Protein AF-A0A165P430-F1 (afdb_monomer)

Secondary structure (DSSP, 8-state):
----HHHHHHHHHHHTS--GGGPEEP-TTTTTHHHHTHHHHHHHHHHHTSTT-HHHHHHHHHHHHHHHHHHHHSEE--GGGHHHHHHHHHHHHHHHHHHHHHHS-TT--PBTT-SSTTS----TT--TT-TTPPP----HHHHHHHHHHHHH-SS-TTBGGG-STT-------S-SSHHHHHHHHHHHHHHHHHHHHHHHHHHTTSTTTTSTT---SS-TTS-HHHHHHHHHHHHHHHHHHHHHHHHHHHHHHHHHHHHHS---GGGS--S-S-GGG-SSHHHIIIIIS--TTHHHHIIIIIHHHIIIIIHHHHHHHHHHHHHHHHHHHHHHTTTS---HHHHHHHHHHHHHHHHHHHHHHHHS--S-HHHHHHHHHIIIIIITHHHHHHHHHTTGGGS-SS-GGG-HIIIIIHHHHHHHHHHHTT--

pLDDT: mean 90.55, std 10.71, range [40.81, 98.25]

Organism: NCBI:txid1314781

Solvent-accessible surface area (backbone atoms only — not comparable to full-atom values): 22092 Å² total; per-residue (Å²): 134,86,84,46,73,65,56,50,48,54,48,42,29,74,55,41,48,40,52,79,88,71,35,40,75,57,43,94,90,52,51,67,53,56,60,58,31,48,53,49,49,41,51,40,34,33,42,19,45,37,70,94,29,42,69,58,27,52,71,47,36,64,58,33,49,36,50,28,29,37,42,38,44,34,45,33,52,56,65,59,30,24,45,54,18,25,52,39,28,39,49,34,55,48,50,49,39,49,46,51,54,36,26,72,28,77,87,36,61,43,45,68,90,58,92,54,60,70,54,96,67,74,61,47,57,64,62,88,85,70,76,82,73,82,86,74,84,92,44,74,67,56,48,51,50,53,11,51,52,56,69,68,40,54,58,20,66,33,21,53,91,27,54,67,98,77,61,63,77,43,75,74,89,62,58,64,53,63,69,63,27,50,54,54,40,53,50,49,32,54,52,18,47,54,50,23,38,42,35,48,51,56,46,39,72,40,80,37,24,25,30,50,75,20,18,56,52,67,48,85,89,44,59,71,71,59,20,52,52,48,26,49,49,54,47,49,39,50,56,52,28,51,54,21,46,52,49,25,54,50,40,52,54,46,49,47,38,39,69,78,69,63,45,63,54,75,54,62,54,53,68,51,46,64,48,89,74,30,23,24,58,56,47,23,64,60,47,14,35,61,54,51,59,51,57,49,18,29,65,69,14,6,52,56,35,22,71,74,71,46,40,73,60,18,29,44,38,20,20,22,38,33,47,8,49,48,55,27,56,10,45,31,51,45,65,63,51,77,52,67,52,37,29,51,43,33,34,47,50,27,53,52,39,51,48,45,53,48,46,25,71,75,70,74,44,73,67,38,62,70,69,17,26,51,51,35,47,46,49,52,65,58,59,36,42,59,31,49,30,52,42,19,40,44,6,50,49,20,17,57,82,70,60,70,94,80,26,61,34,69,71,44,52,50,55,49,52,52,52,54,49,31,54,75,69,71,74,104

Foldseek 3Di:
DDCDPVNVVVCCCVQFAPDLVQAAEDDPVCVCLLVVLVVLLLVLLLLLLDPPCQVVLLVSLVVSRRSNRCSLRSYDHPLLALLVLLVSLLVSLLSNLSSLVSNPDNQRKDFPPDPHRPDQDDQLLDDPPVPDDDDDDDDPVVSSVSSVSSVPPLCQRRIPLNDDPQAAFDPAPFDQDQPSRLVVLVVLLVVLVQLLLQLLVVLLVDPQLQASLFDFQQDPPDDPVVRLVSLLVNLVSVVSSVVSVVSNVLSVVLSCCCPVVVRGNSSRTDQAAPLLQDQALCCNPRYGHGSSCVSSLQSQFQVVQCVVVCNNLRNLLGSLLSVLCSSQSSLVSSVQDGDCLSNVLSSVSSVRVVVQVVCCVVVVDGRGDPVSSVVVCCSCSVSVSSVVRVCRSNRNSNHDDDDQVPRCNNPPVVVVVVVVVCVVVVND

Nearest PDB structures (foldseek):
  8esm-assembly1_A  TM=5.370E-01  e=1.691E-03  Homo sapiens

InterPro domains:
  IPR032805 Wax synthase domain [PF13813] (268-347)
  IPR044851 Wax synthase [PTHR31595] (181-385)

Mean predicted aligned error: 5.9 Å

Sequence (428 aa):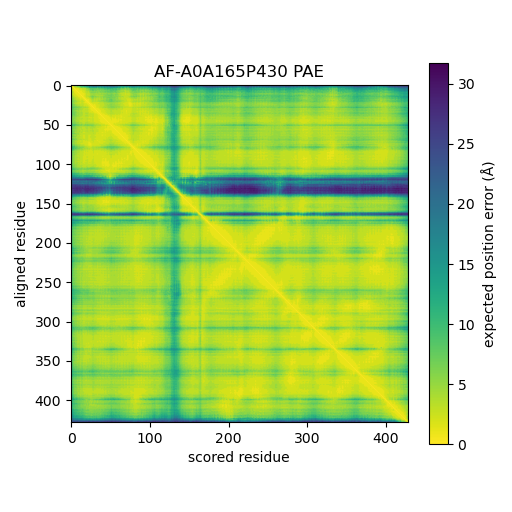
MSFSLEDFNAWFHKWIVPYPHDRKPITPWNIWILFTAFFPLLTVAYLARRPNTWVLRILVFPLVLVTTT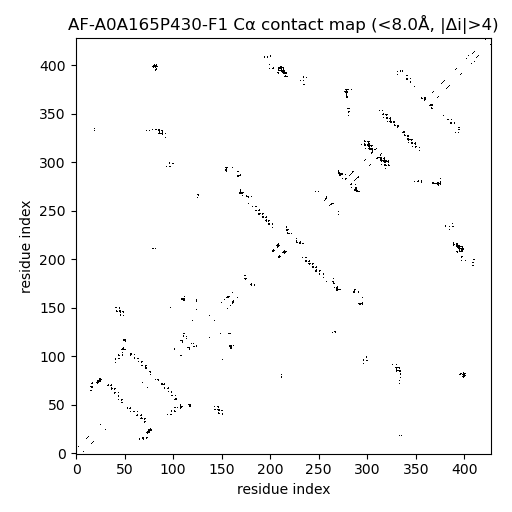QVLFAYCFPPTGATFNFALGLLGIYSVGKAIEFAFSPSGRLKVGEKVLGQESRSAIEREHDVHKKHTPWGVFSGLRDAIELLCAVRGIGWDFGSGTGIYVPPLGRPTERDPWIRATLKSIVISFLALDFLESFLKLWPGVGSPTGGSIFFPTLPPVQRYILSTALHTCTGFAFVAGFTMCYDLLALGAVILVNHTPSSWPPGWDAPWLSASLHELWARRWHQFLRQTFLVFGGYPLALLGFGRVGLVLGSFTASGAFHDLGMYFMGNGLDSRVFFFFFTQGILVICEHGFRKVTGRRVGGWPGRLWVYFSIFVLGQPLVDSWHNRGLAGGLIIPPPISPARQIYFPLIKRVYLRYAGVA

Structure (mmCIF, N/CA/C/O backbone):
data_AF-A0A165P430-F1
#
_entry.id   AF-A0A165P430-F1
#
loop_
_atom_site.group_PDB
_atom_site.id
_atom_site.type_symbol
_atom_site.label_atom_id
_atom_site.label_alt_id
_atom_site.label_comp_id
_atom_site.label_asym_id
_atom_site.label_entity_id
_atom_site.label_seq_id
_atom_site.pdbx_PDB_ins_code
_atom_site.Cartn_x
_atom_site.Cartn_y
_atom_site.Cartn_z
_atom_site.occupancy
_atom_site.B_iso_or_equiv
_atom_site.auth_seq_id
_atom_site.auth_comp_id
_atom_site.auth_asym_id
_atom_site.auth_atom_id
_atom_site.pdbx_PDB_model_num
ATOM 1 N N . MET A 1 1 ? -38.182 -18.160 -10.111 1.00 58.66 1 MET A N 1
ATOM 2 C CA . MET A 1 1 ? -37.125 -17.638 -11.003 1.00 58.66 1 MET A CA 1
ATOM 3 C C . MET A 1 1 ? -35.787 -18.038 -10.416 1.00 58.66 1 MET A C 1
ATOM 5 O O . MET A 1 1 ? -35.490 -17.613 -9.308 1.00 58.66 1 MET A O 1
ATOM 9 N N . SER A 1 2 ? -35.032 -18.907 -11.087 1.00 69.75 2 SER A N 1
ATOM 10 C CA . SER A 1 2 ? -33.656 -19.219 -10.692 1.00 69.75 2 SER A CA 1
ATOM 11 C C . SER A 1 2 ? -32.752 -18.091 -11.176 1.00 69.75 2 SER A C 1
ATOM 13 O O . SER A 1 2 ? -32.648 -17.876 -12.379 1.00 69.75 2 SER A O 1
ATOM 15 N N . PHE A 1 3 ? -32.142 -17.358 -10.251 1.00 80.75 3 PHE A N 1
ATOM 16 C CA . PHE A 1 3 ? -31.125 -16.362 -10.573 1.00 80.75 3 PHE A CA 1
ATOM 17 C C . PHE A 1 3 ? -29.852 -17.108 -10.984 1.00 80.75 3 PHE A C 1
ATOM 19 O O . PHE A 1 3 ? -29.278 -17.831 -10.166 1.00 80.75 3 PHE A O 1
ATOM 26 N N . SER A 1 4 ? -29.473 -17.033 -12.261 1.00 91.69 4 SER A N 1
ATOM 27 C CA . SER A 1 4 ? -28.294 -17.738 -12.767 1.00 91.69 4 SER A CA 1
ATOM 28 C C . SER A 1 4 ? -26.998 -17.039 -12.332 1.00 91.69 4 SER A C 1
ATOM 30 O O . SER A 1 4 ? -26.999 -15.881 -11.908 1.00 91.69 4 SER A O 1
ATOM 32 N N . LEU A 1 5 ? -25.862 -17.735 -12.441 1.00 87.00 5 LEU A N 1
ATOM 33 C CA . LEU A 1 5 ? -24.545 -17.126 -12.210 1.00 87.00 5 LEU A CA 1
ATOM 34 C C . LEU A 1 5 ? -24.270 -15.982 -13.203 1.00 87.00 5 LEU A C 1
ATOM 36 O O . LEU A 1 5 ? -23.609 -15.005 -12.859 1.00 87.00 5 LEU A O 1
ATOM 40 N N . GLU A 1 6 ? -24.803 -16.090 -14.419 1.00 90.12 6 GLU A N 1
ATOM 41 C CA . GLU A 1 6 ? -24.716 -15.045 -15.438 1.00 90.12 6 GLU A CA 1
ATOM 42 C C . GLU A 1 6 ? -25.519 -13.808 -15.031 1.00 90.12 6 GLU A C 1
ATOM 44 O O . GLU A 1 6 ? -24.987 -12.699 -15.088 1.00 90.12 6 GLU A O 1
ATOM 49 N N . ASP A 1 7 ? -26.740 -13.994 -14.516 1.00 89.19 7 ASP A N 1
ATOM 50 C CA . ASP A 1 7 ? -27.561 -12.897 -13.988 1.00 89.19 7 ASP A CA 1
ATOM 51 C C . ASP A 1 7 ? -26.865 -12.196 -12.814 1.00 89.19 7 ASP A C 1
ATOM 53 O O . ASP A 1 7 ? -26.867 -10.965 -12.726 1.00 89.19 7 ASP A O 1
ATOM 57 N N . PHE A 1 8 ? -26.217 -12.966 -11.931 1.00 86.56 8 PHE A N 1
ATOM 58 C CA . PHE A 1 8 ? -25.423 -12.414 -10.834 1.00 86.56 8 PHE A CA 1
ATOM 59 C C . PHE A 1 8 ? -24.226 -11.612 -11.336 1.00 86.56 8 PHE A C 1
ATOM 61 O O . PHE A 1 8 ? -24.011 -10.497 -10.865 1.00 86.56 8 PHE A O 1
ATOM 68 N N . ASN A 1 9 ? -23.471 -12.138 -12.300 1.00 86.69 9 ASN A N 1
ATOM 69 C CA . ASN A 1 9 ? -22.323 -11.438 -12.869 1.00 86.69 9 ASN A CA 1
ATOM 70 C C . ASN A 1 9 ? -22.748 -10.141 -13.564 1.00 86.69 9 ASN A C 1
ATOM 72 O O . ASN A 1 9 ? -22.158 -9.088 -13.315 1.00 86.69 9 ASN A O 1
ATOM 76 N N . ALA A 1 10 ? -23.807 -10.189 -14.374 1.00 87.06 10 ALA A N 1
ATOM 77 C CA . ALA A 1 10 ? -24.357 -9.011 -15.031 1.00 87.06 10 ALA A CA 1
ATOM 78 C C . ALA A 1 10 ? -24.825 -7.966 -14.006 1.00 87.06 10 ALA A C 1
ATOM 80 O O . ALA A 1 10 ? -24.517 -6.779 -14.137 1.00 87.06 10 ALA A O 1
ATOM 81 N N . TRP A 1 11 ? -25.515 -8.394 -12.944 1.00 89.19 11 TRP A N 1
ATOM 82 C CA . TRP A 1 11 ? -25.922 -7.515 -11.849 1.00 89.19 11 TRP A CA 1
ATOM 83 C C . TRP A 1 11 ? -24.718 -6.911 -11.113 1.00 89.19 11 TRP A C 1
ATOM 85 O O . TRP A 1 11 ? -24.676 -5.700 -10.898 1.00 89.19 11 TRP A O 1
ATOM 95 N N . PHE A 1 12 ? -23.722 -7.726 -10.764 1.00 87.69 12 PHE A N 1
ATOM 96 C CA . PHE A 1 12 ? -22.532 -7.300 -10.030 1.00 87.69 12 PHE A CA 1
ATOM 97 C C . PHE A 1 12 ? -21.736 -6.260 -10.815 1.00 87.69 12 PHE A C 1
ATOM 99 O O . PHE A 1 12 ? -21.347 -5.230 -10.263 1.00 87.69 12 PHE A O 1
ATOM 106 N N . HIS A 1 13 ? -21.535 -6.483 -12.112 1.00 88.00 13 HIS A N 1
ATOM 107 C CA . HIS A 1 13 ? -20.815 -5.530 -12.945 1.00 88.00 13 HIS A CA 1
ATOM 108 C C . HIS A 1 13 ? -21.612 -4.253 -13.202 1.00 88.00 13 HIS A C 1
ATOM 110 O O . HIS A 1 13 ? -21.049 -3.161 -13.177 1.00 88.00 13 HIS A O 1
ATOM 116 N N . LYS A 1 14 ? -22.935 -4.356 -13.345 1.00 85.81 14 LYS A N 1
ATOM 117 C CA . LYS A 1 14 ? -23.802 -3.185 -13.495 1.00 85.81 14 LYS A CA 1
ATOM 118 C C . LYS A 1 14 ? -23.839 -2.311 -12.238 1.00 85.81 14 LYS A C 1
ATOM 120 O O . LYS A 1 14 ? -23.838 -1.088 -12.349 1.00 85.81 14 LYS A O 1
ATOM 125 N N . TRP A 1 15 ? -23.886 -2.920 -11.052 1.00 82.88 15 TRP A N 1
ATOM 126 C CA . TRP A 1 15 ? -24.216 -2.211 -9.809 1.00 82.88 15 TRP A CA 1
ATOM 127 C C . TRP A 1 15 ? -23.085 -2.101 -8.791 1.00 82.88 15 TRP A C 1
ATOM 129 O O . TRP A 1 15 ? -23.162 -1.229 -7.930 1.00 82.88 15 TRP A O 1
ATOM 139 N N . ILE A 1 16 ? -22.007 -2.878 -8.896 1.00 84.44 16 ILE A N 1
ATOM 140 C CA . ILE A 1 16 ? -20.913 -2.875 -7.909 1.00 84.44 16 ILE A CA 1
ATOM 141 C C . ILE A 1 16 ? -19.569 -2.520 -8.551 1.00 84.44 16 ILE A C 1
ATOM 143 O O . ILE A 1 16 ? -18.937 -1.546 -8.147 1.00 84.44 16 ILE A O 1
ATOM 147 N N . VAL A 1 17 ? -19.123 -3.284 -9.552 1.00 87.06 17 VAL A N 1
ATOM 148 C CA . VAL A 1 17 ? -17.807 -3.088 -10.186 1.00 87.06 17 VAL A CA 1
ATOM 149 C C . VAL A 1 17 ? -17.950 -3.066 -11.707 1.00 87.06 17 VAL A C 1
ATOM 151 O O . VAL A 1 17 ? -17.898 -4.130 -12.327 1.00 87.06 17 VAL A O 1
ATOM 154 N N . PRO A 1 18 ? -18.062 -1.884 -12.334 1.00 88.25 18 PRO A N 1
ATOM 155 C CA . PRO A 1 18 ? -18.155 -1.779 -13.787 1.00 88.25 18 PRO A CA 1
ATOM 156 C C . PRO A 1 18 ? -17.005 -2.485 -14.501 1.00 88.25 18 PRO A C 1
ATOM 158 O O . PRO A 1 18 ? -15.858 -2.486 -14.021 1.00 88.25 18 PRO A O 1
ATOM 161 N N . TYR A 1 19 ? -17.306 -3.079 -15.660 1.00 85.19 19 TYR A N 1
ATOM 162 C CA . TYR A 1 19 ? -16.263 -3.624 -16.518 1.00 85.19 19 TYR A CA 1
ATOM 163 C C . TYR A 1 19 ? -15.274 -2.520 -16.907 1.00 85.19 19 TYR A C 1
ATOM 165 O O . TYR A 1 19 ? -15.659 -1.353 -16.991 1.00 85.19 19 TYR A O 1
ATOM 173 N N . PRO A 1 20 ? -13.998 -2.849 -17.177 1.00 84.69 20 PRO A N 1
ATOM 174 C CA . PRO A 1 20 ? -12.996 -1.842 -17.511 1.00 84.69 20 PRO A CA 1
ATOM 175 C C . PRO A 1 20 ? -13.398 -0.927 -18.678 1.00 84.69 20 PRO A C 1
ATOM 177 O O . PRO A 1 20 ? -13.079 0.257 -18.638 1.00 84.69 20 PRO A O 1
ATOM 180 N N . HIS A 1 21 ? -14.126 -1.452 -19.670 1.00 84.38 21 HIS A N 1
ATOM 181 C CA . HIS A 1 21 ? -14.614 -0.691 -20.824 1.00 84.38 21 HIS A CA 1
ATOM 182 C C . HIS A 1 21 ? -15.827 0.205 -20.518 1.00 84.38 21 HIS A C 1
ATOM 184 O O . HIS A 1 21 ? -16.059 1.164 -21.246 1.00 84.38 21 HIS A O 1
ATOM 190 N N . ASP A 1 22 ? -16.554 -0.059 -19.428 1.00 89.00 22 ASP A N 1
ATOM 191 C CA . ASP A 1 22 ? -17.708 0.738 -18.986 1.00 89.00 22 ASP A CA 1
ATOM 192 C C . ASP A 1 22 ? -17.312 1.892 -18.050 1.00 89.00 22 ASP A C 1
ATOM 194 O O . ASP A 1 22 ? -18.152 2.704 -17.644 1.00 89.00 22 ASP A O 1
ATOM 198 N N . ARG A 1 23 ? -16.033 1.971 -17.659 1.00 91.31 23 ARG A N 1
ATOM 199 C CA . ARG A 1 23 ? -15.545 3.016 -16.756 1.00 91.31 23 ARG A CA 1
ATOM 200 C C . ARG A 1 23 ? -15.475 4.362 -17.465 1.00 91.31 23 ARG A C 1
ATOM 202 O O . ARG A 1 23 ? -15.012 4.487 -18.596 1.00 91.31 23 ARG A O 1
ATOM 209 N N . LYS A 1 24 ? -15.892 5.401 -16.752 1.00 93.69 24 LYS A N 1
ATOM 210 C CA . LYS A 1 24 ? -15.918 6.781 -17.222 1.00 93.69 24 LYS A CA 1
ATOM 211 C C . LYS A 1 24 ? -14.554 7.442 -17.017 1.00 93.69 24 LYS A C 1
ATOM 213 O O . LYS A 1 24 ? -13.984 7.338 -15.929 1.00 93.69 24 LYS A O 1
ATOM 218 N N . PRO A 1 25 ? -14.042 8.189 -18.005 1.00 94.44 25 PRO A N 1
ATOM 219 C CA . PRO A 1 25 ? -12.787 8.901 -17.842 1.00 94.44 25 PRO A CA 1
ATOM 220 C C . PRO A 1 25 ? -12.907 10.014 -16.792 1.00 94.44 25 PRO A C 1
ATOM 222 O O . PRO A 1 25 ? -13.865 10.797 -16.779 1.00 94.44 25 PRO A O 1
ATOM 225 N N . ILE A 1 26 ? -11.904 10.107 -15.923 1.00 94.38 26 ILE A N 1
ATOM 226 C CA . ILE A 1 26 ? -11.729 11.224 -14.998 1.00 94.38 26 ILE A CA 1
ATOM 227 C C . ILE A 1 26 ? -11.219 12.428 -15.783 1.00 94.38 26 ILE A C 1
ATOM 229 O O . ILE A 1 26 ? -10.255 12.352 -16.543 1.00 94.38 26 ILE A O 1
ATOM 233 N N . THR A 1 27 ? -11.871 13.559 -15.558 1.00 93.38 27 THR A N 1
ATOM 234 C CA . THR A 1 27 ? -11.559 14.866 -16.126 1.00 93.38 27 THR A CA 1
ATOM 235 C C . THR A 1 27 ? -11.492 15.896 -14.997 1.00 93.38 27 THR A C 1
ATOM 237 O O . THR A 1 27 ? -12.062 15.671 -13.924 1.00 93.38 27 THR A O 1
ATOM 240 N N . PRO A 1 28 ? -10.871 17.065 -15.215 1.00 92.00 28 PRO A N 1
ATOM 241 C CA . PRO A 1 28 ? -10.908 18.155 -14.237 1.00 92.00 28 PRO A CA 1
ATOM 242 C C . PRO A 1 28 ? -12.332 18.549 -13.802 1.00 92.00 28 PRO A C 1
ATOM 244 O O . PRO A 1 28 ? -12.532 18.997 -12.678 1.00 92.00 28 PRO A O 1
ATOM 247 N N . TRP A 1 29 ? -13.332 18.329 -14.661 1.00 94.19 29 TRP A N 1
ATOM 248 C CA . TRP A 1 29 ? -14.730 18.692 -14.419 1.00 94.19 29 TRP A CA 1
ATOM 249 C C . TRP A 1 29 ? -15.506 17.689 -13.567 1.00 94.19 29 TRP A C 1
ATOM 251 O O . TRP A 1 29 ? -16.546 18.044 -13.018 1.00 94.19 29 TRP A O 1
ATOM 261 N N . ASN A 1 30 ? -15.036 16.443 -13.464 1.00 94.69 30 ASN A N 1
ATOM 262 C CA . ASN A 1 30 ? -15.732 15.375 -12.744 1.00 94.69 30 ASN A CA 1
ATOM 263 C C . ASN A 1 30 ? -14.893 14.737 -11.626 1.00 94.69 30 ASN A C 1
ATOM 265 O O . ASN A 1 30 ? -15.425 13.937 -10.864 1.00 94.69 30 ASN A O 1
ATOM 269 N N . ILE A 1 31 ? -13.614 15.108 -11.473 1.00 93.44 31 ILE A N 1
ATOM 270 C CA . ILE A 1 31 ? -12.730 14.551 -10.436 1.00 93.44 31 ILE A CA 1
ATOM 271 C C . ILE A 1 31 ? -13.286 14.748 -9.021 1.00 93.44 31 ILE A C 1
ATOM 273 O O . ILE A 1 31 ? -13.054 13.923 -8.139 1.00 93.44 31 ILE A O 1
ATOM 277 N N . TRP A 1 32 ? -14.080 15.803 -8.812 1.00 93.69 32 TRP A N 1
ATOM 278 C CA . TRP A 1 32 ? -14.723 16.069 -7.531 1.00 93.69 32 TRP A CA 1
ATOM 279 C C . TRP A 1 32 ? -15.696 14.954 -7.108 1.00 93.69 32 TRP A C 1
ATOM 281 O O . TRP A 1 32 ? -15.923 14.764 -5.914 1.00 93.69 32 TRP A O 1
ATOM 291 N N . ILE A 1 33 ? -16.228 14.178 -8.064 1.00 93.62 33 ILE A N 1
ATOM 292 C CA . ILE A 1 33 ? -17.128 13.050 -7.799 1.00 93.62 33 ILE A CA 1
ATOM 293 C C . ILE A 1 33 ? -16.437 12.017 -6.912 1.00 93.62 33 ILE A C 1
ATOM 295 O O . ILE A 1 33 ? -17.089 11.449 -6.042 1.00 93.62 33 ILE A O 1
ATOM 299 N N . LEU A 1 34 ? -15.119 11.829 -7.033 1.00 93.06 34 LEU A N 1
ATOM 300 C CA . LEU A 1 34 ? -14.379 10.897 -6.178 1.00 93.06 34 LEU A CA 1
ATOM 301 C C . LEU A 1 34 ? -14.504 11.241 -4.688 1.00 93.06 34 LEU A C 1
ATOM 303 O O . LEU A 1 34 ? -14.547 10.336 -3.856 1.00 93.06 34 LEU A O 1
ATOM 307 N N . PHE A 1 35 ? -14.634 12.526 -4.334 1.00 91.75 35 PHE A N 1
ATOM 308 C CA . PHE A 1 35 ? -14.825 12.924 -2.938 1.00 91.75 35 PHE A CA 1
ATOM 309 C C . PHE A 1 35 ? -16.201 12.528 -2.399 1.00 91.75 35 PHE A C 1
ATOM 311 O O . PHE A 1 35 ? -16.361 12.341 -1.192 1.00 91.75 35 PHE A O 1
ATOM 318 N N . THR A 1 36 ? -17.189 12.342 -3.278 1.00 93.00 36 THR A N 1
ATOM 319 C CA . THR A 1 36 ? -18.541 11.965 -2.857 1.00 93.00 36 THR A CA 1
ATOM 320 C C . THR A 1 36 ? -18.598 10.563 -2.253 1.00 93.00 36 THR A C 1
ATOM 322 O O . THR A 1 36 ? -19.440 10.315 -1.393 1.00 93.00 36 THR A O 1
ATOM 325 N N . ALA A 1 37 ? -17.647 9.683 -2.596 1.00 91.69 37 ALA A N 1
ATOM 326 C CA . ALA A 1 37 ? -17.515 8.352 -2.001 1.00 91.69 37 ALA A CA 1
ATOM 327 C C . ALA A 1 37 ? -17.252 8.384 -0.489 1.00 91.69 37 ALA A C 1
ATOM 329 O O . ALA A 1 37 ? -17.539 7.404 0.201 1.00 91.69 37 ALA A O 1
ATOM 330 N N . PHE A 1 38 ? -16.706 9.489 0.033 1.00 92.19 38 PHE A N 1
ATOM 331 C CA . PHE A 1 38 ? -16.383 9.617 1.450 1.00 92.19 38 PHE A CA 1
ATOM 332 C C . PHE A 1 38 ? -17.581 10.006 2.310 1.00 92.19 38 PHE A C 1
ATOM 334 O O . PHE A 1 38 ? -17.562 9.698 3.496 1.00 92.19 38 PHE A O 1
ATOM 341 N N . PHE A 1 39 ? -18.636 10.616 1.758 1.00 93.94 39 PHE A N 1
ATOM 342 C CA . PHE A 1 39 ? -19.843 10.929 2.533 1.00 93.94 39 PHE A CA 1
ATOM 343 C C . PHE A 1 39 ? -20.510 9.684 3.141 1.00 93.94 39 PHE A C 1
ATOM 345 O O . PHE A 1 39 ? -20.670 9.662 4.361 1.00 93.94 39 PHE A O 1
ATOM 352 N N . PRO A 1 40 ? -20.842 8.623 2.376 1.00 94.38 40 PRO A N 1
ATOM 353 C CA . PRO A 1 40 ? -21.436 7.417 2.956 1.00 94.38 40 PRO A CA 1
ATOM 354 C C . PRO A 1 40 ? -20.486 6.706 3.937 1.00 94.38 40 PRO A C 1
ATOM 356 O O . PRO A 1 40 ? -20.924 6.213 4.979 1.00 94.38 40 PRO A O 1
ATOM 359 N N . LEU A 1 41 ? -19.174 6.710 3.667 1.00 95.81 41 LEU A N 1
ATOM 360 C CA . LEU A 1 41 ? -18.169 6.179 4.598 1.00 95.81 41 LEU A CA 1
ATOM 361 C C . LEU A 1 41 ? -18.132 6.967 5.910 1.00 95.81 41 LEU A C 1
ATOM 363 O O . LEU A 1 41 ? -18.058 6.382 6.991 1.00 95.81 41 LEU A O 1
ATOM 367 N N . LEU A 1 42 ? -18.212 8.292 5.824 1.00 95.88 42 LEU A N 1
ATOM 368 C CA . LEU A 1 42 ? -18.247 9.178 6.976 1.00 95.88 42 LEU A CA 1
ATOM 369 C C . LEU A 1 42 ? -19.526 8.971 7.790 1.00 95.88 42 LEU A C 1
ATOM 371 O O . LEU A 1 42 ? -19.463 8.983 9.016 1.00 95.88 42 LEU A O 1
ATOM 375 N N . THR A 1 43 ? -20.661 8.703 7.137 1.00 95.38 43 THR A N 1
ATOM 376 C CA . THR A 1 43 ? -21.911 8.337 7.815 1.00 95.38 43 THR A CA 1
ATOM 377 C C . THR A 1 43 ? -21.737 7.072 8.651 1.00 95.38 43 THR A C 1
ATOM 379 O O . THR A 1 43 ? -22.028 7.093 9.847 1.00 95.38 43 THR A O 1
ATOM 382 N N . VAL A 1 44 ? -21.226 5.974 8.081 1.00 96.69 44 VAL A N 1
ATOM 383 C CA . VAL A 1 44 ? -21.051 4.731 8.855 1.00 96.69 44 VAL A CA 1
ATOM 384 C C . VAL A 1 44 ? -19.958 4.864 9.927 1.00 96.69 44 VAL A C 1
ATOM 386 O O . VAL A 1 44 ? -20.122 4.324 11.021 1.00 96.69 44 VAL A O 1
ATOM 389 N N . ALA A 1 45 ? -18.899 5.644 9.679 1.00 96.38 45 ALA A N 1
ATOM 390 C CA . ALA A 1 45 ? -17.880 5.970 10.681 1.00 96.38 45 ALA A CA 1
ATOM 391 C C . ALA A 1 45 ? -18.466 6.772 11.856 1.00 96.38 45 ALA A C 1
ATOM 393 O O . ALA A 1 45 ? -18.212 6.449 13.016 1.00 96.38 45 ALA A O 1
ATOM 394 N N . TYR A 1 46 ? -19.304 7.772 11.567 1.00 95.25 46 TYR A N 1
ATOM 395 C CA . TYR A 1 46 ? -20.017 8.551 12.578 1.00 95.25 46 TYR A CA 1
ATOM 396 C C . TYR A 1 46 ? -20.905 7.651 13.428 1.00 95.25 46 TYR A C 1
ATOM 398 O O . TYR A 1 46 ? -20.835 7.688 14.654 1.00 95.25 46 TYR A O 1
ATOM 406 N N . LEU A 1 47 ? -21.690 6.780 12.790 1.00 95.25 47 LEU A N 1
ATOM 407 C CA . LEU A 1 47 ? -22.520 5.820 13.506 1.00 95.25 47 LEU A CA 1
ATOM 408 C C . LEU A 1 47 ? -21.677 4.861 14.355 1.00 95.25 47 LEU A C 1
ATOM 410 O O . LEU A 1 47 ? -22.092 4.524 15.459 1.00 95.25 47 LEU A O 1
ATOM 414 N N . ALA A 1 48 ? -20.483 4.460 13.907 1.00 95.38 48 ALA A N 1
ATOM 415 C CA . ALA A 1 48 ? -19.598 3.579 14.676 1.00 95.38 48 ALA A CA 1
ATOM 416 C C . ALA A 1 48 ? -19.081 4.224 15.975 1.00 95.38 48 ALA A C 1
ATOM 418 O O . ALA A 1 48 ? -18.625 3.516 16.872 1.00 95.38 48 ALA A O 1
ATOM 419 N N . ARG A 1 49 ? -19.188 5.554 16.084 1.00 93.25 49 ARG A N 1
ATOM 420 C CA . ARG A 1 49 ? -18.865 6.379 17.256 1.00 93.25 49 ARG A CA 1
ATOM 421 C C . ARG A 1 49 ? -20.096 6.756 18.083 1.00 93.25 49 ARG A C 1
ATOM 423 O O . ARG A 1 49 ? -20.050 7.717 18.856 1.00 93.25 49 ARG A O 1
ATOM 430 N N . ARG A 1 50 ? -21.224 6.064 17.902 1.00 90.50 50 ARG A N 1
ATOM 431 C CA . ARG A 1 50 ? -22.482 6.349 18.602 1.00 90.50 50 ARG A CA 1
ATOM 432 C C . ARG A 1 50 ? -23.023 5.107 19.307 1.00 90.50 50 ARG A C 1
ATOM 434 O O . ARG A 1 50 ? -23.004 4.025 18.719 1.00 90.50 50 ARG A O 1
ATOM 441 N N . PRO A 1 51 ? -23.514 5.247 20.550 1.00 89.25 51 PRO A N 1
ATOM 442 C CA . PRO A 1 51 ? -24.128 4.133 21.256 1.00 89.25 51 PRO A CA 1
ATOM 443 C C . PRO A 1 51 ? -25.392 3.667 20.523 1.00 89.25 51 PRO A C 1
ATOM 445 O O . PRO A 1 51 ? -26.096 4.468 19.912 1.00 89.25 51 PRO A O 1
ATOM 448 N N . ASN A 1 52 ? -25.689 2.369 20.605 1.00 89.56 52 ASN A N 1
ATOM 449 C CA . ASN A 1 52 ? -26.939 1.765 20.120 1.00 89.56 52 ASN A CA 1
ATOM 450 C C . ASN A 1 52 ? -27.227 1.921 18.611 1.00 89.56 52 ASN A C 1
ATOM 452 O O . ASN A 1 52 ? -28.369 1.802 18.181 1.00 89.56 52 ASN A O 1
ATOM 456 N N . THR A 1 53 ? -26.207 2.131 17.776 1.00 94.94 53 THR A N 1
ATOM 457 C CA . THR A 1 53 ? -26.371 2.290 16.315 1.00 94.94 53 THR A CA 1
ATOM 458 C C . THR A 1 53 ? -26.044 1.038 15.504 1.00 94.94 53 THR A C 1
ATOM 460 O O . THR A 1 53 ? -26.043 1.097 14.278 1.00 94.94 53 THR A O 1
ATOM 463 N N . TRP A 1 54 ? -25.716 -0.094 16.137 1.00 96.06 54 TRP A N 1
ATOM 464 C CA . TRP A 1 54 ? -25.248 -1.290 15.420 1.00 96.06 54 TRP A CA 1
ATOM 465 C C . TRP A 1 54 ? -26.229 -1.763 14.341 1.00 96.06 54 TRP A C 1
ATOM 467 O O . TRP A 1 54 ? -25.830 -1.919 13.191 1.00 96.06 54 TRP A O 1
ATOM 477 N N . VAL A 1 55 ? -27.519 -1.869 14.672 1.00 96.69 55 VAL A N 1
ATOM 478 C CA . VAL A 1 55 ? -28.563 -2.241 13.702 1.00 96.69 55 VAL A CA 1
ATOM 479 C C . VAL A 1 55 ? -28.624 -1.238 12.548 1.00 96.69 55 VAL A C 1
ATOM 481 O O . VAL A 1 55 ? -28.627 -1.638 11.388 1.00 96.69 55 VAL A O 1
ATOM 484 N N . LEU A 1 56 ? -28.586 0.067 12.841 1.00 96.69 56 LEU A N 1
ATOM 485 C CA . LEU A 1 56 ? -28.599 1.110 11.812 1.00 96.69 56 LEU A CA 1
ATOM 486 C C . LEU A 1 56 ? -27.390 1.003 10.872 1.00 96.69 56 LEU A C 1
ATOM 488 O O . LEU A 1 56 ? -27.528 1.168 9.664 1.00 96.69 56 LEU A O 1
ATOM 492 N N . ARG A 1 57 ? -26.209 0.686 11.409 1.00 97.31 57 ARG A N 1
ATOM 493 C CA . ARG A 1 57 ? -24.998 0.490 10.606 1.00 97.31 57 ARG A CA 1
ATOM 494 C C . ARG A 1 57 ? -25.124 -0.695 9.651 1.00 97.31 57 ARG A C 1
ATOM 496 O O . ARG A 1 57 ? -24.725 -0.563 8.499 1.00 97.31 57 ARG A O 1
ATOM 503 N N . ILE A 1 58 ? -25.708 -1.810 10.096 1.00 97.19 58 ILE A N 1
ATOM 504 C CA . ILE A 1 58 ? -25.989 -2.968 9.230 1.00 97.19 58 ILE A CA 1
ATOM 505 C C . ILE A 1 58 ? -26.995 -2.593 8.138 1.00 97.19 58 ILE A C 1
ATOM 507 O O . ILE A 1 58 ? -26.781 -2.926 6.977 1.00 97.19 58 ILE A O 1
ATOM 511 N N . LEU A 1 59 ? -28.064 -1.871 8.487 1.00 96.81 59 LEU A N 1
ATOM 512 C CA . LEU A 1 59 ? -29.102 -1.472 7.530 1.00 96.81 59 LEU A CA 1
ATOM 513 C C . LEU A 1 59 ? -28.580 -0.503 6.458 1.00 96.81 59 LEU A C 1
ATOM 515 O O . LEU A 1 59 ? -28.977 -0.594 5.301 1.00 96.81 59 LEU A O 1
ATOM 519 N N . VAL A 1 60 ? -27.674 0.409 6.823 1.00 96.25 60 VAL A N 1
ATOM 520 C CA . VAL A 1 60 ? -27.103 1.407 5.900 1.00 96.25 60 VAL A CA 1
ATOM 521 C C . VAL A 1 60 ? -25.907 0.849 5.110 1.00 96.25 60 VAL A C 1
ATOM 523 O O . VAL A 1 60 ? -25.566 1.378 4.052 1.00 96.25 60 VAL A O 1
ATOM 526 N N . PHE A 1 61 ? -25.285 -0.245 5.562 1.00 96.50 61 PHE A N 1
ATOM 527 C CA . PHE A 1 61 ? -24.095 -0.825 4.933 1.00 96.50 61 PHE A CA 1
ATOM 528 C C . PHE A 1 61 ? -24.248 -1.148 3.434 1.00 96.50 61 PHE A C 1
ATOM 530 O O . PHE A 1 61 ? -23.363 -0.739 2.683 1.00 96.50 61 PHE A O 1
ATOM 537 N N . PRO A 1 62 ? -25.325 -1.803 2.948 1.00 94.69 62 PRO A N 1
ATOM 538 C CA . PRO A 1 62 ? -25.476 -2.081 1.518 1.00 94.69 62 PRO A CA 1
ATOM 539 C C . PRO A 1 62 ? -25.456 -0.809 0.666 1.00 94.69 62 PRO A C 1
ATOM 541 O O . PRO A 1 62 ? -24.816 -0.777 -0.383 1.00 94.69 62 PRO A O 1
ATOM 544 N N . LEU A 1 63 ? -26.091 0.266 1.145 1.00 93.50 63 LEU A N 1
ATOM 545 C CA . LEU A 1 63 ? -26.081 1.559 0.465 1.00 93.50 63 LEU A CA 1
ATOM 546 C C . LEU A 1 63 ? -24.671 2.158 0.434 1.00 93.50 63 LEU A C 1
ATOM 548 O O . LEU A 1 63 ? -24.229 2.626 -0.613 1.00 93.50 63 LEU A O 1
ATOM 552 N N . VAL A 1 64 ? -23.950 2.121 1.558 1.00 94.94 64 VAL A N 1
ATOM 553 C CA . VAL A 1 64 ? -22.559 2.602 1.639 1.00 94.94 64 VAL A CA 1
ATOM 554 C C . VAL A 1 64 ? -21.671 1.816 0.683 1.00 94.94 64 VAL A C 1
ATOM 556 O O . VAL A 1 64 ? -20.916 2.408 -0.079 1.00 94.94 64 VAL A O 1
ATOM 559 N N . LEU A 1 65 ? -21.807 0.491 0.668 1.00 93.62 65 LEU A N 1
ATOM 560 C CA . LEU A 1 65 ? -21.040 -0.384 -0.204 1.00 93.62 65 LEU A CA 1
ATOM 561 C C . LEU A 1 65 ? -21.269 -0.035 -1.677 1.00 93.62 65 LEU A C 1
ATOM 563 O O . LEU A 1 65 ? -20.307 0.235 -2.391 1.00 93.62 65 LEU A O 1
ATOM 567 N N . VAL A 1 66 ? -22.527 -0.000 -2.123 1.00 91.88 66 VAL A N 1
ATOM 568 C CA . VAL A 1 66 ? -22.880 0.281 -3.523 1.00 91.88 66 VAL A CA 1
ATOM 569 C C . VAL A 1 66 ? -22.423 1.680 -3.929 1.00 91.88 66 VAL A C 1
ATOM 571 O O . VAL A 1 66 ? -21.777 1.840 -4.957 1.00 91.88 66 VAL A O 1
ATOM 574 N N . THR A 1 67 ? -22.704 2.702 -3.118 1.00 91.81 67 THR A N 1
ATOM 575 C CA . THR A 1 67 ? -22.368 4.093 -3.467 1.00 91.81 67 THR A CA 1
ATOM 576 C C . THR A 1 67 ? -20.860 4.330 -3.510 1.00 91.81 67 THR A C 1
ATOM 578 O O . THR A 1 67 ? -20.355 4.894 -4.481 1.00 91.81 67 THR A O 1
ATOM 581 N N . THR A 1 68 ? -20.116 3.853 -2.510 1.00 92.62 68 THR A N 1
ATOM 582 C CA . THR A 1 68 ? -18.654 3.971 -2.475 1.00 92.62 68 THR A CA 1
ATOM 583 C C . THR A 1 68 ? -17.994 3.198 -3.617 1.00 92.62 68 THR A C 1
ATOM 585 O O . THR A 1 68 ? -17.089 3.731 -4.258 1.00 92.62 68 THR A O 1
ATOM 588 N N . THR A 1 69 ? -18.437 1.968 -3.902 1.00 91.81 69 THR A N 1
ATOM 589 C CA . THR A 1 69 ? -17.863 1.160 -4.993 1.00 91.81 69 THR A CA 1
ATOM 590 C C . THR A 1 69 ? -18.194 1.739 -6.360 1.00 91.81 69 THR A C 1
ATOM 592 O O . THR A 1 69 ? -17.282 1.915 -7.159 1.00 91.81 69 THR A O 1
ATOM 595 N N . GLN A 1 70 ? -19.435 2.159 -6.609 1.00 90.31 70 GLN A N 1
ATOM 596 C CA . GLN A 1 70 ? -19.806 2.834 -7.854 1.00 90.31 70 GLN A CA 1
ATOM 597 C C . GLN A 1 70 ? -18.954 4.077 -8.103 1.00 90.31 70 GLN A C 1
ATOM 599 O O . GLN A 1 70 ? -18.408 4.242 -9.186 1.00 90.31 70 GLN A O 1
ATOM 604 N N . VAL A 1 71 ? -18.766 4.937 -7.102 1.00 91.94 71 VAL A N 1
ATOM 605 C CA . VAL A 1 71 ? -17.958 6.149 -7.289 1.00 91.94 71 VAL A CA 1
ATOM 606 C C . VAL A 1 71 ? -16.479 5.827 -7.514 1.00 91.94 71 VAL A C 1
ATOM 608 O O . VAL A 1 71 ? -15.856 6.424 -8.386 1.00 91.94 71 VAL A O 1
ATOM 611 N N . LEU A 1 72 ? -15.894 4.900 -6.752 1.00 94.00 72 LEU A N 1
ATOM 612 C CA . LEU A 1 72 ? -14.451 4.643 -6.826 1.00 94.00 72 LEU A CA 1
ATOM 613 C C . LEU A 1 72 ? -14.063 3.675 -7.953 1.00 94.00 72 LEU A C 1
ATOM 615 O O . LEU A 1 72 ? -12.915 3.691 -8.384 1.00 94.00 72 LEU A O 1
ATOM 619 N N . PHE A 1 73 ? -14.992 2.858 -8.453 1.00 93.44 73 PHE A N 1
ATOM 620 C CA . PHE A 1 73 ? -14.722 1.848 -9.481 1.00 93.44 73 PHE A CA 1
ATOM 621 C C . PHE A 1 73 ? -15.308 2.177 -10.854 1.00 93.44 73 PHE A C 1
ATOM 623 O O . PHE A 1 73 ? -14.824 1.632 -11.846 1.00 93.44 73 PHE A O 1
ATOM 630 N N . ALA A 1 74 ? -16.307 3.063 -10.947 1.00 92.94 74 ALA A N 1
ATOM 631 C CA . ALA A 1 74 ? -16.871 3.471 -12.236 1.00 92.94 74 ALA A CA 1
ATOM 632 C C . ALA A 1 74 ? -16.034 4.518 -12.971 1.00 92.94 74 ALA A C 1
ATOM 634 O O . ALA A 1 74 ? -16.373 4.853 -14.100 1.00 92.94 74 ALA A O 1
ATOM 635 N N . TYR A 1 75 ? -14.973 5.047 -12.360 1.00 93.75 75 TYR A N 1
ATOM 636 C CA . TYR A 1 75 ? -14.140 6.089 -12.949 1.00 93.75 75 TYR A CA 1
ATOM 637 C C . TYR A 1 75 ? -12.696 5.619 -13.117 1.00 93.75 75 TYR A C 1
ATOM 639 O O . TYR A 1 75 ? -12.182 4.851 -12.305 1.00 93.75 75 TYR A O 1
ATOM 647 N N . CYS A 1 76 ? -12.033 6.083 -14.173 1.00 94.44 76 CYS A N 1
ATOM 648 C CA . CYS A 1 76 ? -10.630 5.783 -14.435 1.00 94.44 76 CYS A CA 1
ATOM 649 C C . CYS A 1 76 ? -9.891 6.980 -15.047 1.00 94.44 76 CYS A C 1
ATOM 651 O O . CYS A 1 76 ? -10.429 7.759 -15.826 1.00 94.44 76 CYS A O 1
ATOM 653 N N . PHE A 1 77 ? -8.624 7.130 -14.697 1.00 92.88 77 PHE A N 1
ATOM 654 C CA . PHE A 1 77 ? -7.674 7.984 -15.389 1.00 92.88 77 PHE A CA 1
ATOM 655 C C . PHE A 1 77 ? -7.301 7.377 -16.752 1.00 92.88 77 PHE A C 1
ATOM 657 O O . PHE A 1 77 ? -7.359 6.152 -16.912 1.00 92.88 77 PHE A O 1
ATOM 664 N N . PRO A 1 78 ? -6.876 8.205 -17.728 1.00 89.81 78 PRO A N 1
ATOM 665 C CA . PRO A 1 78 ? -6.361 7.714 -19.006 1.00 89.81 78 PRO A CA 1
ATOM 666 C C . PRO A 1 78 ? -5.145 6.787 -18.808 1.00 89.81 78 PRO A C 1
ATOM 668 O O . PRO A 1 78 ? -4.545 6.795 -17.732 1.00 89.81 78 PRO A O 1
ATOM 671 N N . PRO A 1 79 ? -4.709 6.034 -19.838 1.00 85.19 79 PRO A N 1
ATOM 672 C CA . PRO A 1 79 ? -3.584 5.096 -19.723 1.00 85.19 79 PRO A CA 1
ATOM 673 C C . PRO A 1 79 ? -2.291 5.716 -19.170 1.00 85.19 79 PRO A C 1
ATOM 675 O O . PRO A 1 79 ? -1.557 5.077 -18.422 1.00 85.19 79 PRO A O 1
ATOM 678 N N . THR A 1 80 ? -2.030 6.992 -19.464 1.00 85.06 80 THR A N 1
ATOM 679 C CA . THR A 1 80 ? -0.890 7.737 -18.902 1.00 85.06 80 THR A CA 1
ATOM 680 C C . THR A 1 80 ? -0.974 7.911 -17.384 1.00 85.06 80 THR A C 1
ATOM 682 O O . THR A 1 80 ? 0.051 8.073 -16.735 1.00 85.06 80 THR A O 1
ATOM 685 N N . GLY A 1 81 ? -2.169 7.843 -16.799 1.00 88.06 81 GLY A N 1
ATOM 686 C CA . GLY A 1 81 ? -2.434 7.873 -15.364 1.00 88.06 81 GLY A CA 1
ATOM 687 C C . GLY A 1 81 ? -2.650 6.491 -14.740 1.00 88.06 81 GLY A C 1
ATOM 688 O O . GLY A 1 81 ? -3.294 6.408 -13.697 1.00 88.06 81 GLY A O 1
ATOM 689 N N . ALA A 1 82 ? -2.140 5.405 -15.338 1.00 88.50 82 ALA A N 1
ATOM 690 C CA . ALA A 1 82 ? -2.350 4.041 -14.839 1.00 88.50 82 ALA A CA 1
ATOM 691 C C . ALA A 1 82 ? -2.001 3.867 -13.345 1.00 88.50 82 ALA A C 1
ATOM 693 O O . ALA A 1 82 ? -2.738 3.209 -12.614 1.00 88.50 82 ALA A O 1
ATOM 694 N N . THR A 1 83 ? -0.949 4.517 -12.839 1.00 89.94 83 THR A N 1
ATOM 695 C CA . THR A 1 83 ? -0.603 4.465 -11.406 1.00 89.94 83 THR A CA 1
ATOM 696 C C . THR A 1 83 ? -1.678 5.097 -10.511 1.00 89.94 83 THR A C 1
ATOM 698 O O . THR A 1 83 ? -1.907 4.624 -9.399 1.00 89.94 83 THR A O 1
ATOM 701 N N . PHE A 1 84 ? -2.394 6.121 -10.987 1.00 92.25 84 PHE A N 1
ATOM 702 C CA . PHE A 1 84 ? -3.540 6.678 -10.263 1.00 92.25 84 PHE A CA 1
ATOM 703 C C . PHE A 1 84 ? -4.738 5.732 -10.282 1.00 92.25 84 PHE A C 1
ATOM 705 O O . PHE A 1 84 ? -5.438 5.644 -9.279 1.00 92.25 84 PHE A O 1
ATOM 712 N N . ASN A 1 85 ? -4.941 4.970 -11.362 1.00 93.19 85 ASN A N 1
ATOM 713 C CA . ASN A 1 85 ? -5.939 3.897 -11.379 1.00 93.19 85 ASN A CA 1
ATOM 714 C C . ASN A 1 85 ? -5.609 2.799 -10.368 1.00 93.19 85 ASN A C 1
ATOM 716 O O . ASN A 1 85 ? -6.503 2.335 -9.664 1.00 93.19 85 ASN A O 1
ATOM 720 N N . PHE A 1 86 ? -4.330 2.430 -10.244 1.00 93.88 86 PHE A N 1
ATOM 721 C CA . PHE A 1 86 ? -3.882 1.505 -9.205 1.00 93.88 86 PHE A CA 1
ATOM 722 C C . PHE A 1 86 ? -4.215 2.043 -7.808 1.00 93.88 86 PHE A C 1
ATOM 724 O O . PHE A 1 86 ? -4.885 1.368 -7.028 1.00 93.88 86 PHE A O 1
ATOM 731 N N . ALA A 1 87 ? -3.828 3.288 -7.511 1.00 93.38 87 ALA A N 1
ATOM 732 C CA . ALA A 1 87 ? -4.121 3.928 -6.229 1.00 93.38 87 ALA A CA 1
ATOM 733 C C . ALA A 1 87 ? -5.632 4.043 -5.951 1.00 93.38 87 ALA A C 1
ATOM 735 O O . ALA A 1 87 ? -6.066 3.781 -4.830 1.00 93.38 87 ALA A O 1
ATOM 736 N N . LEU A 1 88 ? -6.434 4.389 -6.963 1.00 94.38 88 LEU A N 1
ATOM 737 C CA . LEU A 1 88 ? -7.890 4.489 -6.866 1.00 94.38 88 LEU A CA 1
ATOM 738 C C . LEU A 1 88 ? -8.531 3.125 -6.572 1.00 94.38 88 LEU A C 1
ATOM 740 O O . LEU A 1 88 ? -9.393 3.032 -5.700 1.00 94.38 88 LEU A O 1
ATOM 744 N N . GLY A 1 89 ? -8.062 2.061 -7.229 1.00 94.50 89 GLY A N 1
ATOM 745 C CA . GLY A 1 89 ? -8.486 0.690 -6.957 1.00 94.50 89 GLY A CA 1
ATOM 746 C C . GLY A 1 89 ? -8.195 0.268 -5.516 1.00 94.50 89 GLY A C 1
ATOM 747 O O . GLY A 1 89 ? -9.096 -0.187 -4.809 1.00 94.50 89 GLY A O 1
ATOM 748 N N . LEU A 1 90 ? -6.963 0.491 -5.042 1.00 95.44 90 LEU A N 1
ATOM 749 C CA . LEU A 1 90 ? -6.584 0.209 -3.651 1.00 95.44 90 LEU A CA 1
ATOM 750 C C . LEU A 1 90 ? -7.419 1.028 -2.657 1.00 95.44 90 LEU A C 1
ATOM 752 O O . LEU A 1 90 ? -7.861 0.487 -1.644 1.00 95.44 90 LEU A O 1
ATOM 756 N N . LEU A 1 91 ? -7.667 2.309 -2.947 1.00 95.19 91 LEU A N 1
ATOM 757 C CA . LEU A 1 91 ? -8.514 3.175 -2.128 1.00 95.19 91 LEU A CA 1
ATOM 758 C C . LEU A 1 91 ? -9.954 2.657 -2.068 1.00 95.19 91 LEU A C 1
ATOM 760 O O . LEU A 1 91 ? -10.536 2.622 -0.989 1.00 95.19 91 LEU A O 1
ATOM 764 N N . GLY A 1 92 ? -10.526 2.224 -3.192 1.00 95.06 92 GLY A N 1
ATOM 765 C CA . GLY A 1 92 ? -11.868 1.648 -3.221 1.00 95.06 92 GLY A CA 1
ATOM 766 C C . GLY A 1 92 ? -11.973 0.369 -2.398 1.00 95.06 92 GLY A C 1
ATOM 767 O O . GLY A 1 92 ? -12.853 0.264 -1.547 1.00 95.06 92 GLY A O 1
ATOM 768 N N . ILE A 1 93 ? -11.029 -0.563 -2.554 1.00 95.38 93 ILE A N 1
ATOM 769 C CA . ILE A 1 93 ? -11.008 -1.804 -1.763 1.00 95.38 93 ILE A CA 1
ATOM 770 C C . ILE A 1 93 ? -10.788 -1.492 -0.273 1.00 95.38 93 ILE A C 1
ATOM 772 O O . ILE A 1 93 ? -11.449 -2.068 0.591 1.00 95.38 93 ILE A O 1
ATOM 776 N N . TYR A 1 94 ? -9.901 -0.548 0.050 1.00 95.94 94 TYR A N 1
ATOM 777 C CA . TYR A 1 94 ? -9.683 -0.086 1.422 1.00 95.94 94 TYR A CA 1
ATOM 778 C C . TYR A 1 94 ? -10.967 0.488 2.033 1.00 95.94 94 TYR A C 1
ATOM 780 O O . TYR A 1 94 ? -11.339 0.121 3.148 1.00 95.94 94 TYR A O 1
ATOM 788 N N . SER A 1 95 ? -11.672 1.337 1.286 1.00 96.06 95 SER A N 1
ATOM 789 C CA . SER A 1 95 ? -12.937 1.941 1.695 1.00 96.06 95 SER A CA 1
ATOM 790 C C . SER A 1 95 ? -14.025 0.897 1.949 1.00 96.06 95 SER A C 1
ATOM 792 O O . SER A 1 95 ? -14.737 0.991 2.947 1.00 96.06 95 SER A O 1
ATOM 794 N N . VAL A 1 96 ? -14.110 -0.144 1.114 1.00 95.06 96 VAL A N 1
ATOM 795 C CA . VAL A 1 96 ? -14.992 -1.298 1.357 1.00 95.06 96 VAL A CA 1
ATOM 796 C C . VAL A 1 96 ? -14.626 -1.996 2.666 1.00 95.06 96 VAL A C 1
ATOM 798 O O . VAL A 1 96 ? -15.505 -2.273 3.482 1.00 95.06 96 VAL A O 1
ATOM 801 N N . GLY A 1 97 ? -13.333 -2.224 2.910 1.00 95.19 97 GLY A N 1
ATOM 802 C CA . GLY A 1 97 ? -12.846 -2.815 4.156 1.00 95.19 97 GLY A CA 1
ATOM 803 C C . GLY A 1 97 ? -13.250 -1.994 5.382 1.00 95.19 97 GLY A C 1
ATOM 804 O O . GLY A 1 97 ? -13.735 -2.556 6.360 1.00 95.19 97 GLY A O 1
ATOM 805 N N . LYS A 1 98 ? -13.140 -0.661 5.307 1.00 95.56 98 LYS A N 1
ATOM 806 C CA . LYS A 1 98 ? -13.610 0.254 6.358 1.00 95.56 98 LYS A CA 1
ATOM 807 C C . LYS A 1 98 ? -15.123 0.210 6.548 1.00 95.56 98 LYS A C 1
ATOM 809 O O . LYS A 1 98 ? -15.581 0.159 7.686 1.00 95.56 98 LYS A O 1
ATOM 814 N N . ALA A 1 99 ? -15.901 0.175 5.468 1.00 96.31 99 ALA A N 1
ATOM 815 C CA . ALA A 1 99 ? -17.353 0.051 5.555 1.00 96.31 99 ALA A CA 1
ATOM 816 C C . ALA A 1 99 ? -17.768 -1.248 6.267 1.00 96.31 99 ALA A C 1
ATOM 818 O O . ALA A 1 99 ? -18.589 -1.200 7.181 1.00 96.31 99 ALA A O 1
ATOM 819 N N . ILE A 1 100 ? -17.153 -2.385 5.912 1.00 96.00 100 ILE A N 1
ATOM 820 C CA . ILE A 1 100 ? -17.373 -3.679 6.579 1.00 96.00 100 ILE A CA 1
ATOM 821 C C . ILE A 1 100 ? -16.966 -3.583 8.052 1.00 96.00 100 ILE A C 1
ATOM 823 O O . ILE A 1 100 ? -17.740 -3.917 8.946 1.00 96.00 100 ILE A O 1
ATOM 827 N N . GLU A 1 101 ? -15.761 -3.082 8.317 1.00 95.19 101 GLU A N 1
ATOM 828 C CA . GLU A 1 101 ? -15.213 -2.947 9.662 1.00 95.19 101 GLU A CA 1
ATOM 829 C C . GLU A 1 101 ? -16.133 -2.140 10.589 1.00 95.19 101 GLU A C 1
ATOM 831 O O . GLU A 1 101 ? -16.328 -2.501 11.756 1.00 95.19 101 GLU A O 1
ATOM 836 N N . PHE A 1 102 ? -16.656 -1.022 10.089 1.00 96.00 102 PHE A N 1
ATOM 837 C CA . PHE A 1 102 ? -17.501 -0.115 10.852 1.00 96.00 102 PHE A CA 1
ATOM 838 C C . PHE A 1 102 ? -18.922 -0.643 10.975 1.00 96.00 102 PHE A C 1
ATOM 840 O O . PHE A 1 102 ? -19.515 -0.479 12.037 1.00 96.00 102 PHE A O 1
ATOM 847 N N . ALA A 1 103 ? -19.457 -1.315 9.956 1.00 96.69 103 ALA A N 1
ATOM 848 C CA . ALA A 1 103 ? -20.793 -1.891 10.011 1.00 96.69 103 ALA A CA 1
ATOM 849 C C . ALA A 1 103 ? -20.888 -3.074 10.983 1.00 96.69 103 ALA A C 1
ATOM 851 O O . ALA A 1 103 ? -21.791 -3.130 11.817 1.00 96.69 103 ALA A O 1
ATOM 852 N N . PHE A 1 104 ? -19.915 -3.983 10.921 1.00 95.38 104 PHE A N 1
ATOM 853 C CA . PHE A 1 104 ? -19.968 -5.273 11.606 1.00 95.38 104 PHE A CA 1
ATOM 854 C C . PHE A 1 104 ? -19.230 -5.311 12.949 1.00 95.38 104 PHE A C 1
ATOM 856 O O . PHE A 1 104 ? -19.076 -6.387 13.513 1.00 95.38 104 PHE A O 1
ATOM 863 N N . SER A 1 105 ? -18.806 -4.168 13.500 1.00 93.00 105 SER A N 1
ATOM 864 C CA . SER A 1 105 ? -18.278 -4.093 14.873 1.00 93.00 105 SER A CA 1
ATOM 865 C C . SER A 1 105 ? -19.411 -3.831 15.877 1.00 93.00 105 SER A C 1
ATOM 867 O O . SER A 1 105 ? -19.857 -2.679 15.965 1.00 93.00 105 SER A O 1
ATOM 869 N N . PRO A 1 106 ? -19.897 -4.825 16.652 1.00 90.62 106 PRO A N 1
ATOM 870 C CA . PRO A 1 106 ? -21.073 -4.647 17.510 1.00 90.62 106 PRO A CA 1
ATOM 871 C C . PRO A 1 106 ? -20.881 -3.526 18.533 1.00 90.62 106 PRO A C 1
ATOM 873 O O . PRO A 1 106 ? -21.726 -2.642 18.654 1.00 90.62 106 PRO A O 1
ATOM 876 N N . SER A 1 107 ? -19.700 -3.477 19.151 1.00 89.75 107 SER A N 1
ATOM 877 C CA . SER A 1 107 ? -19.315 -2.476 20.153 1.00 89.75 107 SER A CA 1
ATOM 878 C C . SER A 1 107 ? -18.944 -1.103 19.577 1.00 89.75 107 SER A C 1
ATOM 880 O O . SER A 1 107 ? -18.533 -0.223 20.326 1.00 89.75 107 SER A O 1
ATOM 882 N N . GLY A 1 108 ? -19.056 -0.904 18.259 1.00 92.44 108 GLY A N 1
ATOM 883 C CA . GLY A 1 108 ? -18.566 0.308 17.600 1.00 92.44 108 GLY A CA 1
ATOM 884 C C . GLY A 1 108 ? -17.044 0.336 17.507 1.00 92.44 108 GLY A C 1
ATOM 885 O O . GLY A 1 108 ? -16.411 -0.715 17.389 1.00 92.44 108 GLY A O 1
ATOM 886 N N . ARG A 1 109 ? -16.465 1.536 17.494 1.00 92.88 109 ARG A N 1
ATOM 887 C CA . ARG A 1 109 ? -15.012 1.748 17.513 1.00 92.88 109 ARG A CA 1
ATOM 888 C C . ARG A 1 109 ? -14.656 2.687 18.643 1.00 92.88 109 ARG A C 1
ATOM 890 O O . ARG A 1 109 ? -15.071 3.843 18.613 1.00 92.88 109 ARG A O 1
ATOM 897 N N . LEU A 1 110 ? -13.910 2.196 19.622 1.00 90.25 110 LEU A N 1
ATOM 898 C CA . LEU A 1 110 ? -13.493 2.952 20.799 1.00 90.25 110 LEU A CA 1
ATOM 899 C C . LEU A 1 110 ? -12.088 3.520 20.607 1.00 90.25 110 LEU A C 1
ATOM 901 O O . LEU A 1 110 ? -11.222 2.880 20.008 1.00 90.25 110 LEU A O 1
ATOM 905 N N . LYS A 1 111 ? -11.847 4.714 21.141 1.00 88.31 111 LYS A N 1
ATOM 906 C CA . LYS A 1 111 ? -10.496 5.223 21.359 1.00 88.31 111 LYS A CA 1
ATOM 907 C C . LYS A 1 111 ? -9.899 4.562 22.596 1.00 88.31 111 LYS A C 1
ATOM 909 O O . LYS A 1 111 ? -10.607 4.139 23.511 1.00 88.31 111 LYS A O 1
ATOM 914 N N . VAL A 1 112 ? -8.576 4.473 22.636 1.00 84.12 112 VAL A N 1
ATOM 915 C CA . VAL A 1 112 ? -7.861 3.918 23.788 1.00 84.12 112 VAL A CA 1
ATOM 916 C C . VAL A 1 112 ? -8.193 4.728 25.041 1.00 84.12 112 VAL A C 1
ATOM 918 O O . VAL A 1 112 ? -8.057 5.948 25.057 1.00 84.12 112 VAL A O 1
ATOM 921 N N . GLY A 1 113 ? -8.624 4.032 26.094 1.00 80.38 113 GLY A N 1
ATOM 922 C CA . GLY A 1 113 ? -9.039 4.633 27.364 1.00 80.38 113 GLY A CA 1
ATOM 923 C C . GLY A 1 113 ? -10.542 4.908 27.480 1.00 80.38 113 GLY A C 1
ATOM 924 O O . GLY A 1 113 ? -11.018 5.137 28.591 1.00 80.38 113 GLY A O 1
ATOM 925 N N . GLU A 1 114 ? -11.309 4.829 26.390 1.00 83.88 114 GLU A N 1
ATOM 926 C CA . GLU A 1 114 ? -12.770 4.897 26.461 1.00 83.88 114 GLU A CA 1
ATOM 927 C C . GLU A 1 114 ? -13.368 3.575 26.946 1.00 83.88 114 GLU A C 1
ATOM 929 O O . GLU A 1 114 ? -12.959 2.494 26.518 1.00 83.88 114 GLU A O 1
ATOM 934 N N . LYS A 1 115 ? -14.390 3.663 27.804 1.00 81.69 115 LYS A N 1
ATOM 935 C CA . LYS A 1 115 ? -15.190 2.497 28.217 1.00 81.69 115 LYS A CA 1
ATOM 936 C C . LYS A 1 115 ? -16.525 2.412 27.483 1.00 81.69 115 LYS A C 1
ATOM 938 O O . LYS A 1 115 ? -17.071 1.323 27.339 1.00 81.69 115 LYS A O 1
ATOM 943 N N . VAL A 1 116 ? -17.053 3.552 27.040 1.00 82.69 116 VAL A N 1
ATOM 944 C CA . VAL A 1 116 ? -18.361 3.666 26.388 1.00 82.69 116 VAL A CA 1
ATOM 945 C C . VAL A 1 116 ? -18.239 4.579 25.173 1.00 82.69 116 VAL A C 1
ATOM 947 O O . VAL A 1 116 ? -17.526 5.583 25.213 1.00 82.69 116 VAL A O 1
ATOM 950 N N . LEU A 1 117 ? -18.949 4.239 24.094 1.00 81.94 117 LEU A N 1
ATOM 951 C CA . LEU A 1 117 ? -19.015 5.083 22.904 1.00 81.94 117 LEU A CA 1
ATOM 952 C C . LEU A 1 117 ? -19.589 6.447 23.263 1.00 81.94 117 LEU A C 1
ATOM 954 O O . LEU A 1 117 ? -20.666 6.556 23.846 1.00 81.94 117 LEU A O 1
ATOM 958 N N . GLY A 1 118 ? -18.881 7.481 22.843 1.00 65.06 118 GLY A N 1
ATOM 959 C CA . GLY A 1 118 ? -19.314 8.849 23.037 1.00 65.06 118 GLY A CA 1
ATOM 960 C C . GLY A 1 118 ? -19.050 9.427 24.425 1.00 65.06 118 GLY A C 1
ATOM 961 O O . GLY A 1 118 ? -19.503 10.529 24.723 1.00 65.06 118 GLY A O 1
ATOM 962 N N . GLN A 1 119 ? -18.284 8.721 25.260 1.00 66.50 119 GLN A N 1
ATOM 963 C CA . GLN A 1 119 ? -17.593 9.358 26.374 1.00 66.50 119 GLN A CA 1
ATOM 964 C C . GLN A 1 119 ? -16.687 10.472 25.815 1.00 66.50 119 GLN A C 1
ATOM 966 O O . GLN A 1 119 ? -16.138 10.327 24.724 1.00 66.50 119 GLN A O 1
ATOM 971 N N . GLU A 1 120 ? -16.554 11.606 26.515 1.00 59.41 120 GLU A N 1
ATOM 972 C CA . GLU A 1 120 ? -15.620 12.661 26.102 1.00 59.41 120 GLU A CA 1
ATOM 973 C C . GLU A 1 120 ? -14.225 12.072 25.914 1.00 59.41 120 GLU A C 1
ATOM 975 O O . GLU A 1 120 ? -13.587 11.607 26.860 1.00 59.41 120 GLU A O 1
ATOM 980 N N . SER A 1 121 ? -13.776 12.054 24.665 1.00 54.31 121 SER A N 1
ATOM 981 C CA . SER A 1 121 ? -12.574 11.341 24.289 1.00 54.31 121 SER A CA 1
ATOM 982 C C . SER A 1 121 ? -11.493 12.322 23.892 1.00 54.31 121 SER A C 1
ATOM 984 O O . SER A 1 121 ? -11.723 13.254 23.119 1.00 54.31 121 SER A O 1
ATOM 986 N N . ARG A 1 122 ? -10.271 12.034 24.332 1.00 60.34 122 ARG A N 1
ATOM 987 C CA . ARG A 1 122 ? -9.059 12.644 23.780 1.00 60.34 122 ARG A CA 1
ATOM 988 C C . ARG A 1 122 ? -9.012 12.421 22.261 1.00 60.34 122 ARG A C 1
ATOM 990 O O . ARG A 1 122 ? -9.672 11.519 21.732 1.00 60.34 122 ARG A O 1
ATOM 997 N N . SER A 1 123 ? -8.247 13.234 21.538 1.00 56.94 123 SER A N 1
ATOM 998 C CA . SER A 1 123 ? -7.805 12.820 20.202 1.00 56.94 123 SER A CA 1
ATOM 999 C C . SER A 1 123 ? -7.093 11.470 20.355 1.00 56.94 123 SER A C 1
ATOM 1001 O O . SER A 1 123 ? -6.271 11.325 21.257 1.00 56.94 123 SER A O 1
ATOM 1003 N N . ALA A 1 124 ? -7.395 10.482 19.510 1.00 56.28 124 ALA A N 1
ATOM 1004 C CA . ALA A 1 124 ? -6.705 9.184 19.490 1.00 56.28 124 ALA A CA 1
ATOM 1005 C C . ALA A 1 124 ? -5.189 9.372 19.317 1.00 56.28 124 ALA A C 1
ATOM 1007 O O . ALA A 1 124 ? -4.378 8.519 19.672 1.00 56.28 124 ALA A O 1
ATOM 1008 N N . ILE A 1 125 ? -4.816 10.515 18.752 1.00 58.28 125 ILE A N 1
ATOM 1009 C CA . ILE A 1 125 ? -3.472 10.830 18.329 1.00 58.28 125 ILE A CA 1
ATOM 1010 C C . ILE A 1 125 ? -2.705 11.675 19.380 1.00 58.28 125 ILE A C 1
ATOM 1012 O O . ILE A 1 125 ? -1.473 11.695 19.378 1.00 58.28 125 ILE A O 1
ATOM 1016 N N . GLU A 1 126 ? -3.394 12.330 20.324 1.00 60.00 126 GLU A N 1
ATOM 1017 C CA . GLU A 1 126 ? -2.754 13.113 21.397 1.00 60.00 126 GLU A CA 1
ATOM 1018 C C . GLU A 1 126 ? -2.200 12.190 22.501 1.00 60.00 126 GLU A C 1
ATOM 1020 O O . GLU A 1 126 ? -2.904 11.326 23.029 1.00 60.00 126 GLU A O 1
ATOM 1025 N N . ARG A 1 127 ? -0.920 12.365 22.869 1.00 55.66 127 ARG A N 1
ATOM 1026 C CA . ARG A 1 127 ? -0.286 11.619 23.972 1.00 55.66 127 ARG A CA 1
ATOM 1027 C C . ARG A 1 127 ? -0.575 12.271 25.325 1.00 55.66 127 ARG A C 1
ATOM 1029 O O . ARG A 1 127 ? -0.870 13.456 25.418 1.00 55.66 127 ARG A O 1
ATOM 1036 N N . GLU A 1 128 ? -0.397 11.489 26.388 1.00 49.38 128 GLU A N 1
ATOM 1037 C CA . GLU A 1 128 ? -0.698 11.847 27.783 1.00 49.38 128 GLU A CA 1
ATOM 1038 C C . GLU A 1 128 ? -0.043 13.133 28.313 1.00 49.38 128 GLU A C 1
ATOM 1040 O O . GLU A 1 128 ? -0.525 13.662 29.302 1.00 49.38 128 GLU A O 1
ATOM 1045 N N . HIS A 1 129 ? 1.013 13.657 27.683 1.00 45.22 129 HIS A N 1
ATOM 1046 C CA . HIS A 1 129 ? 1.743 14.836 28.166 1.00 45.22 129 HIS A CA 1
ATOM 1047 C C . HIS A 1 129 ? 1.129 16.200 27.776 1.00 45.22 129 HIS A C 1
ATOM 1049 O O . HIS A 1 129 ? 1.526 17.210 28.351 1.00 45.22 129 HIS A O 1
ATOM 1055 N N . ASP A 1 130 ? 0.123 16.261 26.894 1.00 49.66 130 ASP A N 1
ATOM 1056 C CA . ASP A 1 130 ? -0.473 17.525 26.399 1.00 49.66 130 ASP A CA 1
ATOM 1057 C C . ASP A 1 130 ? -1.718 17.989 27.217 1.00 49.66 130 ASP A C 1
ATOM 1059 O O . ASP A 1 130 ? -2.671 18.559 26.688 1.00 49.66 130 ASP A O 1
ATOM 1063 N N . VAL A 1 131 ? -1.713 17.755 28.539 1.00 48.62 131 VAL A N 1
ATOM 1064 C CA . VAL A 1 131 ? -2.867 17.710 29.484 1.00 48.62 131 VAL A CA 1
ATOM 1065 C C . VAL A 1 131 ? -3.737 18.984 29.604 1.00 48.62 131 VAL A C 1
ATOM 1067 O O . VAL A 1 131 ? -4.792 18.947 30.227 1.00 48.62 131 VAL A O 1
ATOM 1070 N N . HIS A 1 132 ? -3.356 20.132 29.042 1.00 42.62 132 HIS A N 1
ATOM 1071 C CA . HIS A 1 132 ? -3.891 21.434 29.488 1.00 42.62 132 HIS A CA 1
ATOM 1072 C C . HIS A 1 132 ? -5.005 22.076 28.634 1.00 42.62 132 HIS A C 1
ATOM 1074 O O . HIS A 1 132 ? -5.332 23.246 28.846 1.00 42.62 132 HIS A O 1
ATOM 1080 N N . LYS A 1 133 ? -5.645 21.368 27.694 1.00 46.78 133 LYS A N 1
ATOM 1081 C CA . LYS A 1 133 ? -6.769 21.952 26.929 1.00 46.78 133 LYS A CA 1
ATOM 1082 C C . LYS A 1 133 ? -8.122 21.704 27.605 1.00 46.78 133 LYS A C 1
ATOM 1084 O O . LYS A 1 133 ? -8.530 20.565 27.796 1.00 46.78 133 LYS A O 1
ATOM 1089 N N . LYS A 1 134 ? -8.827 22.798 27.930 1.00 40.81 134 LYS A N 1
ATOM 1090 C CA . LYS A 1 134 ? -10.199 22.790 28.468 1.00 40.81 134 LYS A CA 1
ATOM 1091 C C . LYS A 1 134 ? -11.171 22.096 27.503 1.00 40.81 134 LYS A C 1
ATOM 1093 O O . LYS A 1 134 ? -11.169 22.363 26.302 1.00 40.81 134 LYS A O 1
ATOM 1098 N N . HIS A 1 135 ? -12.003 21.233 28.077 1.00 48.22 135 HIS A N 1
ATOM 1099 C CA . HIS A 1 135 ? -13.006 20.407 27.411 1.00 48.22 135 HIS A CA 1
ATOM 1100 C C . HIS A 1 135 ? -14.135 21.256 26.802 1.00 48.22 135 HIS A C 1
ATOM 1102 O O . HIS A 1 135 ? -14.584 22.226 27.413 1.00 48.22 135 HIS A O 1
ATOM 1108 N N . THR A 1 136 ? -14.580 20.906 25.591 1.00 45.62 136 THR A N 1
ATOM 1109 C CA . THR A 1 136 ? -15.735 21.529 24.919 1.00 45.62 136 THR A CA 1
ATOM 1110 C C . THR A 1 136 ? -16.921 20.561 24.917 1.00 45.62 136 THR A C 1
ATOM 1112 O O . THR A 1 136 ? -16.700 19.366 24.715 1.00 45.62 136 THR A O 1
ATOM 1115 N N . PRO A 1 137 ? -18.164 21.043 25.114 1.00 45.28 137 PRO A N 1
ATOM 1116 C CA . PRO A 1 137 ? -19.344 20.185 25.192 1.00 45.28 137 PRO A CA 1
ATOM 1117 C C . PRO A 1 137 ? -19.573 19.353 23.925 1.00 45.28 137 PRO A C 1
ATOM 1119 O O . PRO A 1 137 ? -19.268 19.781 22.808 1.00 45.28 137 PRO A O 1
ATOM 1122 N N . TRP A 1 138 ? -20.183 18.181 24.102 1.00 53.19 138 TRP A N 1
ATOM 1123 C CA . TRP A 1 138 ? -20.597 17.292 23.019 1.00 53.19 138 TRP A CA 1
ATOM 1124 C C . TRP A 1 138 ? -21.606 17.956 22.072 1.00 53.19 138 TRP A C 1
ATOM 1126 O O . TRP A 1 138 ? -22.724 18.281 22.462 1.00 53.19 138 TRP A O 1
ATOM 1136 N N . GLY A 1 139 ? -21.224 18.108 20.803 1.00 60.59 139 GLY A N 1
ATOM 1137 C CA . GLY A 1 139 ? -22.073 18.643 19.739 1.00 60.59 139 GLY A CA 1
ATOM 1138 C C . GLY A 1 139 ? -21.935 17.834 18.449 1.00 60.59 139 GLY A C 1
ATOM 1139 O O . GLY A 1 139 ? -21.060 16.981 18.312 1.00 60.59 139 GLY A O 1
ATOM 1140 N N . VAL A 1 140 ? -22.777 18.106 17.450 1.00 65.56 140 VAL A N 1
ATOM 1141 C CA . VAL A 1 140 ? -22.699 17.434 16.133 1.00 65.56 140 VAL A CA 1
ATOM 1142 C C . VAL A 1 140 ? -21.292 17.553 15.526 1.00 65.56 140 VAL A C 1
ATOM 1144 O O . VAL A 1 140 ? -20.767 16.581 14.979 1.00 65.56 140 VAL A O 1
ATOM 1147 N N . PHE A 1 141 ? -20.641 18.703 15.722 1.00 78.06 141 PHE A N 1
ATOM 1148 C CA . PHE A 1 141 ? -19.273 18.968 15.277 1.00 78.06 141 PHE A CA 1
ATOM 1149 C C . PHE A 1 141 ? -18.213 18.083 15.952 1.00 78.06 141 PHE A C 1
ATOM 1151 O O . PHE A 1 141 ? -17.280 17.652 15.274 1.00 78.06 141 PHE A O 1
ATOM 1158 N N . SER A 1 142 ? -18.353 17.749 17.244 1.00 75.44 142 SER A N 1
ATOM 1159 C CA . SER A 1 142 ? -17.407 16.839 17.914 1.00 75.44 142 SER A CA 1
ATOM 1160 C C . SER A 1 142 ? -17.550 15.408 17.389 1.00 75.44 142 SER A C 1
ATOM 1162 O O . SER A 1 142 ? -16.557 14.730 17.145 1.00 75.44 142 SER A O 1
ATOM 1164 N N . GLY A 1 143 ? -18.781 14.980 17.098 1.00 83.50 143 GLY A N 1
ATOM 1165 C CA . GLY A 1 143 ? -19.051 13.703 16.441 1.00 83.50 143 GLY A CA 1
ATOM 1166 C C . GLY A 1 143 ? -18.460 13.566 15.048 1.00 83.50 143 GLY A C 1
ATOM 1167 O O . GLY A 1 143 ? -17.897 12.528 14.708 1.00 83.50 143 GLY A O 1
ATOM 1168 N N . LEU A 1 144 ? -18.600 14.615 14.239 1.00 87.38 144 LEU A N 1
ATOM 1169 C CA . LEU A 1 144 ? -18.051 14.640 12.890 1.00 87.38 144 LEU A CA 1
ATOM 1170 C C . LEU A 1 144 ? -16.521 14.584 12.916 1.00 87.38 144 LEU A C 1
ATOM 1172 O O . LEU A 1 144 ? -15.926 13.837 12.144 1.00 87.38 144 LEU A O 1
ATOM 1176 N N . ARG A 1 145 ? -15.890 15.314 13.843 1.00 85.81 145 ARG A N 1
ATOM 1177 C CA . ARG A 1 145 ? -14.441 15.257 14.068 1.00 85.81 145 ARG A CA 1
ATOM 1178 C C . ARG A 1 145 ? -13.975 13.836 14.391 1.00 85.81 145 ARG A C 1
ATOM 1180 O O . ARG A 1 145 ? -13.054 13.353 13.742 1.00 85.81 145 ARG A O 1
ATOM 1187 N N . ASP A 1 146 ? -14.636 13.161 15.330 1.00 86.56 146 ASP A N 1
ATOM 1188 C CA . ASP A 1 146 ? -14.336 11.770 15.693 1.00 86.56 146 ASP A CA 1
ATOM 1189 C C . ASP A 1 146 ? -14.489 10.804 14.511 1.00 86.56 146 ASP A C 1
ATOM 1191 O O . ASP A 1 146 ? -13.690 9.884 14.345 1.00 86.56 146 ASP A O 1
ATOM 1195 N N . ALA A 1 147 ? -15.515 11.006 13.683 1.00 92.06 147 ALA A N 1
ATOM 1196 C CA . ALA A 1 147 ? -15.762 10.190 12.500 1.00 92.06 147 ALA A CA 1
ATOM 1197 C C . ALA A 1 147 ? -14.678 10.382 11.428 1.00 92.06 147 ALA A C 1
ATOM 1199 O O . ALA A 1 147 ? -14.198 9.402 10.859 1.00 92.06 147 ALA A O 1
ATOM 1200 N N . ILE A 1 148 ? -14.267 11.632 11.178 1.00 90.50 148 ILE A N 1
ATOM 1201 C CA . ILE A 1 148 ? -13.159 11.960 10.269 1.00 90.50 148 ILE A CA 1
ATOM 1202 C C . ILE A 1 148 ? -11.862 11.343 10.794 1.00 90.50 148 ILE A C 1
ATOM 1204 O O . ILE A 1 148 ? -11.133 10.704 10.039 1.00 90.50 148 ILE A O 1
ATOM 1208 N N . GLU A 1 149 ? -11.591 11.488 12.090 1.00 88.19 149 GLU A N 1
ATOM 1209 C CA . GLU A 1 149 ? -10.416 10.902 12.728 1.00 88.19 149 GLU A CA 1
ATOM 1210 C C . GLU A 1 149 ? -10.398 9.374 12.581 1.00 88.19 149 GLU A C 1
ATOM 1212 O O . GLU A 1 149 ? -9.381 8.812 12.180 1.00 88.19 149 GLU A O 1
ATOM 1217 N N . LEU A 1 150 ? -11.529 8.704 12.826 1.00 92.00 150 LEU A N 1
ATOM 1218 C CA . LEU A 1 150 ? -11.674 7.256 12.668 1.00 92.00 150 LEU A CA 1
ATOM 1219 C C . LEU A 1 150 ? -11.480 6.801 11.211 1.00 92.00 150 LEU A C 1
ATOM 1221 O O . LEU A 1 150 ? -10.822 5.790 10.958 1.00 92.00 150 LEU A O 1
ATOM 1225 N N . LEU A 1 151 ? -12.039 7.537 10.247 1.00 92.06 151 LEU A N 1
ATOM 1226 C CA . LEU A 1 151 ? -11.911 7.229 8.821 1.00 92.06 151 LEU A CA 1
ATOM 1227 C C . LEU A 1 151 ? -10.456 7.375 8.343 1.00 92.06 151 LEU A C 1
ATOM 1229 O O . LEU A 1 151 ? -9.953 6.532 7.596 1.00 92.06 151 LEU A O 1
ATOM 1233 N N . CYS A 1 152 ? -9.765 8.407 8.834 1.00 88.88 152 CYS A N 1
ATOM 1234 C CA . CYS A 1 152 ? -8.356 8.679 8.555 1.00 88.88 152 CYS A CA 1
ATOM 1235 C C . CYS A 1 152 ? -7.388 7.814 9.386 1.00 88.88 152 CYS A C 1
ATOM 1237 O O . CYS A 1 152 ? -6.192 7.774 9.085 1.00 88.88 152 CYS A O 1
ATOM 1239 N N . ALA A 1 153 ? -7.869 7.087 10.401 1.00 89.31 153 ALA A N 1
ATOM 1240 C CA . ALA A 1 153 ? -7.070 6.187 11.229 1.00 89.31 153 ALA A CA 1
ATOM 1241 C C . ALA A 1 153 ? -6.740 4.876 10.495 1.00 89.31 153 ALA A C 1
ATOM 1243 O O . ALA A 1 153 ? -7.200 3.786 10.846 1.00 89.31 153 ALA A O 1
ATOM 1244 N N . VAL A 1 154 ? -5.885 4.983 9.478 1.00 89.12 154 VAL A N 1
ATOM 1245 C CA . VAL A 1 154 ? -5.425 3.859 8.652 1.00 89.12 154 VAL A CA 1
ATOM 1246 C C . VAL A 1 154 ? -4.689 2.821 9.515 1.00 89.12 154 VAL A C 1
ATOM 1248 O O . VAL A 1 154 ? -5.048 1.649 9.521 1.00 89.12 154 VAL A O 1
ATOM 1251 N N . ARG A 1 155 ? -3.722 3.261 10.339 1.00 88.19 155 ARG A N 1
ATOM 1252 C CA . ARG A 1 155 ? -2.960 2.385 11.259 1.00 88.19 155 ARG A CA 1
ATOM 1253 C C . ARG A 1 155 ? -3.735 1.966 12.510 1.00 88.19 155 ARG A C 1
ATOM 1255 O O . ARG A 1 155 ? -3.322 1.021 13.169 1.00 88.19 155 ARG A O 1
ATOM 1262 N N . GLY A 1 156 ? -4.785 2.696 12.883 1.00 88.81 156 GLY A N 1
ATOM 1263 C CA . GLY A 1 156 ? -5.510 2.478 14.140 1.00 88.81 156 GLY A CA 1
ATOM 1264 C C . GLY A 1 156 ? -4.777 2.898 15.415 1.00 88.81 156 GLY A C 1
ATOM 1265 O O . GLY A 1 156 ? -5.194 2.508 16.500 1.00 88.81 156 GLY A O 1
ATOM 1266 N N . ILE A 1 157 ? -3.693 3.679 15.327 1.00 87.62 157 ILE A N 1
ATOM 1267 C CA . ILE A 1 157 ? -3.009 4.200 16.523 1.00 87.62 157 ILE A CA 1
ATOM 1268 C C . ILE A 1 157 ? -4.012 5.016 17.347 1.00 87.62 157 ILE A C 1
ATOM 1270 O O . ILE A 1 157 ? -4.662 5.908 16.806 1.00 87.62 157 ILE A O 1
ATOM 1274 N N . GLY A 1 158 ? -4.144 4.678 18.632 1.00 85.25 158 GLY A N 1
ATOM 1275 C CA . GLY A 1 158 ? -5.094 5.322 19.542 1.00 85.25 158 GLY A CA 1
ATOM 1276 C C . GLY A 1 158 ? -6.530 4.802 19.466 1.00 85.25 158 GLY A C 1
ATOM 1277 O O . GLY A 1 158 ? -7.393 5.314 20.174 1.00 85.25 158 GLY A O 1
ATOM 1278 N N . TRP A 1 159 ? -6.783 3.766 18.667 1.00 89.56 159 TRP A N 1
ATOM 1279 C CA . TRP A 1 159 ? -8.084 3.111 18.526 1.00 89.56 159 TRP A CA 1
ATOM 1280 C C . TRP A 1 159 ? -8.031 1.658 18.987 1.00 89.56 159 TRP A C 1
ATOM 1282 O O . TRP A 1 159 ? -6.972 1.039 18.954 1.00 89.56 159 TRP A O 1
ATOM 1292 N N . ASP A 1 160 ? -9.174 1.089 19.365 1.00 88.56 160 ASP A N 1
ATOM 1293 C CA . ASP A 1 160 ? -9.301 -0.287 19.856 1.00 88.56 160 ASP A CA 1
ATOM 1294 C C . ASP A 1 160 ? -8.638 -1.326 18.933 1.00 88.56 160 ASP A C 1
ATOM 1296 O O . ASP A 1 160 ? -7.882 -2.182 19.394 1.00 88.56 160 ASP A O 1
ATOM 1300 N N . PHE A 1 161 ? -8.821 -1.188 17.621 1.00 87.94 161 PHE A N 1
ATOM 1301 C CA . PHE A 1 161 ? -8.287 -2.076 16.589 1.00 87.94 161 PHE A CA 1
ATOM 1302 C C . PHE A 1 161 ? -6.784 -1.916 16.321 1.00 87.94 161 PHE A C 1
ATOM 1304 O O . PHE A 1 161 ? -6.157 -2.794 15.717 1.00 87.94 161 PHE A O 1
ATOM 1311 N N . GLY A 1 162 ? -6.191 -0.815 16.783 1.00 80.50 162 GLY A N 1
ATOM 1312 C CA . GLY A 1 162 ? -4.745 -0.611 16.826 1.00 80.50 162 GLY A CA 1
ATOM 1313 C C . GLY A 1 162 ? -4.194 -0.525 18.250 1.00 80.50 162 GLY A C 1
ATOM 1314 O O . GLY A 1 162 ? -3.063 -0.085 18.429 1.00 80.50 162 GLY A O 1
ATOM 1315 N N . SER A 1 163 ? -4.954 -0.954 19.261 1.00 62.53 163 SER A N 1
ATOM 1316 C CA . SER A 1 163 ? -4.518 -1.016 20.657 1.00 62.53 163 SER A CA 1
ATOM 1317 C C . SER A 1 163 ? -4.156 -2.451 21.059 1.00 62.53 163 SER A C 1
ATOM 1319 O O . SER A 1 163 ? -4.771 -3.413 20.601 1.00 62.53 163 SER A O 1
ATOM 1321 N N . GLY A 1 164 ? -3.112 -2.612 21.879 1.00 58.91 164 GLY A N 1
ATOM 1322 C CA . GLY A 1 164 ? -2.610 -3.911 22.354 1.00 58.91 164 GLY A CA 1
ATOM 1323 C C . GLY A 1 164 ? -1.192 -4.253 21.875 1.00 58.91 164 GLY A C 1
ATOM 1324 O O . GLY A 1 164 ? -0.527 -3.462 21.213 1.00 58.91 164 GLY A O 1
ATOM 1325 N N . THR A 1 165 ? -0.720 -5.465 22.186 1.00 50.84 165 THR A N 1
ATOM 1326 C CA . THR A 1 165 ? 0.645 -5.966 21.891 1.00 50.84 165 THR A CA 1
ATOM 1327 C C . THR A 1 165 ? 0.958 -6.167 20.398 1.00 50.84 165 THR A C 1
ATOM 1329 O O . THR A 1 165 ? 2.027 -6.670 20.055 1.00 50.84 165 THR A O 1
ATOM 1332 N N . GLY A 1 166 ? 0.028 -5.825 19.501 1.00 65.94 166 GLY A N 1
ATOM 1333 C CA . GLY A 1 166 ? 0.053 -6.245 18.099 1.00 65.94 166 GLY A CA 1
ATOM 1334 C C . GLY A 1 166 ? 0.478 -5.193 17.074 1.00 65.94 166 GLY A C 1
ATOM 1335 O O . GLY A 1 166 ? 0.843 -5.590 15.966 1.00 65.94 166 GLY A O 1
ATOM 1336 N N . ILE A 1 167 ? 0.424 -3.892 17.393 1.00 83.56 167 ILE A N 1
ATOM 1337 C CA . ILE A 1 167 ? 0.931 -2.839 16.501 1.00 83.56 167 ILE A CA 1
ATOM 1338 C C . ILE A 1 167 ? 2.305 -2.376 16.972 1.00 83.56 167 ILE A C 1
ATOM 1340 O O . ILE A 1 167 ? 2.512 -2.051 18.139 1.00 83.56 167 ILE A O 1
ATOM 1344 N N . TYR A 1 168 ? 3.257 -2.350 16.052 1.00 88.94 168 TYR A N 1
ATOM 1345 C CA . TYR A 1 168 ? 4.570 -1.796 16.296 1.00 88.94 168 TYR A CA 1
ATOM 1346 C C . TYR A 1 168 ? 4.589 -0.341 15.822 1.00 88.94 168 TYR A C 1
ATOM 1348 O O . TYR A 1 168 ? 4.294 -0.022 14.666 1.00 88.94 168 TYR A O 1
ATOM 1356 N N . VAL A 1 169 ? 4.927 0.562 16.739 1.00 89.62 169 VAL A N 1
ATOM 1357 C CA . VAL A 1 169 ? 5.158 1.971 16.425 1.00 89.62 169 VAL A CA 1
ATOM 1358 C C . VAL A 1 169 ? 6.669 2.193 16.424 1.00 89.62 169 VAL A C 1
ATOM 1360 O O . VAL A 1 169 ? 7.286 2.059 17.484 1.00 89.62 169 VAL A O 1
ATOM 1363 N N . PRO A 1 170 ? 7.277 2.502 15.264 1.00 89.44 170 PRO A N 1
ATOM 1364 C CA . PRO A 1 170 ? 8.695 2.812 15.198 1.00 89.44 170 PRO A CA 1
ATOM 1365 C C . PRO A 1 170 ? 9.072 3.966 16.138 1.00 89.44 170 PRO A C 1
ATOM 1367 O O . PRO A 1 170 ? 8.270 4.895 16.311 1.00 89.44 170 PRO A O 1
ATOM 1370 N N . PRO A 1 171 ? 10.285 3.948 16.720 1.00 87.62 171 PRO A N 1
ATOM 1371 C CA . PRO A 1 171 ? 10.807 5.071 17.486 1.00 87.62 171 PRO A CA 1
ATOM 1372 C C . PRO A 1 171 ? 10.753 6.374 16.681 1.00 87.62 171 PRO A C 1
ATOM 1374 O O . PRO A 1 171 ? 10.949 6.384 15.464 1.00 87.62 171 PRO A O 1
ATOM 1377 N N . LEU A 1 172 ? 10.494 7.491 17.364 1.00 86.25 172 LEU A N 1
ATOM 1378 C CA . LEU A 1 172 ? 10.491 8.803 16.722 1.00 86.25 172 LEU A CA 1
ATOM 1379 C C . LEU A 1 172 ? 11.927 9.173 16.332 1.00 86.25 172 LEU A C 1
ATOM 1381 O O . LEU A 1 172 ? 12.754 9.447 17.193 1.00 86.25 172 LEU A O 1
ATOM 1385 N N . GLY A 1 173 ? 12.216 9.173 15.029 1.00 83.62 173 GLY A N 1
ATOM 1386 C CA . GLY A 1 173 ? 13.508 9.614 14.487 1.00 83.62 173 GLY A CA 1
ATOM 1387 C C . GLY A 1 173 ? 13.588 11.116 14.188 1.00 83.62 173 GLY A C 1
ATOM 1388 O O . GLY A 1 173 ? 14.643 11.606 13.798 1.00 83.62 173 GLY A O 1
ATOM 1389 N N . ARG A 1 174 ? 12.474 11.849 14.324 1.00 90.75 174 ARG A N 1
ATOM 1390 C CA . ARG A 1 174 ? 12.383 13.301 14.091 1.00 90.75 174 ARG A CA 1
ATOM 1391 C C . ARG A 1 174 ? 12.173 14.045 15.416 1.00 90.75 174 ARG A C 1
ATOM 1393 O O . ARG A 1 174 ? 11.616 13.448 16.339 1.00 90.75 174 ARG A O 1
ATOM 1400 N N . PRO A 1 175 ? 12.554 15.336 15.500 1.00 92.19 175 PRO A N 1
ATOM 1401 C CA . PRO A 1 175 ? 12.244 16.179 16.654 1.00 92.19 175 PRO A CA 1
ATOM 1402 C C . PRO A 1 175 ? 10.750 16.174 16.989 1.00 92.19 175 PRO A C 1
ATOM 1404 O O . PRO A 1 175 ? 9.918 16.062 16.095 1.00 92.19 175 PRO A O 1
ATOM 1407 N N . THR A 1 176 ? 10.398 16.316 18.264 1.00 89.44 176 THR A N 1
ATOM 1408 C CA . THR A 1 176 ? 8.995 16.402 18.710 1.00 89.44 176 THR A CA 1
ATOM 1409 C C . THR A 1 176 ? 8.453 17.828 18.704 1.00 89.44 176 THR A C 1
ATOM 1411 O O . THR A 1 176 ? 7.241 18.021 18.659 1.00 89.44 176 THR A O 1
ATOM 1414 N N . GLU A 1 177 ? 9.340 18.821 18.731 1.00 91.25 177 GLU A N 1
ATOM 1415 C CA . GLU A 1 177 ? 8.992 20.235 18.621 1.00 91.25 177 GLU A CA 1
ATOM 1416 C C . GLU A 1 177 ? 8.509 20.580 17.208 1.00 91.25 177 GLU A C 1
ATOM 1418 O O . GLU A 1 177 ? 9.045 20.085 16.212 1.00 91.25 177 GLU A O 1
ATOM 1423 N N . ARG A 1 178 ? 7.508 21.461 17.119 1.00 91.75 178 ARG A N 1
ATOM 1424 C CA . ARG A 1 178 ? 6.776 21.749 15.878 1.00 91.75 178 ARG A CA 1
ATOM 1425 C C . ARG A 1 178 ? 7.672 22.258 14.749 1.00 91.75 178 ARG A C 1
ATOM 1427 O O . ARG A 1 178 ? 7.697 21.645 13.684 1.00 91.75 178 ARG A O 1
ATOM 1434 N N . ASP A 1 179 ? 8.421 23.334 14.962 1.00 94.94 179 ASP A N 1
ATOM 1435 C CA . ASP A 1 179 ? 9.198 23.957 13.881 1.00 94.94 179 ASP A CA 1
ATOM 1436 C C . ASP A 1 179 ? 10.394 23.101 13.428 1.00 94.94 179 ASP A C 1
ATOM 1438 O O . ASP A 1 179 ? 10.567 22.915 12.215 1.00 94.94 179 ASP A O 1
ATOM 1442 N N . PRO A 1 180 ? 11.192 22.498 14.336 1.00 96.56 180 PRO A N 1
ATOM 1443 C CA . PRO A 1 180 ? 12.224 21.546 13.936 1.00 96.56 180 PRO A CA 1
ATOM 1444 C C . PRO A 1 180 ? 11.656 20.325 13.200 1.00 96.56 180 PRO A C 1
ATOM 1446 O O . PRO A 1 180 ? 12.250 19.866 12.220 1.00 96.56 180 PRO A O 1
ATOM 1449 N N . TRP A 1 181 ? 10.487 19.823 13.614 1.00 96.38 181 TRP A N 1
ATOM 1450 C CA . TRP A 1 181 ? 9.811 18.729 12.920 1.00 96.38 181 TRP A CA 1
ATOM 1451 C C . TRP A 1 181 ? 9.335 19.128 11.519 1.00 96.38 181 TRP A C 1
ATOM 1453 O O . TRP A 1 181 ? 9.509 18.346 10.583 1.00 96.38 181 TRP A O 1
ATOM 1463 N N . ILE A 1 182 ? 8.789 20.339 11.342 1.00 96.88 182 ILE A N 1
ATOM 1464 C CA . ILE A 1 182 ? 8.371 20.859 10.028 1.00 96.88 182 ILE A CA 1
ATOM 1465 C C . ILE A 1 182 ? 9.571 20.894 9.078 1.00 96.88 182 ILE A C 1
ATOM 1467 O O . ILE A 1 182 ? 9.489 20.374 7.966 1.00 96.88 182 ILE A O 1
ATOM 1471 N N . ARG A 1 183 ? 10.716 21.429 9.524 1.00 97.44 183 ARG A N 1
ATOM 1472 C CA . ARG A 1 183 ? 11.951 21.472 8.719 1.00 97.44 183 ARG A CA 1
ATOM 1473 C C . ARG A 1 183 ? 12.448 20.071 8.355 1.00 97.44 183 ARG A C 1
ATOM 1475 O O . ARG A 1 183 ? 12.794 19.823 7.200 1.00 97.44 183 ARG A O 1
ATOM 1482 N N . ALA A 1 184 ? 12.458 19.145 9.317 1.00 97.19 184 ALA A N 1
ATOM 1483 C CA . ALA A 1 184 ? 12.859 17.758 9.081 1.00 97.19 184 ALA A CA 1
ATOM 1484 C C . ALA A 1 184 ? 11.925 17.044 8.087 1.00 97.19 184 ALA A C 1
ATOM 1486 O O . ALA A 1 184 ? 12.389 16.299 7.223 1.00 97.19 184 ALA A O 1
ATOM 1487 N N . THR A 1 185 ? 10.620 17.298 8.179 1.00 97.19 185 THR A N 1
ATOM 1488 C CA . THR A 1 185 ? 9.602 16.714 7.297 1.00 97.19 185 THR A CA 1
ATOM 1489 C C . THR A 1 185 ? 9.685 17.297 5.888 1.00 97.19 185 THR A C 1
ATOM 1491 O O . THR A 1 185 ? 9.705 16.534 4.930 1.00 97.19 185 THR A O 1
ATOM 1494 N N . LEU A 1 186 ? 9.860 18.614 5.734 1.00 97.81 186 LEU A N 1
ATOM 1495 C CA . LEU A 1 186 ? 10.116 19.245 4.432 1.00 97.81 186 LEU A CA 1
ATOM 1496 C C . LEU A 1 186 ? 11.373 18.679 3.759 1.00 97.81 186 LEU A C 1
ATOM 1498 O O . LEU A 1 186 ? 11.335 18.318 2.585 1.00 97.81 186 LEU A O 1
ATOM 1502 N N . LYS A 1 187 ? 12.471 18.525 4.512 1.00 97.94 187 LYS A N 1
ATOM 1503 C CA . LYS A 1 187 ? 13.692 17.875 4.011 1.00 97.94 187 LYS A CA 1
ATOM 1504 C C . LYS A 1 187 ? 13.411 16.444 3.539 1.00 97.94 187 LYS A C 1
ATOM 1506 O O . LYS A 1 187 ? 13.885 16.050 2.477 1.00 97.94 187 LYS A O 1
ATOM 1511 N N . SER A 1 188 ? 12.638 15.679 4.308 1.00 97.38 188 SER A N 1
ATOM 1512 C CA . SER A 1 188 ? 12.246 14.308 3.960 1.00 97.38 188 SER A CA 1
ATOM 1513 C C . SER A 1 188 ? 11.396 14.247 2.687 1.00 97.38 188 SER A C 1
ATOM 1515 O O . SER A 1 188 ? 11.656 13.399 1.835 1.00 97.38 188 SER A O 1
ATOM 1517 N N . ILE A 1 189 ? 10.452 15.180 2.506 1.00 98.06 189 ILE A N 1
ATOM 1518 C CA . ILE A 1 189 ? 9.639 15.307 1.285 1.00 98.06 189 ILE A CA 1
ATOM 1519 C C . ILE A 1 189 ? 10.539 15.557 0.077 1.00 98.06 189 ILE A C 1
ATOM 1521 O O . ILE A 1 189 ? 10.427 14.840 -0.911 1.00 98.06 189 ILE A O 1
ATOM 1525 N N . VAL A 1 190 ? 11.460 16.523 0.163 1.00 98.06 190 VAL A N 1
ATOM 1526 C CA . VAL A 1 190 ? 12.374 16.852 -0.943 1.00 98.06 190 VAL A CA 1
ATOM 1527 C C . VAL A 1 190 ? 13.263 15.659 -1.299 1.00 98.06 190 VAL A C 1
ATOM 1529 O O . VAL A 1 190 ? 13.368 15.304 -2.470 1.00 98.06 190 VAL A O 1
ATOM 1532 N N . ILE A 1 191 ? 13.868 14.998 -0.307 1.00 98.00 191 ILE A N 1
ATOM 1533 C CA . ILE A 1 191 ? 14.713 13.815 -0.544 1.00 98.00 191 ILE A CA 1
ATOM 1534 C C . ILE A 1 191 ? 13.896 12.684 -1.174 1.00 98.00 191 ILE A C 1
ATOM 1536 O O . ILE A 1 191 ? 14.339 12.076 -2.146 1.00 98.00 191 ILE A O 1
ATOM 1540 N N . SER A 1 192 ? 12.703 12.415 -0.645 1.00 97.94 192 SER A N 1
ATOM 1541 C CA . SER A 1 192 ? 11.831 11.351 -1.144 1.00 97.94 192 SER A CA 1
ATOM 1542 C C . SER A 1 192 ? 11.335 11.642 -2.559 1.00 97.94 192 SER A C 1
ATOM 1544 O O . SER A 1 192 ? 11.296 10.733 -3.382 1.00 97.94 192 SER A O 1
ATOM 1546 N N . PHE A 1 193 ? 11.023 12.904 -2.867 1.00 98.00 193 PHE A N 1
ATOM 1547 C CA . PHE A 1 193 ? 10.665 13.352 -4.210 1.00 98.00 193 PHE A CA 1
ATOM 1548 C C . PHE A 1 193 ? 11.811 13.124 -5.197 1.00 98.00 193 PHE A C 1
ATOM 1550 O O . PHE A 1 193 ? 11.606 12.478 -6.216 1.00 98.00 193 PHE A O 1
ATOM 1557 N N . LEU A 1 194 ? 13.025 13.592 -4.883 1.00 98.06 194 LEU A N 1
ATOM 1558 C CA . LEU A 1 194 ? 14.188 13.433 -5.765 1.00 98.06 194 LEU A CA 1
ATOM 1559 C C . LEU A 1 194 ? 14.571 11.958 -5.957 1.00 98.06 194 LEU A C 1
ATOM 1561 O O . LEU A 1 194 ? 14.919 11.547 -7.062 1.00 98.06 194 LEU A O 1
ATOM 1565 N N . ALA A 1 195 ? 14.484 11.152 -4.895 1.00 98.12 195 ALA A N 1
ATOM 1566 C CA . ALA A 1 195 ? 14.727 9.716 -4.973 1.00 98.12 195 ALA A CA 1
ATOM 1567 C C . ALA A 1 195 ? 13.686 9.021 -5.862 1.00 98.12 195 ALA A C 1
ATOM 1569 O O . ALA A 1 195 ? 14.054 8.248 -6.745 1.00 98.12 195 ALA A O 1
ATOM 1570 N N . LEU A 1 196 ? 12.398 9.317 -5.659 1.00 97.62 196 LEU A N 1
ATOM 1571 C CA . LEU A 1 196 ? 11.323 8.791 -6.494 1.00 97.62 196 LEU A CA 1
ATOM 1572 C C . LEU A 1 196 ? 11.499 9.221 -7.955 1.00 97.62 196 LEU A C 1
ATOM 1574 O O . LEU A 1 196 ? 11.417 8.368 -8.829 1.00 97.62 196 LEU A O 1
ATOM 1578 N N . ASP A 1 197 ? 11.783 10.499 -8.209 1.00 97.56 197 ASP A N 1
ATOM 1579 C CA . ASP A 1 197 ? 12.001 11.060 -9.546 1.00 97.56 197 ASP A CA 1
ATOM 1580 C C . ASP A 1 197 ? 13.109 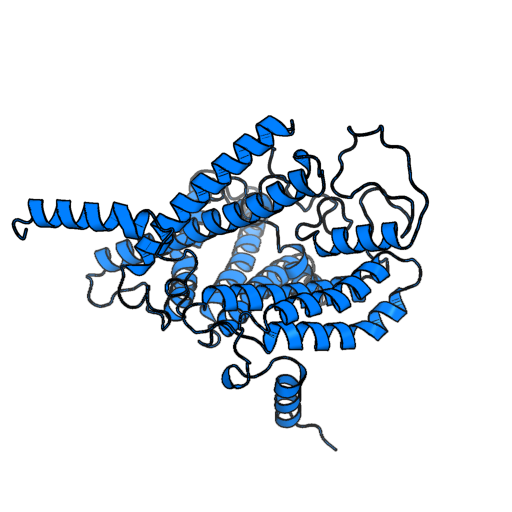10.332 -10.299 1.00 97.56 197 ASP A C 1
ATOM 1582 O O . ASP A 1 197 ? 12.922 9.902 -11.438 1.00 97.56 197 ASP A O 1
ATOM 1586 N N . PHE A 1 198 ? 14.246 10.121 -9.639 1.00 97.19 198 PHE A N 1
ATOM 1587 C CA . PHE A 1 198 ? 15.360 9.393 -10.225 1.00 97.19 198 PHE A CA 1
ATOM 1588 C C . PHE A 1 198 ? 15.007 7.927 -10.516 1.00 97.19 198 PHE A C 1
ATOM 1590 O O . PHE A 1 198 ? 15.242 7.446 -11.624 1.00 97.19 198 PHE A O 1
ATOM 1597 N N . LEU A 1 199 ? 14.425 7.217 -9.543 1.00 97.31 199 LEU A N 1
ATOM 1598 C CA . LEU A 1 199 ? 14.096 5.792 -9.663 1.00 97.31 199 LEU A CA 1
ATOM 1599 C C . LEU A 1 199 ? 13.010 5.534 -10.713 1.00 97.31 199 LEU A C 1
ATOM 1601 O O . LEU A 1 199 ? 13.149 4.640 -11.545 1.00 97.31 199 LEU A O 1
ATOM 1605 N N . GLU A 1 200 ? 11.939 6.321 -10.693 1.00 95.12 200 GLU A N 1
ATOM 1606 C CA . GLU A 1 200 ? 10.824 6.211 -11.632 1.00 95.12 200 GLU A CA 1
ATOM 1607 C C . GLU A 1 200 ? 11.252 6.598 -13.050 1.00 95.12 200 GLU A C 1
ATOM 1609 O O . GLU A 1 200 ? 10.908 5.902 -14.009 1.00 95.12 200 GLU A O 1
ATOM 1614 N N . SER A 1 201 ? 12.084 7.631 -13.194 1.00 95.62 201 SER A N 1
ATOM 1615 C CA . SER A 1 201 ? 12.645 7.991 -14.493 1.00 95.62 201 SER A CA 1
ATOM 1616 C C . SER A 1 201 ? 13.606 6.915 -15.005 1.00 95.62 201 SER A C 1
ATOM 1618 O O . SER A 1 201 ? 13.588 6.628 -16.198 1.00 95.62 201 SER A O 1
ATOM 1620 N N . PHE A 1 202 ? 14.412 6.290 -14.136 1.00 95.62 202 PHE A N 1
ATOM 1621 C CA . PHE A 1 202 ? 15.298 5.183 -14.516 1.00 95.62 202 PHE A CA 1
ATOM 1622 C C . PHE A 1 202 ? 14.510 3.973 -15.026 1.00 95.62 202 PHE A C 1
ATOM 1624 O O . PHE A 1 202 ? 14.838 3.435 -16.081 1.00 95.62 202 PHE A O 1
ATOM 1631 N N . LEU A 1 203 ? 13.442 3.571 -14.325 1.00 95.88 203 LEU A N 1
ATOM 1632 C CA . LEU A 1 203 ? 12.561 2.479 -14.760 1.00 95.88 203 LEU A CA 1
ATOM 1633 C C . LEU A 1 203 ? 11.976 2.748 -16.155 1.00 95.88 203 LEU A C 1
ATOM 1635 O O . LEU A 1 203 ? 11.891 1.836 -16.976 1.00 95.88 203 LEU A O 1
ATOM 1639 N N . LYS A 1 204 ? 11.643 4.010 -16.450 1.00 94.12 204 LYS A N 1
ATOM 1640 C CA . LYS A 1 204 ? 11.091 4.432 -17.743 1.00 94.12 204 LYS A CA 1
ATOM 1641 C C . LYS A 1 204 ? 12.074 4.402 -18.916 1.00 94.12 204 LYS A C 1
ATOM 1643 O O . LYS A 1 204 ? 11.631 4.481 -20.058 1.00 94.12 204 LYS A O 1
ATOM 1648 N N . LEU A 1 205 ? 13.378 4.269 -18.668 1.00 93.50 205 LEU A N 1
ATOM 1649 C CA . LEU A 1 205 ? 14.376 4.137 -19.738 1.00 93.50 205 LEU A CA 1
ATOM 1650 C C . LEU A 1 205 ? 14.342 2.760 -20.413 1.00 93.50 205 LEU A C 1
ATOM 1652 O O . LEU A 1 205 ? 14.858 2.610 -21.520 1.00 93.50 205 LEU A O 1
ATOM 1656 N N . TRP A 1 206 ? 13.761 1.754 -19.757 1.00 94.88 206 TRP A N 1
ATOM 1657 C CA . TRP A 1 206 ? 13.815 0.372 -20.216 1.00 94.88 206 TRP A CA 1
ATOM 1658 C C . TRP A 1 206 ? 12.613 0.027 -21.111 1.00 94.88 206 TRP A C 1
ATOM 1660 O O . TRP A 1 206 ? 11.467 0.223 -20.687 1.00 94.88 206 TRP A O 1
ATOM 1670 N N . PRO A 1 207 ? 12.841 -0.503 -22.333 1.00 92.75 207 PRO A N 1
ATOM 1671 C CA . PRO A 1 207 ? 11.768 -0.857 -23.260 1.00 92.75 207 PRO A CA 1
ATOM 1672 C C . PRO A 1 207 ? 10.751 -1.819 -22.637 1.00 92.75 207 PRO A C 1
ATOM 1674 O O . PRO A 1 207 ? 11.121 -2.758 -21.934 1.00 92.75 207 PRO A O 1
ATOM 1677 N N . GLY A 1 208 ? 9.463 -1.587 -22.894 1.00 92.31 208 GLY A N 1
ATOM 1678 C CA . GLY A 1 208 ? 8.364 -2.348 -22.291 1.00 92.31 208 GLY A CA 1
ATOM 1679 C C . GLY A 1 208 ? 8.073 -1.926 -20.849 1.00 92.31 208 GLY A C 1
ATOM 1680 O O . GLY A 1 208 ? 6.983 -1.440 -20.574 1.00 92.31 208 GLY A O 1
ATOM 1681 N N . VAL A 1 209 ? 9.057 -2.023 -19.950 1.00 94.50 209 VAL A N 1
ATOM 1682 C CA . VAL A 1 209 ? 8.923 -1.658 -18.523 1.00 94.50 209 VAL A CA 1
ATOM 1683 C C . VAL A 1 209 ? 8.420 -0.219 -18.353 1.00 94.50 209 VAL A C 1
ATOM 1685 O O . VAL A 1 209 ? 7.476 0.032 -17.608 1.00 94.50 209 VAL A O 1
ATOM 1688 N N . GLY A 1 210 ? 9.003 0.728 -19.092 1.00 92.44 210 GLY A N 1
ATOM 1689 C CA . GLY A 1 210 ? 8.601 2.135 -19.083 1.00 92.44 210 GLY A CA 1
ATOM 1690 C C . GLY A 1 210 ? 7.313 2.468 -19.841 1.00 92.44 210 GLY A C 1
ATOM 1691 O O . GLY A 1 210 ? 6.932 3.636 -19.887 1.00 92.44 210 GLY A O 1
ATOM 1692 N N . SER A 1 211 ? 6.658 1.486 -20.466 1.00 91.19 211 SER A N 1
ATOM 1693 C CA . SER A 1 211 ? 5.457 1.690 -21.283 1.00 91.19 211 SER A CA 1
ATOM 1694 C C . SER A 1 211 ? 4.178 1.520 -20.457 1.00 91.19 211 SER A C 1
ATOM 1696 O O . SER A 1 211 ? 4.109 0.607 -19.632 1.00 91.19 211 SER A O 1
ATOM 1698 N N . PRO A 1 212 ? 3.114 2.310 -20.705 1.00 89.00 212 PRO A N 1
ATOM 1699 C CA . PRO A 1 212 ? 1.793 2.067 -20.117 1.00 89.00 212 PRO A CA 1
ATOM 1700 C C . PRO A 1 212 ? 1.199 0.691 -20.457 1.00 89.00 212 PRO A C 1
ATOM 1702 O O . PRO A 1 212 ? 0.390 0.172 -19.695 1.00 89.00 212 PRO A O 1
ATOM 1705 N N . THR A 1 213 ? 1.606 0.083 -21.577 1.00 89.75 213 THR A N 1
ATOM 1706 C CA . THR A 1 213 ? 1.213 -1.292 -21.941 1.00 89.75 213 THR A CA 1
ATOM 1707 C C . THR A 1 213 ? 1.934 -2.354 -21.115 1.00 89.75 213 THR A C 1
ATOM 1709 O O . THR A 1 213 ? 1.502 -3.499 -21.093 1.00 89.75 213 THR A O 1
ATOM 1712 N N . GLY A 1 214 ? 3.023 -1.976 -20.444 1.00 93.19 214 GLY A N 1
ATOM 1713 C CA . GLY A 1 214 ? 3.866 -2.868 -19.672 1.00 93.19 214 GLY A CA 1
ATOM 1714 C C . GLY A 1 214 ? 4.839 -3.705 -20.490 1.00 93.19 214 GLY A C 1
ATOM 1715 O O . GLY A 1 214 ? 4.824 -3.749 -21.722 1.00 93.19 214 GLY A O 1
ATOM 1716 N N . GLY A 1 215 ? 5.726 -4.359 -19.750 1.00 95.06 215 GLY A N 1
ATOM 1717 C CA . GLY A 1 215 ? 6.711 -5.297 -20.258 1.00 95.06 215 GLY A CA 1
ATOM 1718 C C . GLY A 1 215 ? 7.444 -5.995 -19.122 1.00 95.06 215 GLY A C 1
ATOM 1719 O O . GLY A 1 215 ? 7.455 -5.528 -17.980 1.00 95.06 215 GLY A O 1
ATOM 1720 N N . SER A 1 216 ? 8.048 -7.133 -19.446 1.00 96.94 216 SER A N 1
ATOM 1721 C CA . SER A 1 216 ? 8.750 -7.952 -18.466 1.00 96.94 216 SER A CA 1
ATOM 1722 C C . SER A 1 216 ? 10.062 -7.300 -18.032 1.00 96.94 216 SER A C 1
ATOM 1724 O O . SER A 1 216 ? 10.772 -6.705 -18.843 1.00 96.94 216 SER A O 1
ATOM 1726 N N . ILE A 1 217 ? 10.424 -7.473 -16.758 1.00 97.81 217 ILE A N 1
ATOM 1727 C CA . ILE A 1 217 ? 11.758 -7.103 -16.255 1.00 97.81 217 ILE A CA 1
ATOM 1728 C C . ILE A 1 217 ? 12.833 -8.120 -16.676 1.00 97.81 217 ILE A C 1
ATOM 1730 O O . ILE A 1 217 ? 14.024 -7.885 -16.469 1.00 97.81 217 ILE A O 1
ATOM 1734 N N . PHE A 1 218 ? 12.427 -9.256 -17.253 1.00 97.44 218 PHE A N 1
ATOM 1735 C CA . PHE A 1 218 ? 13.305 -10.287 -17.789 1.00 97.44 218 PHE A CA 1
ATOM 1736 C C . PHE A 1 218 ? 13.455 -10.122 -19.300 1.00 97.44 218 PHE A C 1
ATOM 1738 O O . PHE A 1 218 ? 12.601 -10.535 -20.078 1.00 97.44 218 PHE A O 1
ATOM 1745 N N . PHE A 1 219 ? 14.586 -9.568 -19.730 1.00 96.31 219 PHE A N 1
ATOM 1746 C CA . PHE A 1 219 ? 14.870 -9.344 -21.146 1.00 96.31 219 PHE A CA 1
ATOM 1747 C C . PHE A 1 219 ? 15.437 -10.616 -21.799 1.00 96.31 219 PHE A C 1
ATOM 1749 O O . PHE A 1 219 ? 16.582 -10.987 -21.512 1.00 96.31 219 PHE A O 1
ATOM 1756 N N . PRO A 1 220 ? 14.682 -11.302 -22.685 1.00 94.75 220 PRO A N 1
ATOM 1757 C CA . PRO A 1 220 ? 15.107 -12.577 -23.266 1.00 94.75 220 PRO A CA 1
ATOM 1758 C C . PRO A 1 220 ? 16.311 -12.438 -24.206 1.00 94.75 220 PRO A C 1
ATOM 1760 O O . PRO A 1 220 ? 17.025 -13.408 -24.437 1.00 94.75 220 PRO A O 1
ATOM 1763 N N . THR A 1 221 ? 16.564 -11.231 -24.707 1.00 95.75 221 THR A N 1
ATOM 1764 C CA . THR A 1 221 ? 17.700 -10.900 -25.575 1.00 95.75 221 THR A CA 1
ATOM 1765 C C . THR A 1 221 ? 19.035 -10.840 -24.833 1.00 95.75 221 THR A C 1
ATOM 1767 O O . THR A 1 221 ? 20.083 -10.906 -25.468 1.00 95.75 221 THR A O 1
ATOM 1770 N N . LEU A 1 222 ? 19.023 -10.730 -23.499 1.00 96.31 222 LEU A N 1
ATOM 1771 C CA . LEU A 1 222 ? 20.240 -10.697 -22.692 1.00 96.31 222 LEU A CA 1
ATOM 1772 C C . LEU A 1 222 ? 20.692 -12.113 -22.292 1.00 96.31 222 LEU A C 1
ATOM 1774 O O . LEU A 1 222 ? 19.838 -12.958 -21.972 1.00 96.31 222 LEU A O 1
ATOM 1778 N N . PRO A 1 223 ? 22.018 -12.363 -22.216 1.00 97.56 223 PRO A N 1
ATOM 1779 C CA . PRO A 1 223 ? 22.579 -13.558 -21.592 1.00 97.56 223 PRO A CA 1
ATOM 1780 C C . PRO A 1 223 ? 22.062 -13.751 -20.156 1.00 97.56 223 PRO A C 1
ATOM 1782 O O . PRO A 1 223 ? 21.801 -12.754 -19.474 1.00 97.56 223 PRO A O 1
ATOM 1785 N N . PRO A 1 224 ? 21.966 -14.996 -19.646 1.00 96.44 224 PRO A N 1
ATOM 1786 C CA . PRO A 1 224 ? 21.316 -15.285 -18.364 1.00 96.44 224 PRO A CA 1
ATOM 1787 C C . PRO A 1 224 ? 21.807 -14.423 -17.194 1.00 96.44 224 PRO A C 1
ATOM 1789 O O . PRO A 1 224 ? 21.000 -13.818 -16.496 1.00 96.44 224 PRO A O 1
ATOM 1792 N N . VAL A 1 225 ? 23.125 -14.289 -17.016 1.00 97.12 225 VAL A N 1
ATOM 1793 C CA . VAL A 1 225 ? 23.701 -13.498 -15.914 1.00 97.12 225 VAL A CA 1
ATOM 1794 C C . VAL A 1 225 ? 23.287 -12.026 -16.006 1.00 97.12 225 VAL A C 1
ATOM 1796 O O . VAL A 1 225 ? 22.797 -11.460 -15.033 1.00 97.12 225 VAL A O 1
ATOM 1799 N N . GLN A 1 226 ? 23.412 -11.413 -17.185 1.00 97.56 226 GLN A N 1
ATOM 1800 C CA . GLN A 1 226 ? 23.041 -10.009 -17.397 1.00 97.56 226 GLN A CA 1
ATOM 1801 C C . GLN A 1 226 ? 21.535 -9.790 -17.221 1.00 97.56 226 GLN A C 1
ATOM 1803 O O . GLN A 1 226 ? 21.124 -8.803 -16.615 1.00 97.56 226 GLN A O 1
ATOM 1808 N N . ARG A 1 227 ? 20.716 -10.740 -17.692 1.00 96.88 227 ARG A N 1
ATOM 1809 C CA . ARG A 1 227 ? 19.258 -10.717 -17.540 1.00 96.88 227 ARG A CA 1
ATOM 1810 C C . ARG A 1 227 ? 18.843 -10.660 -16.075 1.00 96.88 227 ARG A C 1
ATOM 1812 O O . ARG A 1 227 ? 18.027 -9.814 -15.724 1.00 96.88 227 ARG A O 1
ATOM 1819 N N . TYR A 1 228 ? 19.402 -11.529 -15.233 1.00 96.94 228 TYR A N 1
ATOM 1820 C CA . TYR A 1 228 ? 19.049 -11.575 -13.812 1.00 96.94 228 TYR A CA 1
ATOM 1821 C C . TYR A 1 228 ? 19.656 -10.423 -13.008 1.00 96.94 228 TYR A C 1
ATOM 1823 O O . TYR A 1 228 ? 19.030 -9.953 -12.059 1.00 96.94 228 TYR A O 1
ATOM 1831 N N . ILE A 1 229 ? 20.832 -9.913 -13.388 1.00 97.12 229 ILE A N 1
ATOM 1832 C CA . ILE A 1 229 ? 21.379 -8.683 -12.794 1.00 97.12 229 ILE A CA 1
ATOM 1833 C C . ILE A 1 229 ? 20.439 -7.508 -13.080 1.00 97.12 229 ILE A C 1
ATOM 1835 O O . ILE A 1 229 ? 20.059 -6.789 -12.156 1.00 97.12 229 ILE A O 1
ATOM 1839 N N . LEU A 1 230 ? 20.016 -7.344 -14.337 1.00 96.88 230 LEU A N 1
ATOM 1840 C CA . LEU A 1 230 ? 19.103 -6.275 -14.728 1.00 96.88 230 LEU A CA 1
ATOM 1841 C C . LEU A 1 230 ? 17.729 -6.427 -14.065 1.00 96.88 230 LEU A C 1
ATOM 1843 O O . LEU A 1 230 ? 17.239 -5.462 -13.481 1.00 96.88 230 LEU A O 1
ATOM 1847 N N . SER A 1 231 ? 17.124 -7.619 -14.088 1.00 97.81 231 SER A N 1
ATOM 1848 C CA . SER A 1 231 ? 15.819 -7.847 -13.450 1.00 97.81 231 SER A CA 1
ATOM 1849 C C . SER A 1 231 ? 15.873 -7.556 -11.949 1.00 97.81 231 SER A C 1
ATOM 1851 O O . SER A 1 231 ? 14.981 -6.899 -11.413 1.00 97.81 231 SER A O 1
ATOM 1853 N N . THR A 1 232 ? 16.955 -7.961 -11.274 1.00 97.88 232 THR A N 1
ATOM 1854 C CA . THR A 1 232 ? 17.176 -7.677 -9.851 1.00 97.88 232 THR A CA 1
ATOM 1855 C C . THR A 1 232 ? 17.355 -6.180 -9.607 1.00 97.88 232 THR A C 1
ATOM 1857 O O . THR A 1 232 ? 16.789 -5.650 -8.651 1.00 97.88 232 THR A O 1
ATOM 1860 N N . ALA A 1 233 ? 18.078 -5.467 -10.474 1.00 97.62 233 ALA A N 1
ATOM 1861 C CA . ALA A 1 233 ? 18.228 -4.016 -10.380 1.00 97.62 233 ALA A CA 1
ATOM 1862 C C . ALA A 1 233 ? 16.876 -3.297 -10.537 1.00 97.62 233 ALA A C 1
ATOM 1864 O O . ALA A 1 233 ? 16.517 -2.487 -9.687 1.00 97.62 233 ALA A O 1
ATOM 1865 N N . LEU A 1 234 ? 16.077 -3.649 -11.551 1.00 98.06 234 LEU A N 1
ATOM 1866 C CA . LEU A 1 234 ? 14.738 -3.083 -11.767 1.00 98.06 234 LEU A CA 1
ATOM 1867 C C . LEU A 1 234 ? 13.781 -3.406 -10.613 1.00 98.06 234 LEU A C 1
ATOM 1869 O O . LEU A 1 234 ? 13.041 -2.532 -10.152 1.00 98.06 234 LEU A O 1
ATOM 1873 N N . HIS A 1 235 ? 13.830 -4.637 -10.098 1.00 97.94 235 HIS A N 1
ATOM 1874 C CA . HIS A 1 235 ? 13.090 -5.050 -8.907 1.00 97.94 235 HIS A CA 1
ATOM 1875 C C . HIS A 1 235 ? 13.461 -4.180 -7.697 1.00 97.94 235 HIS A C 1
ATOM 1877 O O . HIS A 1 235 ? 12.585 -3.625 -7.032 1.00 97.94 235 HIS A O 1
ATOM 1883 N N . THR A 1 236 ? 14.762 -3.991 -7.465 1.00 97.25 236 THR A N 1
ATOM 1884 C CA . THR A 1 236 ? 15.298 -3.148 -6.388 1.00 97.25 236 THR A CA 1
ATOM 1885 C C . THR A 1 236 ? 14.827 -1.700 -6.534 1.00 97.25 236 THR A C 1
ATOM 1887 O O . THR A 1 236 ? 14.295 -1.125 -5.584 1.00 97.25 236 THR A O 1
ATOM 1890 N N . CYS A 1 237 ? 14.954 -1.122 -7.734 1.00 97.75 237 CYS A N 1
ATOM 1891 C CA . CYS A 1 237 ? 14.499 0.234 -8.035 1.00 97.75 237 CYS A CA 1
ATOM 1892 C C . CYS A 1 237 ? 13.004 0.410 -7.759 1.00 97.75 237 CYS A C 1
ATOM 1894 O O . CYS A 1 237 ? 12.606 1.411 -7.174 1.00 97.75 237 CYS A O 1
ATOM 1896 N N . THR A 1 238 ? 12.189 -0.582 -8.121 1.00 97.25 238 THR A N 1
ATOM 1897 C CA . THR A 1 238 ? 10.740 -0.571 -7.872 1.00 97.25 238 THR A CA 1
ATOM 1898 C C . THR A 1 238 ? 10.431 -0.572 -6.377 1.00 97.25 238 THR A C 1
ATOM 1900 O O . THR A 1 238 ? 9.632 0.238 -5.909 1.00 97.25 238 THR A O 1
ATOM 1903 N N . GLY A 1 239 ? 11.100 -1.434 -5.603 1.00 95.94 239 GLY A N 1
ATOM 1904 C CA . GLY A 1 239 ? 10.944 -1.483 -4.148 1.00 95.94 239 GLY A CA 1
ATOM 1905 C C . GLY A 1 239 ? 11.293 -0.152 -3.473 1.00 95.94 239 GLY A C 1
ATOM 1906 O O . GLY A 1 239 ? 10.515 0.356 -2.664 1.00 95.94 239 GLY A O 1
ATOM 1907 N N . PHE A 1 240 ? 12.421 0.461 -3.845 1.00 97.06 240 PHE A N 1
ATOM 1908 C CA . PHE A 1 240 ? 12.802 1.774 -3.315 1.00 97.06 240 PHE A CA 1
ATOM 1909 C C . PHE A 1 240 ? 11.889 2.905 -3.797 1.00 97.06 240 PHE A C 1
ATOM 1911 O O . PHE A 1 240 ? 11.620 3.819 -3.019 1.00 97.06 240 PHE A O 1
ATOM 1918 N N . ALA A 1 241 ? 11.364 2.834 -5.023 1.00 96.75 241 ALA A N 1
ATOM 1919 C CA . ALA A 1 241 ? 10.400 3.808 -5.526 1.00 96.75 241 ALA A CA 1
ATOM 1920 C C . ALA A 1 241 ? 9.110 3.787 -4.693 1.00 96.75 241 ALA A C 1
ATOM 1922 O O . ALA A 1 241 ? 8.606 4.850 -4.336 1.00 96.75 241 ALA A O 1
ATOM 1923 N N . PHE A 1 242 ? 8.620 2.606 -4.293 1.00 94.31 242 PHE A N 1
ATOM 1924 C CA . PHE A 1 242 ? 7.488 2.510 -3.366 1.00 94.31 242 PHE A CA 1
ATOM 1925 C C . PHE A 1 242 ? 7.793 3.151 -2.012 1.00 94.31 242 PHE A C 1
ATOM 1927 O O . PHE A 1 242 ? 6.997 3.954 -1.528 1.00 94.31 242 PHE A O 1
ATOM 1934 N N . VAL A 1 243 ? 8.946 2.846 -1.408 1.00 95.62 243 VAL A N 1
ATOM 1935 C CA . VAL A 1 243 ? 9.331 3.436 -0.113 1.00 95.62 243 VAL A CA 1
ATOM 1936 C C . VAL A 1 243 ? 9.433 4.960 -0.215 1.00 95.62 243 VAL A C 1
ATOM 1938 O O . VAL A 1 243 ? 8.877 5.661 0.631 1.00 95.62 243 VAL A O 1
ATOM 1941 N N . ALA A 1 244 ? 10.088 5.484 -1.254 1.00 97.06 244 ALA A N 1
ATOM 1942 C CA . ALA A 1 244 ? 10.221 6.920 -1.483 1.00 97.06 244 ALA A CA 1
ATOM 1943 C C . ALA A 1 244 ? 8.854 7.583 -1.719 1.00 97.06 244 ALA A C 1
ATOM 1945 O O . ALA A 1 244 ? 8.511 8.549 -1.040 1.00 97.06 244 ALA A O 1
ATOM 1946 N N . GLY A 1 245 ? 8.031 7.028 -2.611 1.00 95.19 245 GLY A N 1
ATOM 1947 C CA . GLY A 1 245 ? 6.720 7.586 -2.937 1.00 95.19 245 GLY A CA 1
ATOM 1948 C C . GLY A 1 245 ? 5.756 7.580 -1.758 1.00 95.19 245 GLY A C 1
ATOM 1949 O O . GLY A 1 245 ? 5.169 8.612 -1.440 1.00 95.19 245 GLY A O 1
ATOM 1950 N N . PHE A 1 246 ? 5.645 6.465 -1.037 1.00 94.50 246 PHE A N 1
ATOM 1951 C CA . PHE A 1 246 ? 4.793 6.426 0.146 1.00 94.50 246 PHE A CA 1
ATOM 1952 C C . PHE A 1 246 ? 5.321 7.309 1.281 1.00 94.50 246 PHE A C 1
ATOM 1954 O O . PHE A 1 246 ? 4.512 7.901 1.990 1.00 94.50 246 PHE A O 1
ATOM 1961 N N . THR A 1 247 ? 6.643 7.435 1.454 1.00 95.88 247 THR A N 1
ATOM 1962 C CA . THR A 1 247 ? 7.220 8.371 2.437 1.00 95.88 247 THR A CA 1
ATOM 1963 C C . THR A 1 247 ? 6.860 9.807 2.085 1.00 95.88 247 THR A C 1
ATOM 1965 O O . THR A 1 247 ? 6.386 10.538 2.948 1.00 95.88 247 THR A O 1
ATOM 1968 N N . MET A 1 248 ? 6.993 10.187 0.812 1.00 96.19 248 MET A N 1
ATOM 1969 C CA . MET A 1 248 ? 6.602 11.507 0.324 1.00 96.19 248 MET A CA 1
ATOM 1970 C C . MET A 1 248 ? 5.117 11.786 0.588 1.00 96.19 248 MET A C 1
ATOM 1972 O O . MET A 1 248 ? 4.786 12.812 1.177 1.00 96.19 248 MET A O 1
ATOM 1976 N N . CYS A 1 249 ? 4.217 10.871 0.211 1.00 94.38 249 CYS A N 1
ATOM 1977 C CA . CYS A 1 249 ? 2.780 11.031 0.450 1.00 94.38 249 CYS A CA 1
ATOM 1978 C C . CYS A 1 249 ? 2.445 11.104 1.945 1.00 94.38 249 CYS A C 1
ATOM 1980 O O . CYS A 1 249 ? 1.663 11.959 2.358 1.00 94.38 249 CYS A O 1
ATOM 1982 N N . TYR A 1 250 ? 3.047 10.236 2.761 1.00 94.75 250 TYR A N 1
ATOM 1983 C CA . TYR A 1 250 ? 2.860 10.238 4.209 1.00 94.75 250 TYR A CA 1
ATOM 1984 C C . TYR A 1 250 ? 3.307 11.563 4.833 1.00 94.75 250 TYR A C 1
ATOM 1986 O O . TYR A 1 250 ? 2.567 12.155 5.614 1.00 94.75 250 TYR A O 1
ATOM 1994 N N . ASP A 1 251 ? 4.484 12.058 4.449 1.00 96.25 251 ASP A N 1
ATOM 1995 C CA . ASP A 1 251 ? 5.036 13.307 4.966 1.00 96.25 251 ASP A CA 1
ATOM 1996 C C . ASP A 1 251 ? 4.237 14.533 4.511 1.00 96.25 251 ASP A C 1
ATOM 1998 O O . ASP A 1 251 ? 4.060 15.457 5.301 1.00 96.25 251 ASP A O 1
ATOM 2002 N N . LEU A 1 252 ? 3.705 14.542 3.283 1.00 96.56 252 LEU A N 1
ATOM 2003 C CA . LEU A 1 252 ? 2.814 15.604 2.799 1.00 96.56 252 LEU A CA 1
ATOM 2004 C C . LEU A 1 252 ? 1.518 15.669 3.616 1.00 96.56 252 LEU A C 1
ATOM 2006 O O . LEU A 1 252 ? 1.107 16.751 4.039 1.00 96.56 252 LEU A O 1
ATOM 2010 N N . LEU A 1 253 ? 0.898 14.514 3.881 1.00 93.62 253 LEU A N 1
ATOM 2011 C CA . LEU A 1 253 ? -0.300 14.427 4.720 1.00 93.62 253 LEU A CA 1
ATOM 2012 C C . LEU A 1 253 ? -0.002 14.851 6.163 1.00 93.62 253 LEU A C 1
ATOM 2014 O O . LEU A 1 253 ? -0.755 15.637 6.741 1.00 93.62 253 LEU A O 1
ATOM 2018 N N . ALA A 1 254 ? 1.116 14.385 6.722 1.00 93.50 254 ALA A N 1
ATOM 2019 C CA . ALA A 1 254 ? 1.550 14.746 8.064 1.00 93.50 254 ALA A CA 1
ATOM 2020 C C . ALA A 1 254 ? 1.803 16.253 8.187 1.00 93.50 254 ALA A C 1
ATOM 2022 O O . ALA A 1 254 ? 1.333 16.891 9.128 1.00 93.50 254 ALA A O 1
ATOM 2023 N N . LEU A 1 255 ? 2.515 16.837 7.220 1.00 96.00 255 LEU A N 1
ATOM 2024 C CA . LEU A 1 255 ? 2.812 18.263 7.174 1.00 96.00 255 LEU A CA 1
ATOM 2025 C C . LEU A 1 255 ? 1.525 19.091 7.106 1.00 96.00 255 LEU A C 1
ATOM 2027 O O . LEU A 1 255 ? 1.362 20.028 7.887 1.00 96.00 255 LEU A O 1
ATOM 2031 N N . GLY A 1 256 ? 0.590 18.709 6.230 1.00 93.88 256 GLY A N 1
ATOM 2032 C CA . GLY A 1 256 ? -0.725 19.339 6.134 1.00 93.88 256 GLY A CA 1
ATOM 2033 C C . GLY A 1 256 ? -1.490 19.280 7.457 1.00 93.88 256 GLY A C 1
ATOM 2034 O O . GLY A 1 256 ? -1.989 20.301 7.921 1.00 93.88 256 GLY A O 1
ATOM 2035 N N . ALA A 1 257 ? -1.520 18.125 8.122 1.00 89.69 257 ALA A N 1
ATOM 2036 C CA . ALA A 1 257 ? -2.204 17.972 9.405 1.00 89.69 257 ALA A CA 1
ATOM 2037 C C . ALA A 1 257 ? -1.561 18.788 10.544 1.00 89.69 257 ALA A C 1
ATOM 2039 O O . ALA A 1 257 ? -2.270 19.375 11.361 1.00 89.69 257 ALA A O 1
ATOM 2040 N N . VAL A 1 258 ? -0.229 18.867 10.602 1.00 89.00 258 VAL A N 1
ATOM 2041 C CA . VAL A 1 258 ? 0.495 19.648 11.624 1.00 89.00 258 VAL A CA 1
ATOM 2042 C C . VAL A 1 258 ? 0.365 21.160 11.386 1.00 89.00 258 VAL A C 1
ATOM 2044 O O . VAL A 1 258 ? 0.264 21.931 12.343 1.00 89.00 258 VAL A O 1
ATOM 2047 N N . ILE A 1 259 ? 0.341 21.608 10.127 1.00 92.31 259 ILE A N 1
ATOM 2048 C CA . ILE A 1 259 ? 0.234 23.036 9.792 1.00 92.31 259 ILE A CA 1
ATOM 2049 C C . ILE A 1 259 ? -1.218 23.518 9.840 1.00 92.31 259 ILE A C 1
ATOM 2051 O O . ILE A 1 259 ? -1.494 24.512 10.506 1.00 92.31 259 ILE A O 1
ATOM 2055 N N . LEU A 1 260 ? -2.131 22.829 9.150 1.00 89.50 260 LEU A N 1
ATOM 2056 C CA . LEU A 1 260 ? -3.504 23.293 8.914 1.00 89.50 260 LEU A CA 1
ATOM 2057 C C . LEU A 1 260 ? -4.466 22.901 10.038 1.00 89.50 260 LEU A C 1
ATOM 2059 O O . LEU A 1 260 ? -5.390 23.647 10.343 1.00 89.50 260 LEU A O 1
ATOM 2063 N N . VAL A 1 261 ? -4.256 21.731 10.650 1.00 84.50 261 VAL A N 1
ATOM 2064 C CA . VAL A 1 261 ? -5.154 21.158 11.675 1.00 84.50 261 VAL A CA 1
ATOM 2065 C C . VAL A 1 261 ? -4.507 21.175 13.068 1.00 84.50 261 VAL A C 1
ATOM 2067 O O . VAL A 1 261 ? -5.122 20.786 14.058 1.00 84.50 261 VAL A O 1
ATOM 2070 N N . ASN A 1 262 ? -3.270 21.672 13.168 1.00 82.06 262 ASN A N 1
ATOM 2071 C CA . ASN A 1 262 ? -2.511 21.805 14.410 1.00 82.06 262 ASN A CA 1
ATOM 2072 C C . ASN A 1 262 ? -2.351 20.481 15.189 1.00 82.06 262 ASN A C 1
ATOM 2074 O O . ASN A 1 262 ? -2.417 20.461 16.419 1.00 82.06 262 ASN A O 1
ATOM 2078 N N . HIS A 1 263 ? -2.161 19.364 14.476 1.00 84.56 263 HIS A N 1
ATOM 2079 C CA . HIS A 1 263 ? -1.799 18.087 15.101 1.00 84.56 263 HIS A CA 1
ATOM 2080 C C . HIS A 1 263 ? -0.403 18.175 15.744 1.00 84.56 263 HIS A C 1
ATOM 2082 O O . HIS A 1 263 ? 0.509 18.784 15.183 1.00 84.56 263 HIS A O 1
ATOM 2088 N N . THR A 1 264 ? -0.200 17.509 16.884 1.00 86.12 264 THR A N 1
ATOM 2089 C CA . THR A 1 264 ? 1.127 17.397 17.513 1.00 86.12 264 THR A CA 1
ATOM 2090 C C . THR A 1 264 ? 2.056 16.551 16.632 1.00 86.12 264 THR A C 1
ATOM 2092 O O . THR A 1 264 ? 1.639 15.478 16.216 1.00 86.12 264 THR A O 1
ATOM 2095 N N . PRO A 1 265 ? 3.321 16.917 16.374 1.00 89.25 265 PRO A N 1
ATOM 2096 C CA . PRO A 1 265 ? 4.242 16.118 15.551 1.00 89.25 265 PRO A CA 1
ATOM 2097 C C . PRO A 1 265 ? 4.379 14.627 15.916 1.00 89.25 265 PRO A C 1
ATOM 2099 O O . PRO A 1 265 ? 4.498 13.768 15.042 1.00 89.25 265 PRO A O 1
ATOM 2102 N N . SER A 1 266 ? 4.315 14.299 17.209 1.00 85.88 266 SER A N 1
ATOM 2103 C CA . SER A 1 266 ? 4.398 12.926 17.742 1.00 85.88 266 SER A CA 1
ATOM 2104 C C . SER A 1 266 ? 3.249 12.007 17.294 1.00 85.88 266 SER A C 1
ATOM 2106 O O . SER A 1 266 ? 3.359 10.783 17.405 1.00 85.88 266 SER A O 1
ATOM 2108 N N . SER A 1 267 ? 2.189 12.607 16.750 1.00 84.44 267 SER A N 1
ATOM 2109 C CA . SER A 1 267 ? 1.033 11.984 16.104 1.00 84.44 267 SER A CA 1
ATOM 2110 C C . SER A 1 267 ? 1.355 11.189 14.848 1.00 84.44 267 SER A C 1
ATOM 2112 O O . SER A 1 267 ? 0.598 10.304 14.453 1.00 84.44 267 SER A O 1
ATOM 2114 N N . TRP A 1 268 ? 2.464 11.538 14.197 1.00 90.00 268 TRP A N 1
ATOM 2115 C CA . TRP A 1 268 ? 2.851 11.027 12.889 1.00 90.00 268 TRP A CA 1
ATOM 2116 C C . TRP A 1 268 ? 4.163 10.242 13.002 1.00 90.00 268 TRP A C 1
ATOM 2118 O O . TRP A 1 268 ? 5.190 10.668 12.468 1.00 90.00 268 TRP A O 1
ATOM 2128 N N . PRO A 1 269 ? 4.177 9.091 13.709 1.00 91.00 269 PRO A N 1
ATOM 2129 C CA . PRO A 1 269 ? 5.382 8.280 13.838 1.00 91.00 269 PRO A CA 1
ATOM 2130 C C . PRO A 1 269 ? 5.823 7.740 12.471 1.00 91.00 269 PRO A C 1
ATOM 2132 O O . PRO A 1 269 ? 4.996 7.641 11.562 1.00 91.00 269 PRO A O 1
ATOM 2135 N N . PRO A 1 270 ? 7.091 7.333 12.297 1.00 91.69 270 PRO A N 1
ATOM 2136 C CA . PRO A 1 270 ? 7.556 6.804 11.019 1.00 91.69 270 PRO A CA 1
ATOM 2137 C C . PRO A 1 270 ? 6.682 5.650 10.497 1.00 91.69 270 PRO A C 1
ATOM 2139 O O . PRO A 1 270 ? 6.178 4.820 11.266 1.00 91.69 270 PRO A O 1
ATOM 2142 N N . GLY A 1 271 ? 6.481 5.612 9.177 1.00 89.75 271 GLY A N 1
ATOM 2143 C CA . GLY A 1 271 ? 5.720 4.558 8.496 1.00 89.75 271 GLY A CA 1
ATOM 2144 C C . GLY A 1 271 ? 6.447 3.214 8.420 1.00 89.75 271 GLY A C 1
ATOM 2145 O O . GLY A 1 271 ? 5.804 2.177 8.289 1.00 89.75 271 GLY A O 1
ATOM 2146 N N . TRP A 1 272 ? 7.772 3.238 8.546 1.00 91.50 272 TRP A N 1
ATOM 2147 C CA . TRP A 1 272 ? 8.687 2.112 8.355 1.00 91.50 272 TRP A CA 1
ATOM 2148 C C . TRP A 1 272 ? 9.786 2.161 9.416 1.00 91.50 272 TRP A C 1
ATOM 2150 O O . TRP A 1 272 ? 10.089 3.231 9.946 1.00 91.50 272 TRP A O 1
ATOM 2160 N N . ASP A 1 273 ? 10.428 1.023 9.660 1.00 93.50 273 ASP A N 1
ATOM 2161 C CA . ASP A 1 273 ? 11.614 0.909 10.515 1.00 93.50 273 ASP A CA 1
ATOM 2162 C C . ASP A 1 273 ? 12.713 0.108 9.801 1.00 93.50 273 ASP A C 1
ATOM 2164 O O . ASP A 1 273 ? 12.938 -1.068 10.083 1.00 93.50 273 ASP A O 1
ATOM 2168 N N . ALA A 1 274 ? 13.366 0.743 8.822 1.00 93.31 274 ALA A N 1
ATOM 2169 C CA . ALA A 1 274 ? 14.500 0.190 8.070 1.00 93.31 274 ALA A CA 1
ATOM 2170 C C . ALA A 1 274 ? 14.312 -1.293 7.650 1.00 93.31 274 ALA A C 1
ATOM 2172 O O . ALA A 1 274 ? 15.035 -2.169 8.135 1.00 93.31 274 ALA A O 1
ATOM 2173 N N . PRO A 1 275 ? 13.353 -1.612 6.755 1.00 94.56 275 PRO A N 1
ATOM 2174 C CA . PRO A 1 275 ? 12.997 -2.992 6.387 1.00 94.56 275 PRO A CA 1
ATOM 2175 C C . PRO A 1 275 ? 14.163 -3.845 5.873 1.00 94.56 275 PRO A C 1
ATOM 2177 O O . PRO A 1 275 ? 14.172 -5.055 6.090 1.00 94.56 275 PRO A O 1
ATOM 2180 N N . TRP A 1 276 ? 15.188 -3.231 5.284 1.00 94.56 276 TRP A N 1
ATOM 2181 C CA . TRP A 1 276 ? 16.421 -3.896 4.841 1.00 94.56 276 TRP A CA 1
ATOM 2182 C C . TRP A 1 276 ? 17.289 -4.454 5.984 1.00 94.56 276 TRP A C 1
ATOM 2184 O O . TRP A 1 276 ? 18.185 -5.258 5.743 1.00 94.56 276 TRP A O 1
ATOM 2194 N N . LEU A 1 277 ? 17.043 -4.062 7.239 1.00 96.38 277 LEU A N 1
ATOM 2195 C CA . LEU A 1 277 ? 17.774 -4.590 8.396 1.00 96.38 277 LEU A CA 1
ATOM 2196 C C . LEU A 1 277 ? 17.167 -5.875 8.974 1.00 96.38 277 LEU A C 1
ATOM 2198 O O . LEU A 1 277 ? 17.810 -6.494 9.828 1.00 96.38 277 LEU A O 1
ATOM 2202 N N . SER A 1 278 ? 15.982 -6.279 8.502 1.00 97.50 278 SER A N 1
ATOM 2203 C CA . SER A 1 278 ? 15.229 -7.438 8.999 1.00 97.50 278 SER A CA 1
ATOM 2204 C C . SER A 1 278 ? 16.066 -8.717 8.999 1.00 97.50 278 SER A C 1
ATOM 2206 O O . SER A 1 278 ? 16.721 -9.044 8.010 1.00 97.50 278 SER A O 1
ATOM 2208 N N . ALA A 1 279 ? 16.006 -9.467 10.098 1.00 97.56 279 ALA A N 1
ATOM 2209 C CA . ALA A 1 279 ? 16.661 -10.766 10.234 1.00 97.56 279 ALA A CA 1
ATOM 2210 C C . ALA A 1 279 ? 15.666 -11.942 10.260 1.00 97.56 279 ALA A C 1
ATOM 2212 O O . ALA A 1 279 ? 16.067 -13.083 10.459 1.00 97.56 279 ALA A O 1
ATOM 2213 N N . SER A 1 280 ? 14.371 -11.679 10.089 1.00 98.00 280 SER A N 1
ATOM 2214 C CA . SER A 1 280 ? 13.318 -12.686 9.906 1.00 98.00 280 SER A CA 1
ATOM 2215 C C . SER A 1 280 ? 12.143 -12.080 9.141 1.00 98.00 280 SER A C 1
ATOM 2217 O O . SER A 1 280 ? 11.962 -10.858 9.142 1.00 98.00 280 SER A O 1
ATOM 2219 N N . LEU A 1 281 ? 11.323 -12.916 8.508 1.00 97.69 281 LEU A N 1
ATOM 2220 C CA . LEU A 1 281 ? 10.100 -12.479 7.834 1.00 97.69 281 LEU A CA 1
ATOM 2221 C C . LEU A 1 281 ? 9.062 -11.985 8.837 1.00 97.69 281 LEU A C 1
ATOM 2223 O O . LEU A 1 281 ? 8.353 -11.020 8.558 1.00 97.69 281 LEU A O 1
ATOM 2227 N N . HIS A 1 282 ? 9.006 -12.586 10.028 1.00 95.06 282 HIS A N 1
ATOM 2228 C CA . HIS A 1 282 ? 8.190 -12.058 11.114 1.00 95.06 282 HIS A CA 1
ATOM 2229 C C . HIS A 1 282 ? 8.593 -10.620 11.479 1.00 95.06 282 HIS A C 1
ATOM 2231 O O . HIS A 1 282 ? 7.727 -9.757 11.591 1.00 95.06 282 HIS A O 1
ATOM 2237 N N . GLU A 1 283 ? 9.891 -10.330 11.630 1.00 95.62 283 GLU A N 1
ATOM 2238 C CA . GLU A 1 283 ? 10.375 -8.967 11.896 1.00 95.62 283 GLU A CA 1
ATOM 2239 C C . GLU A 1 283 ? 10.070 -8.009 10.737 1.00 95.62 283 GLU A C 1
ATOM 2241 O O . GLU A 1 283 ? 9.610 -6.890 10.982 1.00 95.62 283 GLU A O 1
ATOM 2246 N N . LEU A 1 284 ? 10.270 -8.454 9.492 1.00 97.06 284 LEU A N 1
ATOM 2247 C CA . LEU A 1 284 ? 9.964 -7.662 8.304 1.00 97.06 284 LEU A CA 1
ATOM 2248 C C . LEU A 1 284 ? 8.491 -7.240 8.292 1.00 97.06 284 LEU A C 1
ATOM 2250 O O . LEU A 1 284 ? 8.201 -6.050 8.311 1.00 97.06 284 LEU A O 1
ATOM 2254 N N . TRP A 1 285 ? 7.558 -8.193 8.308 1.00 95.69 285 TRP A N 1
ATOM 2255 C CA . TRP A 1 285 ? 6.133 -7.911 8.104 1.00 95.69 285 TRP A CA 1
ATOM 2256 C C . TRP A 1 285 ? 5.416 -7.374 9.349 1.00 95.69 285 TRP A C 1
ATOM 2258 O O . TRP A 1 285 ? 4.470 -6.598 9.225 1.00 95.69 285 TRP A O 1
ATOM 2268 N N . ALA A 1 286 ? 5.835 -7.771 10.556 1.00 91.50 286 ALA A N 1
ATOM 2269 C CA . ALA A 1 286 ? 5.158 -7.368 11.790 1.00 91.50 286 ALA A CA 1
ATOM 2270 C C . ALA A 1 286 ? 5.735 -6.095 12.428 1.00 91.50 286 ALA A C 1
ATOM 2272 O O . ALA A 1 286 ? 5.111 -5.561 13.347 1.00 91.50 286 ALA A O 1
ATOM 2273 N N . ARG A 1 287 ? 6.916 -5.624 11.999 1.00 92.75 287 ARG A N 1
ATOM 2274 C CA . ARG A 1 287 ? 7.579 -4.458 12.610 1.00 92.75 287 ARG A CA 1
ATOM 2275 C C . ARG A 1 287 ? 8.134 -3.470 11.592 1.00 92.75 287 ARG A C 1
ATOM 2277 O O . ARG A 1 287 ? 7.813 -2.290 11.666 1.00 92.75 287 ARG A O 1
ATOM 2284 N N . ARG A 1 288 ? 8.991 -3.924 10.677 1.00 94.75 288 ARG A N 1
ATOM 2285 C CA . ARG A 1 288 ? 9.821 -3.001 9.886 1.00 94.75 288 ARG A CA 1
ATOM 2286 C C . ARG A 1 288 ? 9.156 -2.476 8.618 1.00 94.75 288 ARG A C 1
ATOM 2288 O O . ARG A 1 288 ? 9.399 -1.332 8.229 1.00 94.75 288 ARG A O 1
ATOM 2295 N N . TRP A 1 289 ? 8.330 -3.298 7.982 1.00 95.25 289 TRP A N 1
ATOM 2296 C CA . TRP A 1 289 ? 7.449 -2.908 6.887 1.00 95.25 289 TRP A CA 1
ATOM 2297 C C . TRP A 1 289 ? 6.224 -2.161 7.422 1.00 95.25 289 TRP A C 1
ATOM 2299 O O . TRP A 1 289 ? 5.846 -2.316 8.586 1.00 95.25 289 TRP A O 1
ATOM 2309 N N . HIS A 1 290 ? 5.590 -1.344 6.580 1.00 90.81 290 HIS A N 1
ATOM 2310 C CA . HIS A 1 290 ? 4.452 -0.552 7.028 1.00 90.81 290 HIS A CA 1
ATOM 2311 C C . HIS A 1 290 ? 3.287 -1.418 7.507 1.00 90.81 290 HIS A C 1
ATOM 2313 O O . HIS A 1 290 ? 2.930 -2.429 6.905 1.00 90.81 290 HIS A O 1
ATOM 2319 N N . GLN A 1 291 ? 2.617 -0.942 8.556 1.00 90.94 291 GLN A N 1
ATOM 2320 C CA . GLN A 1 291 ? 1.406 -1.566 9.096 1.00 90.94 291 GLN A CA 1
ATOM 2321 C C . GLN A 1 291 ? 0.130 -0.792 8.739 1.00 90.94 291 GLN A C 1
ATOM 2323 O O . GLN A 1 291 ? -0.909 -1.010 9.357 1.00 90.94 291 GLN A O 1
ATOM 2328 N N . PHE A 1 292 ? 0.192 0.101 7.740 1.00 90.81 292 PHE A N 1
ATOM 2329 C CA . PHE A 1 292 ? -0.949 0.916 7.298 1.00 90.81 292 PHE A CA 1
ATOM 2330 C C . PHE A 1 292 ? -2.205 0.074 7.017 1.00 90.81 292 PHE A C 1
ATOM 2332 O O . PHE A 1 292 ? -3.280 0.402 7.492 1.00 90.81 292 PHE A O 1
ATOM 2339 N N . LEU A 1 293 ? -2.074 -1.047 6.308 1.00 92.56 293 LEU A N 1
ATOM 2340 C CA . LEU A 1 293 ? -3.218 -1.855 5.866 1.00 92.56 293 LEU A CA 1
ATOM 2341 C C . LEU A 1 293 ? -3.486 -3.078 6.753 1.00 92.56 293 LEU A C 1
ATOM 2343 O O . LEU A 1 293 ? -4.301 -3.930 6.404 1.00 92.56 293 LEU A O 1
ATOM 2347 N N . ARG A 1 294 ? -2.819 -3.175 7.914 1.00 93.31 294 ARG A N 1
ATOM 2348 C CA . ARG A 1 294 ? -2.913 -4.340 8.808 1.00 93.31 294 ARG A CA 1
ATOM 2349 C C . ARG A 1 294 ? -4.364 -4.666 9.152 1.00 93.31 294 ARG A C 1
ATOM 2351 O O . ARG A 1 294 ? -4.772 -5.817 9.037 1.00 93.31 294 ARG A O 1
ATOM 2358 N N . GLN A 1 295 ? -5.132 -3.659 9.563 1.00 93.38 295 GLN A N 1
ATOM 2359 C CA . GLN A 1 295 ? -6.520 -3.866 9.961 1.00 93.38 295 GLN A CA 1
ATOM 2360 C C . GLN A 1 295 ? -7.399 -4.287 8.783 1.00 93.38 295 GLN A C 1
ATOM 2362 O O . GLN A 1 295 ? -8.192 -5.212 8.914 1.00 93.38 295 GLN A O 1
ATOM 2367 N N . THR A 1 296 ? -7.203 -3.678 7.616 1.00 94.31 296 THR A N 1
ATOM 2368 C CA . THR A 1 296 ? -7.907 -4.033 6.379 1.00 94.31 296 THR A CA 1
ATOM 2369 C C . THR A 1 296 ? -7.724 -5.513 6.038 1.00 94.31 296 THR A C 1
ATOM 2371 O O . THR A 1 296 ? -8.691 -6.209 5.739 1.00 94.31 296 THR A O 1
ATOM 2374 N N . PHE A 1 297 ? -6.500 -6.033 6.152 1.00 95.94 297 PHE A N 1
ATOM 2375 C CA . PHE A 1 297 ? -6.208 -7.442 5.871 1.00 95.94 297 PHE A CA 1
ATOM 2376 C C . PHE A 1 297 ? -6.763 -8.397 6.934 1.00 95.94 297 PHE A C 1
ATOM 2378 O O . PHE A 1 297 ? -7.221 -9.493 6.601 1.00 95.94 297 PHE A O 1
ATOM 2385 N N . LEU A 1 298 ? -6.786 -7.974 8.201 1.00 94.81 298 LEU A N 1
ATOM 2386 C CA . LEU A 1 298 ? -7.458 -8.723 9.261 1.00 94.81 298 LEU A CA 1
ATOM 2387 C C . LEU A 1 298 ? -8.967 -8.802 9.009 1.00 94.81 298 LEU A C 1
ATOM 2389 O O . LEU A 1 298 ? -9.534 -9.882 9.117 1.00 94.81 298 LEU A O 1
ATOM 2393 N N . VAL A 1 299 ? -9.605 -7.699 8.619 1.00 94.88 299 VAL A N 1
ATOM 2394 C CA . VAL A 1 299 ? -11.046 -7.652 8.328 1.00 94.88 299 VAL A CA 1
ATOM 2395 C C . VAL A 1 299 ? -11.406 -8.529 7.131 1.00 94.88 299 VAL A C 1
ATOM 2397 O O . VAL A 1 299 ? -12.346 -9.313 7.223 1.00 94.88 299 VAL A O 1
ATOM 2400 N N . PHE A 1 300 ? -10.653 -8.445 6.031 1.00 95.19 300 PHE A N 1
ATOM 2401 C CA . PHE A 1 300 ? -10.972 -9.204 4.820 1.00 95.19 300 PHE A CA 1
ATOM 2402 C C . PHE A 1 300 ? -10.671 -10.697 4.916 1.00 95.19 300 PHE A C 1
ATOM 2404 O O . PHE A 1 300 ? -11.408 -11.496 4.347 1.00 95.19 300 PHE A O 1
ATOM 2411 N N . GLY A 1 301 ? -9.584 -11.081 5.584 1.00 95.62 301 GLY A N 1
ATOM 2412 C CA . GLY A 1 301 ? -9.127 -12.469 5.559 1.00 95.62 301 GLY A CA 1
ATOM 2413 C C . GLY A 1 301 ? -8.745 -13.024 6.918 1.00 95.62 301 GLY A C 1
ATOM 2414 O O . GLY A 1 301 ? -9.111 -14.153 7.228 1.00 95.62 301 GLY A O 1
ATOM 2415 N N . GLY A 1 302 ? -8.050 -12.252 7.756 1.00 95.56 302 GLY A N 1
ATOM 2416 C CA . GLY A 1 302 ? -7.563 -12.749 9.044 1.00 95.56 302 GLY A CA 1
ATOM 2417 C C . GLY A 1 302 ? -8.677 -13.233 9.981 1.00 95.56 302 GLY A C 1
ATOM 2418 O O . GLY A 1 302 ? -8.668 -14.389 10.400 1.00 95.56 302 GLY A O 1
ATOM 2419 N N . TYR A 1 303 ? -9.631 -12.367 10.326 1.00 94.62 303 TYR A N 1
ATOM 2420 C CA . TYR A 1 303 ? -10.735 -12.710 11.223 1.00 94.62 303 TYR A CA 1
ATOM 2421 C C . TYR A 1 303 ? -11.661 -13.773 10.628 1.00 94.62 303 TYR A C 1
ATOM 2423 O O . TYR A 1 303 ? -11.906 -14.750 11.335 1.00 94.62 303 TYR A O 1
ATOM 2431 N N . PRO A 1 304 ? -12.124 -13.675 9.361 1.00 95.31 304 PRO A N 1
ATOM 2432 C CA . PRO A 1 304 ? -12.963 -14.719 8.777 1.00 95.31 304 PRO A CA 1
ATOM 2433 C C . PRO A 1 304 ? -12.313 -16.104 8.841 1.00 95.31 304 PRO A C 1
ATOM 2435 O O . PRO A 1 304 ? -12.920 -17.051 9.333 1.00 95.31 304 PRO A O 1
ATOM 2438 N N . LEU A 1 305 ? -11.046 -16.225 8.434 1.00 95.44 305 LEU A N 1
ATOM 2439 C CA . LEU A 1 305 ? -10.363 -17.518 8.413 1.00 95.44 305 LEU A CA 1
ATOM 2440 C C . LEU A 1 305 ? -10.047 -18.031 9.828 1.00 95.44 305 LEU A C 1
ATOM 2442 O O . LEU A 1 305 ? -10.079 -19.234 10.069 1.00 95.44 305 LEU A O 1
ATOM 2446 N N . ALA A 1 306 ? -9.789 -17.142 10.791 1.00 94.69 306 ALA A N 1
ATOM 2447 C CA . ALA A 1 306 ? -9.657 -17.533 12.194 1.00 94.69 306 ALA A CA 1
ATOM 2448 C C . ALA A 1 306 ? -10.978 -18.078 12.773 1.00 94.69 306 ALA A C 1
ATOM 2450 O O . ALA A 1 306 ? -10.951 -19.076 13.496 1.00 94.69 306 ALA A O 1
ATOM 2451 N N . LEU A 1 307 ? -12.114 -17.454 12.432 1.00 93.94 307 LEU A N 1
ATOM 2452 C CA . LEU A 1 307 ? -13.457 -17.848 12.877 1.00 93.94 307 LEU A CA 1
ATOM 2453 C C . LEU A 1 307 ? -13.931 -19.170 12.259 1.00 93.94 307 LEU A C 1
ATOM 2455 O O . LEU A 1 307 ? -14.672 -19.901 12.906 1.00 93.94 307 LEU A O 1
ATOM 2459 N N . LEU A 1 308 ? -13.447 -19.528 11.066 1.00 94.81 308 LEU A N 1
ATOM 2460 C CA . LEU A 1 308 ? -13.696 -20.831 10.430 1.00 94.81 308 LEU A CA 1
ATOM 2461 C C . LEU A 1 308 ? -12.964 -22.013 11.106 1.00 94.81 308 LEU A C 1
ATOM 2463 O O . LEU A 1 308 ? -12.949 -23.116 10.570 1.00 94.81 308 LEU A O 1
ATOM 2467 N N . GLY A 1 309 ? -12.341 -21.803 12.270 1.00 91.19 309 GLY A N 1
ATOM 2468 C CA . GLY A 1 309 ? -11.713 -22.860 13.070 1.00 91.19 309 GLY A CA 1
ATOM 2469 C C . GLY A 1 309 ? -10.198 -22.997 12.8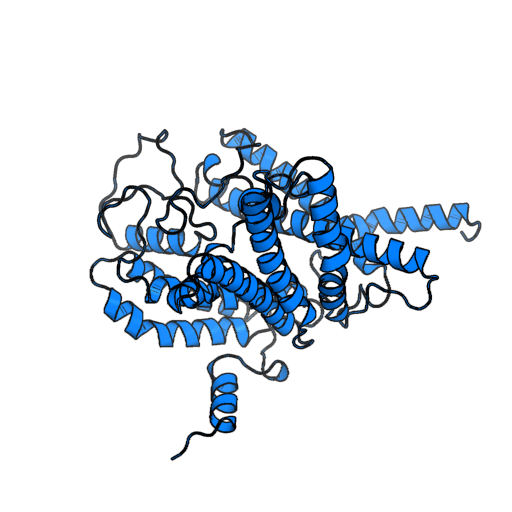93 1.00 91.19 309 GLY A C 1
ATOM 2470 O O . GLY A 1 309 ? -9.569 -23.768 13.613 1.00 91.19 309 GLY A O 1
ATOM 2471 N N . PHE A 1 310 ? -9.566 -22.211 12.013 1.00 92.88 310 PHE A N 1
ATOM 2472 C CA . PHE A 1 310 ? -8.110 -22.259 11.797 1.00 92.88 310 PHE A CA 1
ATOM 2473 C C . PHE A 1 310 ? -7.299 -21.447 12.830 1.00 92.88 310 PHE A C 1
ATOM 2475 O O . PHE A 1 310 ? -6.061 -21.430 12.794 1.00 92.88 310 PHE A O 1
ATOM 2482 N N . GLY A 1 311 ? -7.968 -20.745 13.754 1.00 93.75 311 GLY A N 1
ATOM 2483 C CA . GLY A 1 311 ? -7.346 -20.038 14.875 1.00 93.75 311 GLY A CA 1
ATOM 2484 C C . GLY A 1 311 ? -6.243 -19.058 14.450 1.00 93.75 311 GLY A C 1
ATOM 2485 O O . GLY A 1 311 ? -6.397 -18.279 13.511 1.00 93.75 311 GLY A O 1
ATOM 2486 N N . ARG A 1 312 ? -5.092 -19.090 15.141 1.00 92.12 312 ARG A N 1
ATOM 2487 C CA . ARG A 1 312 ? -3.954 -18.188 14.856 1.00 92.12 312 ARG A CA 1
ATOM 2488 C C . ARG A 1 312 ? -3.323 -18.416 13.481 1.00 92.12 312 ARG A C 1
ATOM 2490 O O . ARG A 1 312 ? -2.815 -17.466 12.894 1.00 92.12 312 ARG A O 1
ATOM 2497 N N . VAL A 1 313 ? -3.340 -19.651 12.981 1.00 95.19 313 VAL A N 1
ATOM 2498 C CA . VAL A 1 313 ? -2.830 -19.976 11.640 1.00 95.19 313 VAL A CA 1
ATOM 2499 C C . VAL A 1 313 ? -3.736 -19.345 10.586 1.00 95.19 313 VAL A C 1
ATOM 2501 O O . VAL A 1 313 ? -3.241 -18.656 9.696 1.00 95.19 313 VAL A O 1
ATOM 2504 N N . GLY A 1 314 ? -5.056 -19.484 10.760 1.00 95.75 314 GLY A N 1
ATOM 2505 C CA . GLY A 1 314 ? -6.065 -18.809 9.942 1.00 95.75 314 GLY A CA 1
ATOM 2506 C C . GLY A 1 314 ? -5.894 -17.295 9.932 1.00 95.75 314 GLY A C 1
ATOM 2507 O O . GLY A 1 314 ? -5.894 -16.690 8.867 1.00 95.75 314 GLY A O 1
ATOM 2508 N N . LEU A 1 315 ? -5.640 -16.690 11.096 1.00 95.12 315 LEU A N 1
ATOM 2509 C CA . LEU A 1 315 ? -5.400 -15.250 11.206 1.00 95.12 315 LEU A CA 1
ATOM 2510 C C . LEU A 1 315 ? -4.240 -14.780 10.312 1.00 95.12 315 LEU A C 1
ATOM 2512 O O . LEU A 1 315 ? -4.367 -13.773 9.615 1.00 95.12 315 LEU A O 1
ATOM 2516 N N . VAL A 1 316 ? -3.116 -15.504 10.316 1.00 95.94 316 VAL A N 1
ATOM 2517 C CA . VAL A 1 316 ? -1.930 -15.159 9.515 1.00 95.94 316 VAL A CA 1
ATOM 2518 C C . VAL A 1 316 ? -2.174 -15.432 8.032 1.00 95.94 316 VAL A C 1
ATOM 2520 O O . VAL A 1 316 ? -2.032 -14.515 7.223 1.00 95.94 316 VAL A O 1
ATOM 2523 N N . LEU A 1 317 ? -2.578 -16.655 7.671 1.00 96.88 317 LEU A N 1
ATOM 2524 C CA . LEU A 1 317 ? -2.809 -17.028 6.271 1.00 96.88 317 LEU A CA 1
ATOM 2525 C C . LEU A 1 317 ? -3.893 -16.166 5.632 1.00 96.88 317 LEU A C 1
ATOM 2527 O O . LEU A 1 317 ? -3.692 -15.653 4.535 1.00 96.88 317 LEU A O 1
ATOM 2531 N N . GLY A 1 318 ? -5.005 -15.945 6.331 1.00 97.19 318 GLY A N 1
ATOM 2532 C CA . GLY A 1 318 ? -6.097 -15.102 5.863 1.00 97.19 318 GLY A CA 1
ATOM 2533 C C . GLY A 1 318 ? -5.647 -13.665 5.618 1.00 97.19 318 GLY A C 1
ATOM 2534 O O . GLY A 1 318 ? -5.949 -13.106 4.568 1.00 97.19 318 GLY A O 1
ATOM 2535 N N . SER A 1 319 ? -4.849 -13.085 6.520 1.00 96.94 319 SER A N 1
ATOM 2536 C CA . SER A 1 319 ? -4.332 -11.718 6.343 1.00 96.94 319 SER A CA 1
ATOM 2537 C C . SER A 1 319 ? -3.427 -11.594 5.113 1.00 96.94 319 SER A C 1
ATOM 2539 O O . SER A 1 319 ? -3.571 -10.664 4.323 1.00 96.94 319 SER A O 1
ATOM 2541 N N . PHE A 1 320 ? -2.511 -12.543 4.912 1.00 97.69 320 PHE A N 1
ATOM 2542 C CA . PHE A 1 320 ? -1.622 -12.539 3.747 1.00 97.69 320 PHE A CA 1
ATOM 2543 C C . PHE A 1 320 ? -2.361 -12.835 2.435 1.00 97.69 320 PHE A C 1
ATOM 2545 O O . PHE A 1 320 ? -2.072 -12.212 1.416 1.00 97.69 320 PHE A O 1
ATOM 2552 N N . THR A 1 321 ? -3.365 -13.713 2.471 1.00 97.25 321 THR A N 1
ATOM 2553 C CA . THR A 1 321 ? -4.264 -13.986 1.337 1.00 97.25 321 THR A CA 1
ATOM 2554 C C . THR A 1 321 ? -5.021 -12.722 0.932 1.00 97.25 321 THR A C 1
ATOM 2556 O O . THR A 1 321 ? -5.006 -12.335 -0.236 1.00 97.25 321 THR A O 1
ATOM 2559 N N . ALA A 1 322 ? -5.615 -12.028 1.908 1.00 97.44 322 ALA A N 1
ATOM 2560 C CA . ALA A 1 322 ? -6.292 -10.757 1.685 1.00 97.44 322 ALA A CA 1
ATOM 2561 C C . ALA A 1 322 ? -5.333 -9.683 1.154 1.00 97.44 322 ALA A C 1
ATOM 2563 O O . ALA A 1 322 ? -5.705 -8.937 0.255 1.00 97.44 322 ALA A O 1
ATOM 2564 N N . SER A 1 323 ? -4.089 -9.632 1.644 1.00 97.19 323 SER A N 1
ATOM 2565 C CA . SER A 1 323 ? -3.054 -8.744 1.099 1.00 97.19 323 SER A CA 1
ATOM 2566 C C . SER A 1 323 ? -2.756 -9.049 -0.369 1.00 97.19 323 SER A C 1
ATOM 2568 O O . SER A 1 323 ? -2.683 -8.127 -1.178 1.00 97.19 323 SER A O 1
ATOM 2570 N N . GLY A 1 324 ? -2.608 -10.323 -0.741 1.00 97.06 324 GLY A N 1
ATOM 2571 C CA . GLY A 1 324 ? -2.386 -10.723 -2.132 1.00 97.06 324 GLY A CA 1
ATOM 2572 C C . GLY A 1 324 ? -3.525 -10.302 -3.053 1.00 97.06 324 GLY A C 1
ATOM 2573 O O . GLY A 1 324 ? -3.286 -9.651 -4.070 1.00 97.06 324 GLY A O 1
ATOM 2574 N N . ALA A 1 325 ? -4.762 -10.596 -2.646 1.00 96.94 325 ALA A N 1
ATOM 2575 C CA . ALA A 1 325 ? -5.957 -10.185 -3.375 1.00 96.94 325 ALA A CA 1
ATOM 2576 C C . ALA A 1 325 ? -6.071 -8.657 -3.477 1.00 96.94 325 ALA A C 1
ATOM 2578 O O . ALA A 1 325 ? -6.358 -8.139 -4.548 1.00 96.94 325 ALA A O 1
ATOM 2579 N N . PHE A 1 326 ? -5.788 -7.922 -2.399 1.00 96.81 326 PHE A N 1
ATOM 2580 C CA . PHE A 1 326 ? -5.835 -6.458 -2.374 1.00 96.81 326 PHE A CA 1
ATOM 2581 C C . PHE A 1 326 ? -4.920 -5.831 -3.432 1.00 96.81 326 PHE A C 1
ATOM 2583 O O . PHE A 1 326 ? -5.352 -4.956 -4.181 1.00 96.81 326 PHE A O 1
ATOM 2590 N N . HIS A 1 327 ? -3.672 -6.298 -3.529 1.00 96.19 327 HIS A N 1
ATOM 2591 C CA . HIS A 1 327 ? -2.725 -5.773 -4.513 1.00 96.19 327 HIS A CA 1
ATOM 2592 C C . HIS A 1 327 ? -3.096 -6.183 -5.941 1.00 96.19 327 HIS A C 1
ATOM 2594 O O . HIS A 1 327 ? -3.009 -5.348 -6.839 1.00 96.19 327 HIS A O 1
ATOM 2600 N N . ASP A 1 328 ? -3.527 -7.427 -6.168 1.00 95.69 328 ASP A N 1
ATOM 2601 C CA . ASP A 1 328 ? -3.871 -7.874 -7.522 1.00 95.69 328 ASP A CA 1
ATOM 2602 C C . ASP A 1 328 ? -5.159 -7.224 -8.045 1.00 95.69 328 ASP A C 1
ATOM 2604 O O . ASP A 1 328 ? -5.204 -6.748 -9.179 1.00 95.69 328 ASP A O 1
ATOM 2608 N N . LEU A 1 329 ? -6.176 -7.101 -7.187 1.00 93.81 329 LEU A N 1
ATOM 2609 C CA . LEU A 1 329 ? -7.402 -6.371 -7.501 1.00 93.81 329 LEU A CA 1
ATOM 2610 C C . LEU A 1 329 ? -7.122 -4.886 -7.724 1.00 93.81 329 LEU A C 1
ATOM 2612 O O . LEU A 1 329 ? -7.711 -4.300 -8.621 1.00 93.81 329 LEU A O 1
ATOM 2616 N N . GLY A 1 330 ? -6.205 -4.270 -6.973 1.00 93.38 330 GLY A N 1
ATOM 2617 C CA . GLY A 1 330 ? -5.755 -2.910 -7.266 1.00 93.38 330 GLY A CA 1
ATOM 2618 C C . GLY A 1 330 ? -5.175 -2.803 -8.678 1.00 93.38 330 GLY A C 1
ATOM 2619 O O . GLY A 1 330 ? -5.535 -1.901 -9.432 1.00 93.38 330 GLY A O 1
ATOM 2620 N N . MET A 1 331 ? -4.304 -3.737 -9.063 1.00 92.00 331 MET A N 1
ATOM 2621 C CA . MET A 1 331 ? -3.687 -3.757 -10.394 1.00 92.00 331 MET A CA 1
ATOM 2622 C C . MET A 1 331 ? -4.706 -4.006 -11.514 1.00 92.00 331 MET A C 1
ATOM 2624 O O . MET A 1 331 ? -4.569 -3.438 -12.596 1.00 92.00 331 MET A O 1
ATOM 2628 N N . TYR A 1 332 ? -5.773 -4.770 -11.260 1.00 91.06 332 TYR A N 1
ATOM 2629 C CA . TYR A 1 332 ? -6.894 -4.915 -12.196 1.00 91.06 332 TYR A CA 1
ATOM 2630 C C . TYR A 1 332 ? -7.507 -3.560 -12.587 1.00 91.06 332 TYR A C 1
ATOM 2632 O O . TYR A 1 332 ? -7.960 -3.383 -13.722 1.00 91.06 332 TYR A O 1
ATOM 2640 N N . PHE A 1 333 ? -7.461 -2.552 -11.705 1.00 90.31 333 PHE A N 1
ATOM 2641 C CA . PHE A 1 333 ? -7.947 -1.212 -12.042 1.00 90.31 333 PHE A CA 1
ATOM 2642 C C . PHE A 1 333 ? -7.110 -0.488 -13.097 1.00 90.31 333 PHE A C 1
ATOM 2644 O O . PHE A 1 333 ? -7.628 0.415 -13.748 1.00 90.31 333 PHE A O 1
ATOM 2651 N N . MET A 1 334 ? -5.880 -0.932 -13.356 1.00 89.81 334 MET A N 1
ATOM 2652 C CA . MET A 1 334 ? -5.054 -0.414 -14.448 1.00 89.81 334 MET A CA 1
ATOM 2653 C C . MET A 1 334 ? -5.497 -0.902 -15.835 1.00 89.81 334 MET A C 1
ATOM 2655 O O . MET A 1 334 ? -5.048 -0.345 -16.830 1.00 89.81 334 MET A O 1
ATOM 2659 N N . GLY A 1 335 ? -6.375 -1.910 -15.911 1.00 86.12 335 GLY A N 1
ATOM 2660 C CA . GLY A 1 335 ? -6.960 -2.398 -17.167 1.00 86.12 335 GLY A CA 1
ATOM 2661 C C . GLY A 1 335 ? -6.282 -3.628 -17.778 1.00 86.12 335 GLY A C 1
ATOM 2662 O O . GLY A 1 335 ? -6.770 -4.136 -18.779 1.00 86.12 335 GLY A O 1
ATOM 2663 N N . ASN A 1 336 ? -5.222 -4.155 -17.158 1.00 85.00 336 ASN A N 1
ATOM 2664 C CA . ASN A 1 336 ? -4.438 -5.286 -17.680 1.00 85.00 336 ASN A CA 1
ATOM 2665 C C . ASN A 1 336 ? -4.753 -6.632 -16.991 1.00 85.00 336 ASN A C 1
ATOM 2667 O O . ASN A 1 336 ? -3.903 -7.517 -16.926 1.00 85.00 336 ASN A O 1
ATOM 2671 N N . GLY A 1 337 ? -5.968 -6.785 -16.454 1.00 88.56 337 GLY A N 1
ATOM 2672 C CA . GLY A 1 337 ? -6.447 -8.047 -15.880 1.00 88.56 337 GLY A CA 1
ATOM 2673 C C . GLY A 1 337 ? -5.839 -8.441 -14.524 1.00 88.56 337 GLY A C 1
ATOM 2674 O O . GLY A 1 337 ? -5.097 -7.685 -13.886 1.00 88.56 337 GLY A O 1
ATOM 2675 N N . LEU A 1 338 ? -6.218 -9.641 -14.075 1.00 91.94 338 LEU A N 1
ATOM 2676 C CA . LEU A 1 338 ? -5.728 -10.285 -12.851 1.00 91.94 338 LEU A CA 1
ATOM 2677 C C . LEU A 1 338 ? -4.496 -11.143 -13.140 1.00 91.94 338 LEU A C 1
ATOM 2679 O O . LEU A 1 338 ? -4.337 -11.659 -14.245 1.00 91.94 338 LEU A O 1
ATOM 2683 N N . ASP A 1 339 ? -3.647 -11.324 -12.133 1.00 94.69 339 ASP A N 1
ATOM 2684 C CA . ASP A 1 339 ? -2.448 -12.144 -12.241 1.00 94.69 339 ASP A CA 1
ATOM 2685 C C . ASP A 1 339 ? -2.140 -12.845 -10.916 1.00 94.69 339 ASP A C 1
ATOM 2687 O O . ASP A 1 339 ? -1.720 -12.245 -9.918 1.00 94.69 339 ASP A O 1
ATOM 2691 N N . SER A 1 340 ? -2.276 -14.170 -10.930 1.00 95.38 340 SER A N 1
ATOM 2692 C CA . SER A 1 340 ? -2.110 -15.002 -9.743 1.00 95.38 340 SER A CA 1
ATOM 2693 C C . SER A 1 340 ? -0.714 -14.919 -9.123 1.00 95.38 340 SER A C 1
ATOM 2695 O O . SER A 1 340 ? -0.569 -15.230 -7.942 1.00 95.38 340 SER A O 1
ATOM 2697 N N . ARG A 1 341 ? 0.321 -14.485 -9.863 1.00 97.19 341 ARG A N 1
ATOM 2698 C CA . ARG A 1 341 ? 1.684 -14.311 -9.324 1.00 97.19 341 ARG A CA 1
ATOM 2699 C C . ARG A 1 341 ? 1.701 -13.371 -8.121 1.00 97.19 341 ARG A C 1
ATOM 2701 O O . ARG A 1 341 ? 2.424 -13.624 -7.157 1.00 97.19 341 ARG A O 1
ATOM 2708 N N . VAL A 1 342 ? 0.873 -12.324 -8.151 1.00 95.88 342 VAL A N 1
ATOM 2709 C CA . VAL A 1 342 ? 0.762 -11.364 -7.046 1.00 95.88 342 VAL A CA 1
ATOM 2710 C C . VAL A 1 342 ? 0.164 -12.028 -5.818 1.00 95.88 342 VAL A C 1
ATOM 2712 O O . VAL A 1 342 ? 0.741 -11.980 -4.732 1.00 95.88 342 VAL A O 1
ATOM 2715 N N . PHE A 1 343 ? -0.966 -12.702 -6.015 1.00 95.31 343 PHE A N 1
ATOM 2716 C CA . PHE A 1 343 ? -1.657 -13.436 -4.967 1.00 95.31 343 PHE A CA 1
ATOM 2717 C C . PHE A 1 343 ? -0.745 -14.477 -4.303 1.00 95.31 343 PHE A C 1
ATOM 2719 O O . PHE A 1 343 ? -0.588 -14.477 -3.079 1.00 95.31 343 PHE A O 1
ATOM 2726 N N . PHE A 1 344 ? -0.094 -15.324 -5.106 1.00 96.81 344 PHE A N 1
ATOM 2727 C CA . PHE A 1 344 ? 0.738 -16.414 -4.604 1.00 96.81 344 PHE A CA 1
ATOM 2728 C C . PHE A 1 344 ? 1.969 -15.929 -3.850 1.00 96.81 344 PHE A C 1
ATOM 2730 O O . PHE A 1 344 ? 2.340 -16.565 -2.863 1.00 96.81 344 PHE A O 1
ATOM 2737 N N . PHE A 1 345 ? 2.580 -14.806 -4.244 1.00 97.69 345 PHE A N 1
ATOM 2738 C CA . PHE A 1 345 ? 3.691 -14.243 -3.480 1.00 97.69 345 PHE A CA 1
ATOM 2739 C C . PHE A 1 345 ? 3.266 -13.936 -2.041 1.00 97.69 345 PHE A C 1
ATOM 2741 O O . PHE A 1 345 ? 3.867 -14.454 -1.100 1.00 97.69 345 PHE A O 1
ATOM 2748 N N . PHE A 1 346 ? 2.206 -13.142 -1.857 1.00 97.62 346 PHE A N 1
ATOM 2749 C CA . PHE A 1 346 ? 1.757 -12.758 -0.519 1.00 97.62 346 PHE A CA 1
ATOM 2750 C C . PHE A 1 346 ? 1.247 -13.959 0.277 1.00 97.62 346 PHE A C 1
ATOM 2752 O O . PHE A 1 346 ? 1.612 -14.101 1.440 1.00 97.62 346 PHE A O 1
ATOM 2759 N N . PHE A 1 347 ? 0.483 -14.862 -0.343 1.00 97.19 347 PHE A N 1
ATOM 2760 C CA . PHE A 1 347 ? 0.063 -16.110 0.297 1.00 97.19 347 PHE A CA 1
ATOM 2761 C C . PHE A 1 347 ? 1.264 -16.919 0.814 1.00 97.19 347 PHE A C 1
ATOM 2763 O O . PHE A 1 347 ? 1.289 -17.334 1.976 1.00 97.19 347 PHE A O 1
ATOM 2770 N N . THR A 1 348 ? 2.306 -17.057 -0.012 1.00 98.06 348 THR A N 1
ATOM 2771 C CA . THR A 1 348 ? 3.552 -17.737 0.360 1.00 98.06 348 THR A CA 1
ATOM 2772 C C . THR A 1 348 ? 4.231 -17.050 1.543 1.00 98.06 348 THR A C 1
ATOM 2774 O O . THR A 1 348 ? 4.682 -17.743 2.450 1.00 98.06 348 THR A O 1
ATOM 2777 N N . GLN A 1 349 ? 4.238 -15.712 1.628 1.00 98.06 349 GLN A N 1
ATOM 2778 C CA . GLN A 1 349 ? 4.778 -15.005 2.802 1.00 98.06 349 GLN A CA 1
ATOM 2779 C C . GLN A 1 349 ? 4.085 -15.427 4.109 1.00 98.06 349 GLN A C 1
ATOM 2781 O O . GLN A 1 349 ? 4.756 -15.614 5.125 1.00 98.06 349 GLN A O 1
ATOM 2786 N N . GLY A 1 350 ? 2.766 -15.651 4.083 1.00 97.19 350 GLY A N 1
ATOM 2787 C CA . GLY A 1 350 ? 2.022 -16.170 5.233 1.00 97.19 350 GLY A CA 1
ATOM 2788 C C . GLY A 1 350 ? 2.493 -17.559 5.664 1.00 97.19 350 GLY A C 1
ATOM 2789 O O . GLY A 1 350 ? 2.745 -17.780 6.852 1.00 97.19 350 GLY A O 1
ATOM 2790 N N . ILE A 1 351 ? 2.684 -18.469 4.703 1.00 98.06 351 ILE A N 1
ATOM 2791 C CA . ILE A 1 351 ? 3.240 -19.808 4.955 1.00 98.06 351 ILE A CA 1
ATOM 2792 C C . ILE A 1 351 ? 4.641 -19.693 5.554 1.00 98.06 351 ILE A C 1
ATOM 2794 O O . ILE A 1 351 ? 4.918 -20.303 6.583 1.00 98.06 351 ILE A O 1
ATOM 2798 N N . LEU A 1 352 ? 5.514 -18.880 4.958 1.00 98.12 352 LEU A N 1
ATOM 2799 C CA . LEU A 1 352 ? 6.895 -18.737 5.411 1.00 98.12 352 LEU A CA 1
ATOM 2800 C C . LEU A 1 352 ? 6.983 -18.186 6.843 1.00 98.12 352 LEU A C 1
ATOM 2802 O O . LEU A 1 352 ? 7.769 -18.697 7.637 1.00 98.12 352 LEU A O 1
ATOM 2806 N N . VAL A 1 353 ? 6.139 -17.220 7.221 1.00 97.44 353 VAL A N 1
ATOM 2807 C CA . VAL A 1 353 ? 6.060 -16.719 8.608 1.00 97.44 353 VAL A CA 1
ATOM 2808 C C . VAL A 1 353 ? 5.591 -17.810 9.582 1.00 97.44 353 VAL A C 1
ATOM 2810 O O . VAL A 1 353 ? 6.100 -17.907 10.702 1.00 97.44 353 VAL A O 1
ATOM 2813 N N . ILE A 1 354 ? 4.650 -18.667 9.175 1.00 97.12 354 ILE A N 1
ATOM 2814 C CA . ILE A 1 354 ? 4.227 -19.823 9.981 1.00 97.12 354 ILE A CA 1
ATOM 2815 C C . ILE A 1 354 ? 5.363 -20.843 10.102 1.00 97.12 354 ILE A C 1
ATOM 2817 O O . ILE A 1 354 ? 5.597 -21.361 11.196 1.00 97.12 354 ILE A O 1
ATOM 2821 N N . CYS A 1 355 ? 6.116 -21.081 9.028 1.00 97.25 355 CYS A N 1
ATOM 2822 C CA . CYS A 1 355 ? 7.300 -21.933 9.050 1.00 97.25 355 CYS A CA 1
ATOM 2823 C C . CYS A 1 355 ? 8.376 -21.388 9.998 1.00 97.25 355 CYS A C 1
ATOM 2825 O O . CYS A 1 355 ? 8.944 -22.171 10.752 1.00 97.25 355 CYS A O 1
ATOM 2827 N N . GLU A 1 356 ? 8.613 -20.071 10.064 1.00 97.19 356 GLU A N 1
ATOM 2828 C CA . GLU A 1 356 ? 9.524 -19.480 11.064 1.00 97.19 356 GLU A CA 1
ATOM 2829 C C . GLU A 1 356 ? 9.049 -19.742 12.504 1.00 97.19 356 GLU A C 1
ATOM 2831 O O . GLU A 1 356 ? 9.852 -20.001 13.407 1.00 97.19 356 GLU A O 1
ATOM 2836 N N . HIS A 1 357 ? 7.733 -19.715 12.736 1.00 94.69 357 HIS A N 1
ATOM 2837 C CA . HIS A 1 357 ? 7.163 -20.086 14.029 1.00 94.69 357 HIS A CA 1
ATOM 2838 C C . HIS A 1 357 ? 7.341 -21.583 14.333 1.00 94.69 357 HIS A C 1
ATOM 2840 O O . HIS A 1 357 ? 7.685 -21.942 15.462 1.00 94.69 357 HIS A O 1
ATOM 2846 N N . GLY A 1 358 ? 7.150 -22.451 13.337 1.00 96.19 358 GLY A N 1
ATOM 2847 C CA . GLY A 1 358 ? 7.424 -23.887 13.428 1.00 96.19 358 GLY A CA 1
ATOM 2848 C C . GLY A 1 358 ? 8.896 -24.177 13.723 1.00 96.19 358 GLY A C 1
ATOM 2849 O O . GLY A 1 358 ? 9.199 -24.918 14.655 1.00 96.19 358 GLY A O 1
ATOM 2850 N N . PHE A 1 359 ? 9.813 -23.503 13.026 1.00 96.44 359 PHE A N 1
ATOM 2851 C CA . PHE A 1 359 ? 11.255 -23.575 13.262 1.00 96.44 359 PHE A CA 1
ATOM 2852 C C . PHE A 1 359 ? 11.598 -23.247 14.715 1.00 96.44 359 PHE A C 1
ATOM 2854 O O . PHE A 1 359 ? 12.347 -23.986 15.354 1.00 96.44 359 PHE A O 1
ATOM 2861 N N . ARG A 1 360 ? 10.990 -22.195 15.281 1.00 96.38 360 ARG A N 1
ATOM 2862 C CA . ARG A 1 360 ? 11.159 -21.859 16.701 1.00 96.38 360 ARG A CA 1
ATOM 2863 C C . ARG A 1 360 ? 10.652 -22.956 17.631 1.00 96.38 360 ARG A C 1
ATOM 2865 O O . ARG A 1 360 ? 11.295 -23.214 18.643 1.00 96.38 360 ARG A O 1
ATOM 2872 N N . LYS A 1 361 ? 9.511 -23.575 17.323 1.00 95.88 361 LYS A N 1
ATOM 2873 C CA . LYS A 1 361 ? 8.960 -24.671 18.134 1.00 95.88 361 LYS A CA 1
ATOM 2874 C C . LYS A 1 361 ? 9.852 -25.912 18.118 1.00 95.88 361 LYS A C 1
ATOM 2876 O O . LYS A 1 361 ? 10.018 -26.523 19.162 1.00 95.88 361 LYS A O 1
ATOM 2881 N N . VAL A 1 362 ? 10.422 -26.256 16.964 1.00 97.38 362 VAL A N 1
ATOM 2882 C CA . VAL A 1 362 ? 11.252 -27.460 16.795 1.00 97.38 362 VAL A CA 1
ATOM 2883 C C . VAL A 1 362 ? 12.667 -27.257 17.338 1.00 97.38 362 VAL A C 1
ATOM 2885 O O . VAL A 1 362 ? 13.189 -28.112 18.040 1.00 97.38 362 VAL A O 1
ATOM 2888 N N . THR A 1 363 ? 13.298 -26.123 17.031 1.00 96.12 363 THR A N 1
ATOM 2889 C CA . THR A 1 363 ? 14.717 -25.886 17.360 1.00 96.12 363 THR A CA 1
ATOM 2890 C C . THR A 1 363 ? 14.932 -25.130 18.671 1.00 96.12 363 THR A C 1
ATOM 2892 O O . THR A 1 363 ? 16.067 -24.983 19.120 1.00 96.12 363 THR A O 1
ATOM 2895 N N . GLY A 1 364 ? 13.874 -24.549 19.247 1.00 96.00 364 GLY A N 1
ATOM 2896 C CA . GLY A 1 364 ? 13.957 -23.603 20.364 1.00 96.00 364 GLY A CA 1
ATOM 2897 C C . GLY A 1 364 ? 14.530 -22.226 19.990 1.00 96.00 364 GLY A C 1
ATOM 2898 O O . GLY A 1 364 ? 14.483 -21.299 20.802 1.00 96.00 364 GLY A O 1
ATOM 2899 N N . ARG A 1 365 ? 15.039 -22.042 18.762 1.00 95.00 365 ARG A N 1
ATOM 2900 C CA . ARG A 1 365 ? 15.714 -20.817 18.305 1.00 95.00 365 ARG A CA 1
ATOM 2901 C C . ARG A 1 365 ? 14.823 -20.013 17.364 1.00 95.00 365 ARG A C 1
ATOM 2903 O O . ARG A 1 365 ? 14.109 -20.560 16.533 1.00 95.00 365 ARG A O 1
ATOM 2910 N N . ARG A 1 366 ? 14.856 -18.683 17.471 1.00 94.88 366 ARG A N 1
ATOM 2911 C CA . ARG A 1 366 ? 14.184 -17.808 16.495 1.00 94.88 366 ARG A CA 1
ATOM 2912 C C . ARG A 1 366 ? 15.055 -17.670 15.250 1.00 94.88 366 ARG A C 1
ATOM 2914 O O . ARG A 1 366 ? 16.275 -17.593 15.376 1.00 94.88 366 ARG A O 1
ATOM 2921 N N . VAL A 1 367 ? 14.429 -17.581 14.077 1.00 96.00 367 VAL A N 1
ATOM 2922 C CA . VAL A 1 367 ? 15.118 -17.117 12.866 1.00 96.00 367 VAL A CA 1
ATOM 2923 C C . VAL A 1 367 ? 15.630 -15.699 13.129 1.00 96.00 367 VAL A C 1
ATOM 2925 O O . VAL A 1 367 ? 14.898 -14.863 13.663 1.00 96.00 367 VAL A O 1
ATOM 2928 N N . GLY A 1 368 ? 16.907 -15.456 12.848 1.00 95.62 368 GLY A N 1
ATOM 2929 C CA . GLY A 1 368 ? 17.573 -14.210 13.208 1.00 95.62 368 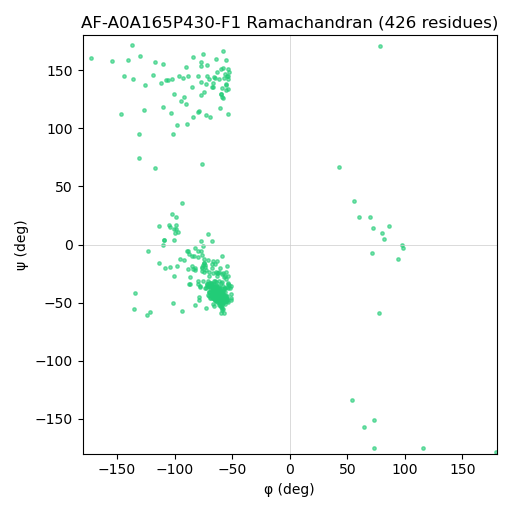GLY A CA 1
ATOM 2930 C C . GLY A 1 368 ? 19.043 -14.178 12.798 1.00 95.62 368 GLY A C 1
ATOM 2931 O O . GLY A 1 368 ? 19.571 -15.124 12.209 1.00 95.62 368 GLY A O 1
ATOM 2932 N N . GLY A 1 369 ? 19.712 -13.072 13.127 1.00 95.56 369 GLY A N 1
ATOM 2933 C CA . GLY A 1 369 ? 21.116 -12.846 12.784 1.00 95.56 369 GLY A CA 1
ATOM 2934 C C . GLY A 1 369 ? 21.367 -12.759 11.275 1.00 95.56 369 GLY A C 1
ATOM 2935 O O . GLY A 1 369 ? 20.475 -12.449 10.485 1.00 95.56 369 GLY A O 1
ATOM 2936 N N . TRP A 1 370 ? 22.607 -13.028 10.870 1.00 96.81 370 TRP A N 1
ATOM 2937 C CA . TRP A 1 370 ? 23.012 -12.956 9.465 1.00 96.81 370 TRP A CA 1
ATOM 2938 C C . TRP A 1 370 ? 22.344 -14.018 8.566 1.00 96.81 370 TRP A C 1
ATOM 2940 O O . TRP A 1 370 ? 21.833 -13.634 7.513 1.00 96.81 370 TRP A O 1
ATOM 2950 N N . PRO A 1 371 ? 22.222 -15.304 8.970 1.00 96.56 371 PRO A N 1
ATOM 2951 C CA . PRO A 1 371 ? 21.500 -16.298 8.169 1.00 96.56 371 PRO A CA 1
ATOM 2952 C C . PRO A 1 371 ? 20.020 -15.945 7.988 1.00 96.56 371 PRO A C 1
ATOM 2954 O O . PRO A 1 371 ? 19.473 -16.088 6.899 1.00 96.56 371 PRO A O 1
ATOM 2957 N N . GLY A 1 372 ? 19.379 -15.418 9.036 1.00 97.50 372 GLY A N 1
ATOM 2958 C CA . GLY A 1 372 ? 18.005 -14.937 8.952 1.00 97.50 372 GLY A CA 1
ATOM 2959 C C . GLY A 1 372 ? 17.845 -13.740 8.005 1.00 97.50 372 GLY A C 1
ATOM 2960 O O . GLY A 1 372 ? 16.865 -13.657 7.271 1.00 97.50 372 GLY A O 1
ATOM 2961 N N . ARG A 1 373 ? 18.840 -12.847 7.933 1.00 97.50 373 ARG A N 1
ATOM 2962 C CA . ARG A 1 373 ? 18.855 -11.755 6.945 1.00 97.50 373 ARG A CA 1
ATOM 2963 C C . ARG A 1 373 ? 18.997 -12.271 5.512 1.00 97.50 373 ARG A C 1
ATOM 2965 O O . ARG A 1 373 ? 18.284 -11.794 4.634 1.00 97.50 373 ARG A O 1
ATOM 2972 N N . LEU A 1 374 ? 19.867 -13.254 5.270 1.00 97.56 374 LEU A N 1
ATOM 2973 C CA . LEU A 1 374 ? 19.946 -13.912 3.960 1.00 97.56 374 LEU A CA 1
ATOM 2974 C C . LEU A 1 374 ? 18.622 -14.576 3.581 1.00 97.56 374 LEU A C 1
ATOM 2976 O O . LEU A 1 374 ? 18.192 -14.462 2.439 1.00 97.56 374 LEU A O 1
ATOM 2980 N N . TRP A 1 375 ? 17.959 -15.219 4.541 1.00 97.81 375 TRP A N 1
ATOM 2981 C CA . TRP A 1 375 ? 16.636 -15.804 4.351 1.00 97.81 375 TRP A CA 1
ATOM 2982 C C . TRP A 1 375 ? 15.585 -14.759 3.943 1.00 97.81 375 TRP A C 1
ATOM 2984 O O . TRP A 1 375 ? 14.846 -14.966 2.979 1.00 97.81 375 TRP A O 1
ATOM 2994 N N . VAL A 1 376 ? 15.562 -13.600 4.609 1.00 98.25 376 VAL A N 1
ATOM 2995 C CA . VAL A 1 376 ? 14.695 -12.480 4.214 1.00 98.25 376 VAL A CA 1
ATOM 2996 C C . VAL A 1 376 ? 15.022 -12.009 2.797 1.00 98.25 376 VAL A C 1
ATOM 2998 O O . VAL A 1 376 ? 14.111 -11.854 1.985 1.00 98.25 376 VAL A O 1
ATOM 3001 N N . TYR A 1 377 ? 16.302 -11.818 2.468 1.00 97.50 377 TYR A N 1
ATOM 3002 C CA . TYR A 1 377 ? 16.694 -11.389 1.126 1.00 97.50 377 TYR A CA 1
ATOM 3003 C C . TYR A 1 377 ? 16.345 -12.410 0.052 1.00 97.50 377 TYR A C 1
ATOM 3005 O O . TYR A 1 377 ? 15.859 -12.016 -1.001 1.00 97.50 377 TYR A O 1
ATOM 3013 N N . PHE A 1 378 ? 16.506 -13.702 0.320 1.00 97.69 378 PHE A N 1
ATOM 3014 C CA . PHE A 1 378 ? 16.049 -14.752 -0.581 1.00 97.69 378 PHE A CA 1
ATOM 3015 C C . PHE A 1 378 ? 14.538 -14.642 -0.830 1.00 97.69 378 PHE A C 1
ATOM 3017 O O . PHE A 1 378 ? 14.100 -14.583 -1.977 1.00 97.69 378 PHE A O 1
ATOM 3024 N N . SER A 1 379 ? 13.736 -14.523 0.231 1.00 97.88 379 SER 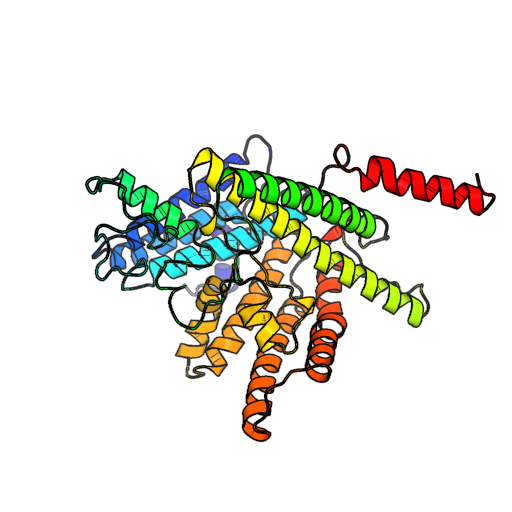A N 1
ATOM 3025 C CA . SER A 1 379 ? 12.281 -14.386 0.107 1.00 97.88 379 SER A CA 1
ATOM 3026 C C . SER A 1 379 ? 11.873 -13.154 -0.713 1.00 97.88 379 SER A C 1
ATOM 3028 O O . SER A 1 379 ? 11.029 -13.247 -1.600 1.00 97.88 379 SER A O 1
ATOM 3030 N N . ILE A 1 380 ? 12.492 -11.998 -0.468 1.00 97.38 380 ILE A N 1
ATOM 3031 C CA . ILE A 1 380 ? 12.102 -10.749 -1.133 1.00 97.38 380 ILE A CA 1
ATOM 3032 C C . ILE A 1 380 ? 12.661 -10.652 -2.557 1.00 97.38 380 ILE A C 1
ATOM 3034 O O . ILE A 1 380 ? 11.903 -10.367 -3.480 1.00 97.38 380 ILE A O 1
ATOM 3038 N N . PHE A 1 381 ? 13.948 -10.936 -2.767 1.00 95.88 381 PHE A N 1
ATOM 3039 C CA . PHE A 1 381 ? 14.599 -10.746 -4.067 1.00 95.88 381 PHE A CA 1
ATOM 3040 C C . PHE A 1 381 ? 14.459 -11.927 -5.020 1.00 95.88 381 PHE A C 1
ATOM 3042 O O . PHE A 1 381 ? 14.481 -11.711 -6.229 1.00 95.88 381 PHE A O 1
ATOM 3049 N N . VAL A 1 382 ? 14.32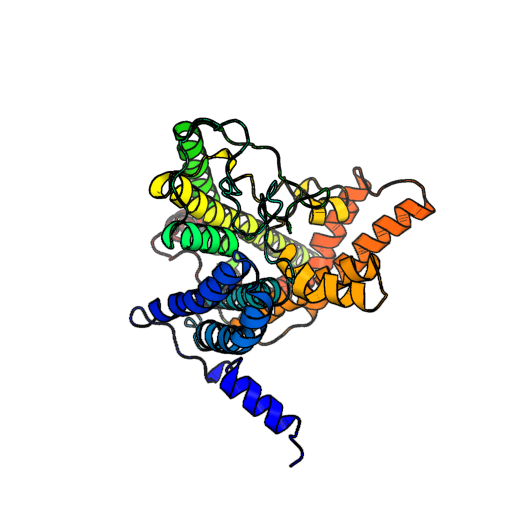1 -13.157 -4.518 1.00 96.12 382 VAL A N 1
ATOM 3050 C CA . VAL A 1 382 ? 14.140 -14.335 -5.380 1.00 96.12 382 VAL A CA 1
ATOM 3051 C C . VAL A 1 382 ? 12.654 -14.618 -5.554 1.00 96.12 382 VAL A C 1
ATOM 3053 O O . VAL A 1 382 ? 12.153 -14.585 -6.676 1.00 96.12 382 VAL A O 1
ATOM 3056 N N . LEU A 1 383 ? 11.914 -14.820 -4.458 1.00 97.25 383 LEU A N 1
ATOM 3057 C CA . LEU A 1 383 ? 10.486 -15.158 -4.556 1.00 97.25 383 LEU A CA 1
ATOM 3058 C C . LEU A 1 383 ? 9.613 -13.953 -4.939 1.00 97.25 383 LEU A C 1
ATOM 3060 O O . LEU A 1 383 ? 8.532 -14.141 -5.490 1.00 97.25 383 LEU A O 1
ATOM 3064 N N . GLY A 1 384 ? 10.067 -12.721 -4.684 1.00 97.44 384 GLY A N 1
ATOM 3065 C CA . GLY A 1 384 ? 9.343 -11.494 -5.039 1.00 97.44 384 GLY A CA 1
ATOM 3066 C C . GLY A 1 384 ? 9.562 -10.996 -6.468 1.00 97.44 384 GLY A C 1
ATOM 3067 O O . GLY A 1 384 ? 8.839 -10.106 -6.917 1.00 97.44 384 GLY A O 1
ATOM 3068 N N . GLN A 1 385 ? 10.513 -11.549 -7.224 1.00 97.19 385 GLN A N 1
ATOM 3069 C CA . GLN A 1 385 ? 10.727 -11.132 -8.614 1.00 97.19 385 GLN A CA 1
ATOM 3070 C C . GLN A 1 385 ? 9.522 -11.398 -9.530 1.00 97.19 385 GLN A C 1
ATOM 3072 O O . GLN A 1 385 ? 9.135 -10.470 -10.239 1.00 97.19 385 GLN A O 1
ATOM 3077 N N . PRO A 1 386 ? 8.869 -12.579 -9.499 1.00 98.00 386 PRO A N 1
ATOM 3078 C CA . PRO A 1 386 ? 7.665 -12.831 -10.295 1.00 98.00 386 PRO A CA 1
ATOM 3079 C C . PRO A 1 386 ? 6.512 -11.855 -10.015 1.00 98.00 386 PRO A C 1
ATOM 3081 O O . PRO A 1 386 ? 5.792 -11.478 -10.937 1.00 98.00 386 PRO A O 1
ATOM 3084 N N . LEU A 1 387 ? 6.354 -11.419 -8.758 1.00 97.31 387 LEU A N 1
ATOM 3085 C CA . LEU A 1 387 ? 5.396 -10.378 -8.364 1.00 97.31 387 LEU A CA 1
ATOM 3086 C C . LEU A 1 387 ? 5.710 -9.056 -9.075 1.00 97.31 387 LEU A C 1
ATOM 3088 O O . LEU A 1 387 ? 4.833 -8.453 -9.689 1.00 97.31 387 LEU A O 1
ATOM 3092 N N . VAL A 1 388 ? 6.958 -8.594 -8.989 1.00 97.62 388 VAL A N 1
ATOM 3093 C CA . VAL A 1 388 ? 7.345 -7.304 -9.573 1.00 97.62 388 VAL A CA 1
ATOM 3094 C C . VAL A 1 388 ? 7.319 -7.357 -11.099 1.00 97.62 388 VAL A C 1
ATOM 3096 O O . VAL A 1 388 ? 6.870 -6.408 -11.735 1.00 97.62 388 VAL A O 1
ATOM 3099 N N . ASP A 1 389 ? 7.704 -8.483 -11.693 1.00 97.81 389 ASP A N 1
ATOM 3100 C CA . ASP A 1 389 ? 7.537 -8.724 -13.123 1.00 97.81 389 ASP A CA 1
ATOM 3101 C C . ASP A 1 389 ? 6.062 -8.643 -13.545 1.00 97.81 389 ASP A C 1
ATOM 3103 O O . ASP A 1 389 ? 5.747 -7.999 -14.540 1.00 97.81 389 ASP A O 1
ATOM 3107 N N . SER A 1 390 ? 5.134 -9.219 -12.772 1.00 97.38 390 SER A N 1
ATOM 3108 C CA . SER A 1 390 ? 3.690 -9.070 -13.012 1.00 97.38 390 SER A CA 1
ATOM 3109 C C . SER A 1 390 ? 3.239 -7.609 -12.986 1.00 97.38 390 SER A C 1
ATOM 3111 O O . SER A 1 390 ? 2.444 -7.187 -13.827 1.00 97.38 390 SER A O 1
ATOM 3113 N N . TRP A 1 391 ? 3.747 -6.813 -12.044 1.00 96.50 391 TRP A N 1
ATOM 3114 C CA . TRP A 1 391 ? 3.414 -5.393 -11.971 1.00 96.50 391 TRP A CA 1
ATOM 3115 C C . TRP A 1 391 ? 3.902 -4.608 -13.191 1.00 96.50 391 TRP A C 1
ATOM 3117 O O . TRP A 1 391 ? 3.146 -3.810 -13.748 1.00 96.50 391 TRP A O 1
ATOM 3127 N N . HIS A 1 392 ? 5.130 -4.857 -13.646 1.00 96.50 392 HIS A N 1
ATOM 3128 C CA . HIS A 1 392 ? 5.681 -4.183 -14.826 1.00 96.50 392 HIS A CA 1
ATOM 3129 C C . HIS A 1 392 ? 5.065 -4.665 -16.134 1.00 96.50 392 HIS A C 1
ATOM 3131 O O . HIS A 1 392 ? 4.763 -3.831 -16.982 1.00 96.50 392 HIS A O 1
ATOM 3137 N N . ASN A 1 393 ? 4.758 -5.959 -16.274 1.00 95.69 393 ASN A N 1
ATOM 3138 C CA . ASN A 1 393 ? 3.993 -6.480 -17.416 1.00 95.69 393 ASN A CA 1
ATOM 3139 C C . ASN A 1 393 ? 2.616 -5.823 -17.545 1.00 95.69 393 ASN A C 1
ATOM 3141 O O . ASN A 1 393 ? 2.066 -5.764 -18.635 1.00 95.69 393 ASN A O 1
ATOM 3145 N N . ARG A 1 394 ? 2.071 -5.307 -16.440 1.00 94.19 394 ARG A N 1
ATOM 3146 C CA . ARG A 1 394 ? 0.791 -4.596 -16.401 1.00 94.19 394 ARG A CA 1
ATOM 3147 C C . ARG A 1 394 ? 0.934 -3.073 -16.412 1.00 94.19 394 ARG A C 1
ATOM 3149 O O . ARG A 1 394 ? -0.045 -2.378 -16.148 1.00 94.19 394 ARG A O 1
ATOM 3156 N N . GLY A 1 395 ? 2.121 -2.551 -16.723 1.00 93.19 395 GLY A N 1
ATOM 3157 C CA . GLY A 1 395 ? 2.335 -1.132 -17.014 1.00 93.19 395 GLY A CA 1
ATOM 3158 C C . GLY A 1 395 ? 2.596 -0.240 -15.802 1.00 93.19 395 GLY A C 1
ATOM 3159 O O . GLY A 1 395 ? 2.486 0.980 -15.925 1.00 93.19 395 GLY A O 1
ATOM 3160 N N . LEU A 1 396 ? 2.942 -0.800 -14.632 1.00 93.81 396 LEU A N 1
ATOM 3161 C CA . LEU A 1 396 ? 3.108 -0.017 -13.395 1.00 93.81 396 LEU A CA 1
ATOM 3162 C C . LEU A 1 396 ? 4.103 1.142 -13.555 1.00 93.81 396 LEU A C 1
ATOM 3164 O O . LEU A 1 396 ? 3.790 2.271 -13.177 1.00 93.81 396 LEU A O 1
ATOM 3168 N N . ALA A 1 397 ? 5.283 0.879 -14.124 1.00 93.25 397 ALA A N 1
ATOM 3169 C CA . ALA A 1 397 ? 6.309 1.903 -14.326 1.00 93.25 397 ALA A CA 1
ATOM 3170 C C . ALA A 1 397 ? 6.010 2.861 -15.488 1.00 93.25 397 ALA A C 1
ATOM 3172 O O . ALA A 1 397 ? 6.579 3.955 -15.527 1.00 93.25 397 ALA A O 1
ATOM 3173 N N . GLY A 1 398 ? 5.104 2.495 -16.398 1.00 89.81 398 GLY A N 1
ATOM 3174 C CA . GLY A 1 398 ? 4.674 3.351 -17.500 1.00 89.81 398 GLY A CA 1
ATOM 3175 C C . GLY A 1 398 ? 3.715 4.465 -17.097 1.00 89.81 398 GLY A C 1
ATOM 3176 O O . GLY A 1 398 ? 3.649 5.492 -17.772 1.00 89.81 398 GLY A O 1
ATOM 3177 N N . GLY A 1 399 ? 3.010 4.304 -15.975 1.00 88.69 399 GLY A N 1
ATOM 3178 C CA . GLY A 1 399 ? 2.144 5.344 -15.430 1.00 88.69 399 GLY A CA 1
ATOM 3179 C C . GLY A 1 399 ? 2.928 6.581 -14.980 1.00 88.69 399 GLY A C 1
ATOM 3180 O O . GLY A 1 399 ? 4.054 6.497 -14.482 1.00 88.69 399 GLY A O 1
ATOM 3181 N N . LEU A 1 400 ? 2.346 7.758 -15.186 1.00 87.69 400 LEU A N 1
ATOM 3182 C CA . LEU A 1 400 ? 2.938 9.031 -14.810 1.00 87.69 400 LEU A CA 1
ATOM 3183 C C . LEU A 1 400 ? 2.742 9.280 -13.313 1.00 87.69 400 LEU A C 1
ATOM 3185 O O . LEU A 1 400 ? 1.615 9.480 -12.868 1.00 87.69 400 LEU A O 1
ATOM 3189 N N . ILE A 1 401 ? 3.841 9.308 -12.557 1.00 89.88 401 ILE A N 1
ATOM 3190 C CA . ILE A 1 401 ? 3.826 9.689 -11.138 1.00 89.88 401 ILE A CA 1
ATOM 3191 C C . ILE A 1 401 ? 4.312 11.130 -10.985 1.00 89.88 401 ILE A C 1
ATOM 3193 O O . ILE A 1 401 ? 3.636 11.953 -10.373 1.00 89.88 401 ILE A O 1
ATOM 3197 N N . ILE A 1 402 ? 5.464 11.445 -11.586 1.00 92.50 402 ILE A N 1
ATOM 3198 C CA . ILE A 1 402 ? 6.052 12.787 -11.573 1.00 92.50 402 ILE A CA 1
ATOM 3199 C C . ILE A 1 402 ? 5.953 13.382 -12.984 1.00 92.50 402 ILE A C 1
ATOM 3201 O O . ILE A 1 402 ? 6.513 12.814 -13.930 1.00 92.50 402 ILE A O 1
ATOM 3205 N N . PRO A 1 403 ? 5.233 14.509 -13.164 1.00 91.38 403 PRO A N 1
ATOM 3206 C CA . PRO A 1 403 ? 5.141 15.195 -14.446 1.00 91.38 403 PRO A CA 1
ATOM 3207 C C . PRO A 1 403 ? 6.526 15.553 -15.006 1.00 91.38 403 PRO A C 1
ATOM 3209 O O . PRO A 1 403 ? 7.362 16.073 -14.264 1.00 91.38 403 PRO A O 1
ATOM 3212 N N . PRO A 1 404 ? 6.779 15.360 -16.317 1.00 91.56 404 PRO A N 1
ATOM 3213 C CA . PRO A 1 404 ? 8.094 15.625 -16.900 1.00 91.56 404 PRO A CA 1
ATOM 3214 C C . PRO A 1 404 ? 8.647 17.041 -16.653 1.00 91.56 404 PRO A C 1
ATOM 3216 O O . PRO A 1 404 ? 9.856 17.146 -16.447 1.00 91.56 404 PRO A O 1
ATOM 3219 N N . PRO A 1 405 ? 7.839 18.126 -16.643 1.00 94.44 405 PRO A N 1
ATOM 3220 C CA . PRO A 1 405 ? 8.358 19.477 -16.410 1.00 94.44 405 PRO A CA 1
ATOM 3221 C C . PRO A 1 405 ? 8.991 19.686 -15.032 1.00 94.44 405 PRO A C 1
ATOM 3223 O O . PRO A 1 405 ? 9.872 20.527 -14.896 1.00 94.44 405 PRO A O 1
ATOM 3226 N N . ILE A 1 406 ? 8.564 18.925 -14.020 1.00 95.00 406 ILE A N 1
ATOM 3227 C CA . ILE A 1 406 ? 9.057 19.061 -12.642 1.00 95.00 406 ILE A CA 1
ATOM 3228 C C . ILE A 1 406 ? 10.041 17.952 -12.256 1.00 95.00 406 ILE A C 1
ATOM 3230 O O . ILE A 1 406 ? 10.286 17.757 -11.073 1.00 95.00 406 ILE A O 1
ATOM 3234 N N . SER A 1 407 ? 10.572 17.214 -13.235 1.00 96.44 407 SER A N 1
ATOM 3235 C CA . SER A 1 407 ? 11.466 16.067 -13.039 1.00 96.44 407 SER A CA 1
ATOM 3236 C C . SER A 1 407 ? 12.933 16.449 -13.293 1.00 96.44 407 SER A C 1
ATOM 3238 O O . SER A 1 407 ? 13.377 16.421 -14.447 1.00 96.44 407 SER A O 1
ATOM 3240 N N . PRO A 1 408 ? 13.732 16.802 -12.265 1.00 96.25 408 PRO A N 1
ATOM 3241 C CA . PRO A 1 408 ? 15.171 17.009 -12.424 1.00 96.25 408 PRO A CA 1
ATOM 3242 C C . PRO A 1 408 ? 15.897 15.834 -13.092 1.00 96.25 408 PRO A C 1
ATOM 3244 O O . PRO A 1 408 ? 16.818 16.052 -13.880 1.00 96.25 408 PRO A O 1
ATOM 3247 N N . ALA A 1 409 ? 15.480 14.590 -12.838 1.00 95.69 409 ALA A N 1
ATOM 3248 C CA . ALA A 1 409 ? 16.063 13.404 -13.455 1.00 95.69 409 ALA A CA 1
ATOM 3249 C C . ALA A 1 409 ? 15.938 13.408 -14.975 1.00 95.69 409 A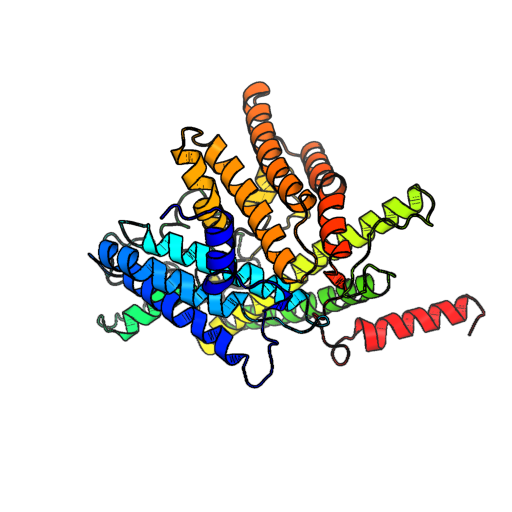LA A C 1
ATOM 3251 O O . ALA A 1 409 ? 16.933 13.189 -15.675 1.00 95.69 409 ALA A O 1
ATOM 3252 N N . ARG A 1 410 ? 14.748 13.717 -15.495 1.00 94.25 410 ARG A N 1
ATOM 3253 C CA . ARG A 1 410 ? 14.503 13.759 -16.942 1.00 94.25 410 ARG A CA 1
ATOM 3254 C C . ARG A 1 410 ? 15.027 15.029 -17.589 1.00 94.25 410 ARG A C 1
ATOM 3256 O O . ARG A 1 410 ? 15.501 14.965 -18.717 1.00 94.25 410 ARG A O 1
ATOM 3263 N N . GLN A 1 411 ? 14.937 16.162 -16.896 1.00 95.69 411 GLN A N 1
ATOM 3264 C CA . GLN A 1 411 ? 15.320 17.463 -17.448 1.00 95.69 411 GLN A CA 1
ATOM 3265 C C . GLN A 1 411 ? 16.836 17.692 -17.416 1.00 95.69 411 GLN A C 1
ATOM 3267 O O . GLN A 1 411 ? 17.380 18.331 -18.313 1.00 95.69 411 GLN A O 1
ATOM 3272 N N . ILE A 1 412 ? 17.529 17.176 -16.395 1.00 94.31 412 ILE A N 1
ATOM 3273 C CA . ILE A 1 412 ? 18.929 17.520 -16.114 1.00 94.31 412 ILE A CA 1
ATOM 3274 C C . ILE A 1 412 ? 19.809 16.270 -16.082 1.00 94.31 412 ILE A C 1
ATOM 3276 O O . ILE A 1 412 ? 20.731 16.156 -16.893 1.00 94.31 412 ILE A O 1
ATOM 3280 N N . TYR A 1 413 ? 19.545 15.322 -15.175 1.00 92.69 413 TYR A N 1
ATOM 3281 C CA . TYR A 1 413 ? 20.505 14.249 -14.884 1.00 92.69 413 TYR A CA 1
ATOM 3282 C C . TYR A 1 413 ? 20.722 13.298 -16.066 1.00 92.69 413 TYR A C 1
ATOM 3284 O O . TYR A 1 413 ? 21.863 13.098 -16.482 1.00 92.69 413 TYR A O 1
ATOM 3292 N N . PHE A 1 414 ? 19.665 12.732 -16.653 1.00 92.81 414 PHE A N 1
ATOM 3293 C CA . PHE A 1 414 ? 19.825 11.799 -17.774 1.00 92.81 414 PHE A CA 1
ATOM 3294 C C . PHE A 1 414 ? 20.316 12.450 -19.068 1.00 92.81 414 PHE A C 1
ATOM 3296 O O . PHE A 1 414 ? 21.201 11.865 -19.700 1.00 92.81 414 PHE A O 1
ATOM 3303 N N . PRO A 1 415 ? 19.850 13.650 -19.468 1.00 93.06 415 PRO A N 1
ATOM 3304 C CA . PRO A 1 415 ? 20.458 14.366 -20.584 1.00 93.06 415 PRO A CA 1
ATOM 3305 C C . PRO A 1 415 ? 21.957 14.613 -20.380 1.00 93.06 415 PRO A C 1
ATOM 3307 O O . PRO A 1 415 ? 22.734 14.423 -21.317 1.00 93.06 415 PRO A O 1
ATOM 3310 N N . LEU A 1 416 ? 22.387 14.979 -19.166 1.00 92.62 416 LEU A N 1
ATOM 3311 C CA . LEU A 1 416 ? 23.802 15.181 -18.851 1.00 92.62 416 LEU A CA 1
ATOM 3312 C C . LEU A 1 416 ? 24.597 13.871 -18.927 1.00 92.62 416 LEU A C 1
ATOM 3314 O O . LEU A 1 416 ? 25.634 13.836 -19.588 1.00 92.62 416 LEU A O 1
ATOM 3318 N N . ILE A 1 417 ? 24.094 12.788 -18.325 1.00 91.38 417 ILE A N 1
ATOM 3319 C CA . ILE A 1 417 ? 24.721 11.456 -18.389 1.00 91.38 417 ILE A CA 1
ATOM 3320 C C . ILE A 1 417 ? 24.866 11.003 -19.844 1.00 91.38 417 ILE A C 1
ATOM 3322 O O . ILE A 1 417 ? 25.941 10.561 -20.244 1.00 91.38 417 ILE A O 1
ATOM 3326 N N . LYS A 1 418 ? 23.820 11.177 -20.663 1.00 90.94 418 LYS A N 1
ATOM 3327 C CA . LYS A 1 418 ? 23.852 10.848 -22.092 1.00 90.94 418 LYS A CA 1
ATOM 3328 C C . LYS A 1 418 ? 24.920 11.656 -22.830 1.00 90.94 418 LYS A C 1
ATOM 3330 O O . LYS A 1 418 ? 25.683 11.07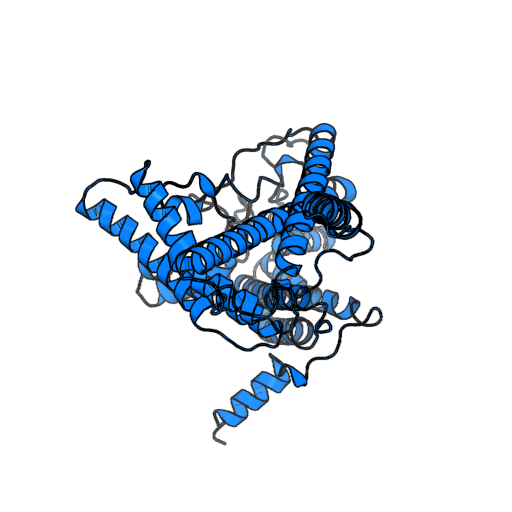7 -23.594 1.00 90.94 418 LYS A O 1
ATOM 3335 N N . ARG A 1 419 ? 25.011 12.970 -22.591 1.00 91.75 419 ARG A N 1
ATOM 3336 C CA . ARG A 1 419 ? 26.041 13.831 -23.206 1.00 91.75 419 ARG A CA 1
ATOM 3337 C C . ARG A 1 419 ? 27.455 13.392 -22.828 1.00 91.75 419 ARG A C 1
ATOM 3339 O O . ARG A 1 419 ? 28.310 13.297 -23.701 1.00 91.75 419 ARG A O 1
ATOM 3346 N N . VAL A 1 420 ? 27.693 13.106 -21.547 1.00 91.25 420 VAL A N 1
ATOM 3347 C CA . VAL A 1 420 ? 28.997 12.631 -21.058 1.00 91.25 420 VAL A CA 1
ATOM 3348 C C . VAL A 1 420 ? 29.350 11.288 -21.697 1.00 91.25 420 VAL A C 1
ATOM 3350 O O . VAL A 1 420 ? 30.445 11.144 -22.233 1.00 91.25 420 VAL A O 1
ATOM 3353 N N . TYR A 1 421 ? 28.415 10.336 -21.712 1.00 90.88 421 TYR A N 1
ATOM 3354 C CA . TYR A 1 421 ? 28.614 9.027 -22.332 1.00 90.88 421 TYR A CA 1
ATOM 3355 C C . TYR A 1 421 ? 28.948 9.131 -23.824 1.00 90.88 421 TYR A C 1
ATOM 3357 O O . TYR A 1 421 ? 29.938 8.554 -24.260 1.00 90.88 421 TYR A O 1
ATOM 3365 N N . LEU A 1 422 ? 28.173 9.902 -24.596 1.00 91.31 422 LEU A N 1
ATOM 3366 C CA . LEU A 1 422 ? 28.413 10.072 -26.033 1.00 91.31 422 LEU A CA 1
ATOM 3367 C C . LEU A 1 422 ? 29.786 10.696 -26.313 1.00 91.31 422 LEU A C 1
ATOM 3369 O O . LEU A 1 422 ? 30.472 10.265 -27.238 1.00 91.31 422 LEU A O 1
ATOM 3373 N N . ARG A 1 423 ? 30.218 11.650 -25.477 1.00 90.75 423 ARG A N 1
ATOM 3374 C CA . ARG A 1 423 ? 31.551 12.258 -25.573 1.00 90.75 423 ARG A CA 1
ATOM 3375 C C . ARG A 1 423 ? 32.666 11.247 -25.310 1.00 90.75 423 ARG A C 1
ATOM 3377 O O . ARG A 1 423 ? 33.645 11.233 -26.045 1.00 90.75 423 ARG A O 1
ATOM 3384 N N . TYR A 1 424 ? 32.524 10.399 -24.292 1.00 88.75 424 TYR A N 1
ATOM 3385 C CA . TYR A 1 424 ? 33.507 9.347 -24.000 1.00 88.75 424 TYR A CA 1
ATOM 3386 C C . TYR A 1 424 ? 33.512 8.224 -25.039 1.00 88.75 424 TYR A C 1
ATOM 3388 O O . TYR A 1 424 ? 34.566 7.665 -25.322 1.00 88.75 424 TYR A O 1
ATOM 3396 N N . ALA A 1 425 ? 32.357 7.902 -25.619 1.00 85.50 425 ALA A N 1
ATOM 3397 C CA . ALA A 1 425 ? 32.225 6.871 -26.642 1.00 85.50 425 ALA A CA 1
ATOM 3398 C C . ALA A 1 425 ? 32.717 7.322 -28.032 1.00 85.50 425 ALA A C 1
ATOM 3400 O O . ALA A 1 425 ? 32.727 6.512 -28.955 1.00 85.50 425 ALA A O 1
ATOM 3401 N N . GLY A 1 426 ? 33.103 8.595 -28.200 1.00 79.44 426 GLY A N 1
ATOM 3402 C CA . GLY A 1 426 ? 33.531 9.147 -29.490 1.00 79.44 426 GLY A CA 1
ATOM 3403 C C . GLY A 1 426 ? 32.395 9.280 -30.510 1.00 79.44 426 GLY A C 1
ATOM 3404 O O . GLY A 1 426 ? 32.649 9.262 -31.709 1.00 79.44 426 GLY A O 1
ATOM 3405 N N . VAL A 1 427 ? 31.146 9.376 -30.042 1.00 76.81 427 VAL A N 1
ATOM 3406 C CA . VAL A 1 427 ? 29.927 9.449 -30.876 1.00 76.81 427 VAL A CA 1
ATOM 3407 C C . VAL A 1 427 ? 29.296 10.855 -30.829 1.00 76.81 427 VAL A C 1
ATOM 3409 O O . VAL A 1 427 ? 28.205 11.061 -31.354 1.00 76.81 427 VAL A O 1
ATOM 3412 N N . ALA A 1 428 ? 29.940 11.812 -30.150 1.00 59.44 428 ALA A N 1
ATOM 3413 C CA . ALA A 1 428 ? 29.445 13.177 -29.941 1.00 59.44 428 ALA A CA 1
ATOM 3414 C C . ALA A 1 428 ? 30.086 14.201 -30.874 1.00 59.44 428 ALA A C 1
ATOM 3416 O O . ALA A 1 428 ? 31.319 14.111 -31.075 1.00 59.44 428 ALA A O 1
#

Radius of gyration: 23.21 Å; Cα contacts (8 Å, |Δi|>4): 627; chains: 1; bounding box: 71×51×60 Å